Protein AF-A0A9X3PL73-F1 (afdb_monomer)

Nearest PDB structures (foldseek):
  3r4u-assembly2_B  TM=5.651E-01  e=1.375E-06  Clostridium botulinum
  5ly8-assembly1_A  TM=5.687E-01  e=1.375E-06  Lactobacillus phage J-1
  5lr0-assembly1_A  TM=5.670E-01  e=2.052E-06  Clostridium botulinum
  4fvv-assembly2_B  TM=5.642E-01  e=4.076E-06  Clostridium botulinum
  3r4s-assembly2_B  TM=5.462E-01  e=4.569E-06  Clostridium botulinum

InterPro domains:
  IPR013830 SGNH hydrolase-type esterase domain [PF13472] (205-403)
  IPR036514 SGNH hydrolase superfamily [G3DSA:3.40.50.1110] (199-410)

pLDDT: mean 93.58, std 9.37, range [32.41, 98.94]

Sequence (429 aa):
MLIDERFGAQTVPANFGFPAGASIGGGVLKVTENMRNYTTSVSRFDPSIMSEKTLDLRFDWKTSIASDGMKTGLEFRDDLGRLVFAIAATGSQLRYGLTGPDSSSATAPDSLNPTWIKTGFDRTKWYTVDLHIDFTLGRVQYSIATKEASPRVMASGTGAITGERLAKFVACNYYGTGVQSIDNFRLARPDHAAEGALAGSSVYAFGDSIVYGHSYSRGFVNLVAEREGMVLTKYAVNGATVGPVSGPSTGKILTQVRAASSQAPDFVVFDGGTNDALTLHELDGYEIGAVGDSYDPGSFDTGTFAGSFETTIHAMKQKWPTARLVYVPVHKLGSRDWETQLALRAVTLEAAEKWGVAVADVFADTTLDTRIESHRVAYTFDGLVGGFPGTGGTGTHPNIAGMTEFYVPVLTMRLADLAGVATERNSGA

Secondary structure (DSSP, 8-state):
--EEE--SS--SSGGGG--SS-EE-SS-EEESTTPPTTEEEEEE--HHHHT-SEEEEEEEEEE---STT-EEEEEEE-TT--EEEEEEE-SSEEEEES------SSB--GGG----EEEE--TTS-EEEEEEEETTTTEEEEEEEE-SSS--EEEEEEEE----S--EEEEEEEES---EEEEEEEEE--TT--TTTTTT-EEEEE-SHHHHTSSSS--HHHHHHHHTT-EEEE---TT-B-S-TTS-STTBHHHHHHHS-SSPPSEEEE---HHHHHHHHHS---B-----S---GGGS-TTBHHHHHHHHHHHHHHH-TTPEEEE-PPPB-TTS-HHHHHHHHHHHHHHHHHHT-EE--HHHHS--BTTSHHHHHHHB-SSEETTEE-SS--SSSB-HHHIIIIIHHHHHHHHHHHTT---------

Organism: NCBI:txid256034

Radius of gyration: 23.88 Å; Cα contacts (8 Å, |Δi|>4): 1114; chains: 1; bounding box: 54×50×68 Å

Mean predicted aligned error: 5.31 Å

Structure (mmCIF, N/CA/C/O backbone):
data_AF-A0A9X3PL73-F1
#
_entry.id   AF-A0A9X3PL73-F1
#
loop_
_atom_site.group_PDB
_atom_site.id
_atom_site.type_symbol
_atom_site.label_atom_id
_atom_site.label_alt_id
_atom_site.label_comp_id
_atom_site.label_asym_id
_atom_site.label_entity_id
_atom_site.label_seq_id
_atom_site.pdbx_PDB_ins_code
_atom_site.Cartn_x
_atom_site.Cartn_y
_atom_site.Cartn_z
_atom_site.occupancy
_atom_site.B_iso_or_equiv
_atom_site.auth_seq_id
_atom_site.auth_comp_id
_atom_site.auth_asym_id
_atom_site.auth_atom_id
_atom_site.pdbx_PDB_model_num
ATOM 1 N N . MET A 1 1 ? 3.249 -17.703 -5.352 1.00 86.25 1 MET A N 1
ATOM 2 C CA . MET A 1 1 ? 4.331 -17.036 -6.114 1.00 86.25 1 MET A CA 1
ATOM 3 C C . MET A 1 1 ? 4.269 -17.486 -7.570 1.00 86.25 1 MET A C 1
ATOM 5 O O . MET A 1 1 ? 4.110 -18.681 -7.782 1.00 86.25 1 MET A O 1
ATOM 9 N N . LEU A 1 2 ? 4.338 -16.565 -8.538 1.00 94.31 2 LEU A N 1
ATOM 10 C CA . LEU A 1 2 ? 4.318 -16.866 -9.982 1.00 94.31 2 LEU A CA 1
ATOM 11 C C . LEU A 1 2 ? 5.728 -16.796 -10.593 1.00 94.31 2 LEU A C 1
ATOM 13 O O . LEU A 1 2 ? 6.085 -17.649 -11.396 1.00 94.31 2 LEU A O 1
ATOM 17 N N . ILE A 1 3 ? 6.535 -15.808 -10.190 1.00 96.19 3 ILE A N 1
ATOM 18 C CA . ILE A 1 3 ? 7.945 -15.643 -10.576 1.00 96.19 3 ILE A CA 1
ATOM 19 C C . ILE A 1 3 ? 8.728 -15.169 -9.343 1.00 96.19 3 ILE A C 1
ATOM 21 O O . ILE A 1 3 ? 8.266 -14.260 -8.659 1.00 96.19 3 ILE A O 1
ATOM 25 N N . ASP A 1 4 ? 9.904 -15.741 -9.073 1.00 96.50 4 ASP A N 1
ATOM 26 C CA . ASP A 1 4 ? 10.871 -15.234 -8.081 1.00 96.50 4 ASP A CA 1
ATOM 27 C C . ASP A 1 4 ? 12.294 -15.430 -8.616 1.00 96.50 4 ASP A C 1
ATOM 29 O O . ASP A 1 4 ? 12.859 -16.519 -8.541 1.00 96.50 4 ASP A O 1
ATOM 33 N N . GLU A 1 5 ? 12.853 -14.373 -9.205 1.00 96.75 5 GLU A N 1
ATOM 34 C CA . GLU A 1 5 ? 14.149 -14.396 -9.876 1.00 96.75 5 GLU A CA 1
ATOM 35 C C . GLU A 1 5 ? 15.154 -13.449 -9.222 1.00 96.75 5 GLU A C 1
ATOM 37 O O . GLU A 1 5 ? 14.924 -12.247 -9.073 1.00 96.75 5 GLU A O 1
ATOM 42 N N . ARG A 1 6 ? 16.323 -14.004 -8.887 1.00 95.31 6 ARG A N 1
ATOM 43 C CA . ARG A 1 6 ? 17.498 -13.266 -8.380 1.00 95.31 6 ARG A CA 1
ATOM 44 C C . ARG A 1 6 ? 18.649 -13.221 -9.387 1.00 95.31 6 ARG A C 1
ATOM 46 O O . ARG A 1 6 ? 19.765 -12.859 -9.036 1.00 95.31 6 ARG A O 1
ATOM 53 N N . PHE A 1 7 ? 18.414 -13.732 -10.600 1.00 97.06 7 PHE A N 1
ATOM 54 C CA . PHE A 1 7 ? 19.362 -13.765 -11.722 1.00 97.06 7 PHE A CA 1
ATOM 55 C C . PHE A 1 7 ? 20.784 -14.247 -11.368 1.00 97.06 7 PHE A C 1
ATOM 57 O O . PHE A 1 7 ? 21.772 -13.834 -11.981 1.00 97.06 7 PHE A O 1
ATOM 64 N N . GLY A 1 8 ? 20.902 -15.151 -10.387 1.00 94.50 8 GLY A N 1
ATOM 65 C CA . GLY A 1 8 ? 22.170 -15.784 -10.004 1.00 94.50 8 GLY A CA 1
ATOM 66 C C . GLY A 1 8 ? 22.706 -16.746 -11.070 1.00 94.50 8 GLY A C 1
ATOM 67 O O . GLY A 1 8 ? 23.896 -17.051 -11.090 1.00 94.50 8 GLY A O 1
ATOM 68 N N . ALA A 1 9 ? 21.833 -17.187 -11.976 1.00 94.56 9 ALA A N 1
ATOM 69 C CA . ALA A 1 9 ? 22.139 -18.005 -13.138 1.00 94.56 9 ALA A CA 1
ATOM 70 C C . ALA A 1 9 ? 21.230 -17.608 -14.314 1.00 94.56 9 ALA A C 1
ATOM 72 O O . ALA A 1 9 ? 20.299 -16.818 -14.158 1.00 94.56 9 ALA A O 1
ATOM 73 N N . GLN A 1 10 ? 21.513 -18.157 -15.497 1.00 95.62 10 GLN A N 1
ATOM 74 C CA . GLN A 1 10 ? 20.637 -18.021 -16.662 1.00 95.62 10 GLN A CA 1
ATOM 75 C C . GLN A 1 10 ? 19.238 -18.582 -16.375 1.00 95.62 10 GLN A C 1
ATOM 77 O O . GLN A 1 10 ? 19.094 -19.576 -15.665 1.00 95.62 10 GLN A O 1
ATOM 82 N N . THR A 1 11 ? 18.225 -17.950 -16.960 1.00 95.75 11 THR A N 1
ATOM 83 C CA . THR A 1 11 ? 16.816 -18.336 -16.831 1.00 95.75 11 THR A CA 1
ATOM 84 C C . THR A 1 11 ? 16.352 -19.161 -18.031 1.00 95.75 11 THR A C 1
ATOM 86 O O . THR A 1 11 ? 17.054 -19.280 -19.039 1.00 95.75 11 THR A O 1
ATOM 89 N N . VAL A 1 12 ? 15.161 -19.754 -17.928 1.00 93.06 12 VAL A N 1
ATOM 90 C CA . VAL A 1 12 ? 14.484 -20.425 -19.044 1.00 93.06 12 VAL A CA 1
ATOM 91 C C . VAL A 1 12 ? 13.140 -19.728 -19.259 1.00 93.06 12 VAL A C 1
ATOM 93 O O . VAL A 1 12 ? 12.297 -19.794 -18.368 1.00 93.06 12 VAL A O 1
ATOM 96 N N . PRO A 1 13 ? 12.919 -19.056 -20.404 1.00 94.50 13 PRO A N 1
ATOM 97 C CA . PRO A 1 13 ? 13.839 -18.879 -21.530 1.00 94.50 13 PRO A CA 1
ATOM 98 C C . PRO A 1 13 ? 15.054 -18.002 -21.181 1.00 94.50 13 PRO A C 1
ATOM 100 O O . PRO A 1 13 ? 14.980 -17.154 -20.292 1.00 94.50 13 PRO A O 1
ATOM 103 N N . ALA A 1 14 ? 16.154 -18.188 -21.920 1.00 97.06 14 ALA A N 1
ATOM 104 C CA . ALA A 1 14 ? 17.409 -17.460 -21.709 1.00 97.06 14 ALA A CA 1
ATOM 105 C C . ALA A 1 14 ? 17.202 -15.939 -21.658 1.00 97.06 14 ALA A C 1
ATOM 107 O O . ALA A 1 14 ? 16.352 -15.393 -22.366 1.00 97.06 14 ALA A O 1
ATOM 108 N N . ASN A 1 15 ? 18.000 -15.260 -20.827 1.00 97.50 15 ASN A N 1
ATOM 109 C CA . ASN A 1 15 ? 17.914 -13.812 -20.593 1.00 97.50 15 ASN A CA 1
ATOM 110 C C . ASN A 1 15 ? 16.494 -13.331 -20.255 1.00 97.50 15 ASN A C 1
ATOM 112 O O . ASN A 1 15 ? 16.064 -12.264 -20.689 1.00 97.50 15 ASN A O 1
ATOM 116 N N . PHE A 1 16 ? 15.758 -14.147 -19.502 1.00 97.75 16 PHE A N 1
ATOM 117 C CA . PHE A 1 16 ? 14.398 -13.873 -19.049 1.00 97.75 16 PHE A CA 1
ATOM 118 C C . PHE A 1 16 ? 13.437 -13.599 -20.214 1.00 97.75 16 PHE A C 1
ATOM 120 O O . PHE A 1 16 ? 12.548 -12.756 -20.128 1.00 97.75 16 PHE A O 1
ATOM 127 N N . GLY A 1 17 ? 13.653 -14.288 -21.340 1.00 97.81 17 GLY A N 1
ATOM 128 C CA . GLY A 1 17 ? 12.817 -14.194 -22.535 1.00 97.81 17 GLY A CA 1
ATOM 129 C C . GLY A 1 17 ? 13.053 -12.962 -23.412 1.00 97.81 17 GLY A C 1
ATOM 130 O O . GLY A 1 17 ? 12.358 -12.811 -24.415 1.00 97.81 17 GLY A O 1
ATOM 131 N N . PHE A 1 18 ? 14.017 -12.092 -23.093 1.00 98.50 18 PHE A N 1
ATOM 132 C CA . PHE A 1 18 ? 14.360 -10.968 -23.965 1.00 98.50 18 PHE A CA 1
ATOM 133 C C . PHE A 1 18 ? 15.150 -11.447 -25.198 1.00 98.50 18 PHE A C 1
ATOM 135 O O . PHE A 1 18 ? 16.236 -12.013 -25.050 1.00 98.50 18 PHE A O 1
ATOM 142 N N . PRO A 1 19 ? 14.668 -11.192 -26.430 1.00 97.62 19 PRO A N 1
ATOM 143 C CA . PRO A 1 19 ? 15.285 -11.730 -27.646 1.00 97.62 19 PRO A CA 1
ATOM 144 C C . PRO A 1 19 ? 16.567 -10.999 -28.071 1.00 97.62 19 PRO A C 1
ATOM 146 O O . PRO A 1 19 ? 17.347 -11.528 -28.859 1.00 97.62 19 PRO A O 1
ATOM 149 N N . ALA A 1 20 ? 16.779 -9.770 -27.595 1.00 97.06 20 ALA A N 1
ATOM 150 C CA . ALA A 1 20 ? 17.939 -8.956 -27.941 1.00 97.06 20 ALA A CA 1
ATOM 151 C C . ALA A 1 20 ? 18.310 -7.982 -26.819 1.00 97.06 20 ALA A C 1
ATOM 153 O O . ALA A 1 20 ? 17.468 -7.605 -26.002 1.00 97.06 20 ALA A O 1
ATOM 154 N N . GLY A 1 21 ? 19.572 -7.542 -26.821 1.00 97.44 21 GLY A N 1
ATOM 155 C CA . GLY A 1 21 ? 20.073 -6.508 -25.915 1.00 97.44 21 GLY A CA 1
ATOM 156 C C . GLY A 1 21 ? 19.973 -6.871 -24.437 1.00 97.44 21 GLY A C 1
ATOM 157 O O . GLY A 1 21 ? 19.835 -5.964 -23.620 1.00 97.44 21 GLY A O 1
ATOM 158 N N . ALA A 1 22 ? 19.996 -8.166 -24.112 1.00 98.38 22 ALA A N 1
ATOM 159 C CA . ALA A 1 22 ? 19.890 -8.663 -22.753 1.00 98.38 22 ALA A CA 1
ATOM 160 C C . ALA A 1 22 ? 20.930 -9.744 -22.452 1.00 98.38 22 ALA A C 1
ATOM 162 O O . ALA A 1 22 ? 21.248 -10.573 -23.310 1.00 98.38 22 ALA A O 1
ATOM 163 N N . SER A 1 23 ? 21.415 -9.749 -21.216 1.00 98.31 23 SER A N 1
ATOM 164 C CA . SER A 1 23 ? 22.313 -10.768 -20.681 1.00 98.31 23 SER A CA 1
ATOM 165 C C . SER A 1 23 ? 22.078 -10.955 -19.184 1.00 98.31 23 SER A C 1
ATOM 167 O O . SER A 1 23 ? 21.655 -10.031 -18.493 1.00 98.31 23 SER A O 1
ATOM 169 N N . ILE A 1 24 ? 22.364 -12.149 -18.664 1.00 98.25 24 ILE A N 1
ATOM 170 C CA . ILE A 1 24 ? 22.405 -12.400 -17.219 1.00 98.25 24 ILE A CA 1
ATOM 171 C C . ILE A 1 24 ? 23.844 -12.693 -16.812 1.00 98.25 24 ILE A C 1
ATOM 173 O O . ILE A 1 24 ? 24.494 -13.574 -17.381 1.00 98.25 24 ILE A O 1
ATOM 177 N N . GLY A 1 25 ? 24.330 -11.961 -15.811 1.00 94.31 25 GLY A N 1
ATOM 178 C CA . GLY A 1 25 ? 25.654 -12.162 -15.236 1.00 94.31 25 GLY A CA 1
ATOM 179 C C . GLY A 1 25 ? 25.867 -11.336 -13.971 1.00 94.31 25 GLY A C 1
ATOM 180 O O . GLY A 1 25 ? 25.388 -10.209 -13.866 1.00 94.31 25 GLY A O 1
ATOM 181 N N . GLY A 1 26 ? 26.601 -11.897 -13.006 1.00 92.62 26 GLY A N 1
ATOM 182 C CA . GLY A 1 26 ? 26.888 -11.226 -11.734 1.00 92.62 26 GLY A CA 1
ATOM 183 C C . GLY A 1 26 ? 25.659 -11.015 -10.842 1.00 92.62 26 GLY A C 1
ATOM 184 O O . GLY A 1 26 ? 25.640 -10.046 -10.090 1.00 92.62 26 GLY A O 1
ATOM 185 N N . GLY A 1 27 ? 24.645 -11.884 -10.940 1.00 95.25 27 GLY A N 1
ATOM 186 C CA . GLY A 1 27 ? 23.418 -11.782 -10.138 1.00 95.25 27 GLY A CA 1
ATOM 187 C C . GLY A 1 27 ? 22.409 -10.756 -10.654 1.00 95.25 27 GLY A C 1
ATOM 188 O O . GLY A 1 27 ? 21.609 -10.256 -9.879 1.00 95.25 27 GLY A O 1
ATOM 189 N N . VAL A 1 28 ? 22.492 -10.355 -11.927 1.00 97.81 28 VAL A N 1
ATOM 190 C CA . VAL A 1 28 ? 21.686 -9.261 -12.486 1.00 97.81 28 VAL A CA 1
ATOM 191 C C . VAL A 1 28 ? 21.270 -9.591 -13.915 1.00 97.81 28 VAL A C 1
ATOM 193 O O . VAL A 1 28 ? 22.091 -10.059 -14.711 1.00 97.81 28 VAL A O 1
ATOM 196 N N . LEU A 1 29 ? 20.020 -9.275 -14.259 1.00 98.69 29 LEU A N 1
ATOM 197 C CA . LEU A 1 29 ? 19.558 -9.178 -15.640 1.00 98.69 29 LEU A CA 1
ATOM 198 C C . LEU A 1 29 ? 19.891 -7.786 -16.181 1.00 98.69 29 LEU A C 1
ATOM 200 O O . LEU A 1 29 ? 19.390 -6.773 -15.691 1.00 98.69 29 LEU A O 1
ATOM 204 N N . LYS A 1 30 ? 20.726 -7.731 -17.213 1.00 98.69 30 LYS A N 1
ATOM 205 C CA . LYS A 1 30 ? 20.979 -6.519 -17.984 1.00 98.69 30 LYS A CA 1
ATOM 206 C C . LYS A 1 30 ? 20.056 -6.479 -19.185 1.00 98.69 30 LYS A C 1
ATOM 208 O O . LYS A 1 30 ? 19.880 -7.493 -19.852 1.00 98.69 30 LYS A O 1
ATOM 213 N N . VAL A 1 31 ? 19.511 -5.305 -19.479 1.00 98.69 31 VAL A N 1
ATOM 214 C CA . VAL A 1 31 ? 18.753 -5.033 -20.705 1.00 98.69 31 VAL A CA 1
ATOM 215 C C . VAL A 1 31 ? 19.224 -3.726 -21.347 1.00 98.69 31 VAL A C 1
ATOM 217 O O . VAL A 1 31 ? 19.969 -2.952 -20.743 1.00 98.69 31 VAL A O 1
ATOM 220 N N . THR A 1 32 ? 18.803 -3.492 -22.590 1.00 98.19 32 THR A N 1
ATOM 221 C CA . THR A 1 32 ? 19.220 -2.367 -23.447 1.00 98.19 32 THR A CA 1
ATOM 222 C C . THR A 1 32 ? 20.699 -2.328 -23.837 1.00 98.19 32 THR A C 1
ATOM 224 O O . THR A 1 32 ? 21.204 -1.293 -24.276 1.00 98.19 32 THR A O 1
ATOM 227 N N . GLU A 1 33 ? 21.395 -3.463 -23.767 1.00 97.56 33 GLU A N 1
ATOM 228 C CA . GLU A 1 33 ? 22.782 -3.589 -24.221 1.00 97.56 33 GLU A CA 1
ATOM 229 C C . GLU A 1 33 ? 22.886 -3.432 -25.743 1.00 97.56 33 GLU A C 1
ATOM 231 O O . GLU A 1 33 ? 22.223 -4.138 -26.503 1.00 97.56 33 GLU A O 1
ATOM 236 N N . ASN A 1 34 ? 23.730 -2.499 -26.199 1.00 95.38 34 ASN A N 1
ATOM 237 C CA . ASN A 1 34 ? 23.990 -2.217 -27.620 1.00 95.38 34 ASN A CA 1
ATOM 238 C C . ASN A 1 34 ? 22.736 -1.908 -28.467 1.00 95.38 34 ASN A C 1
ATOM 240 O O . ASN A 1 34 ? 22.769 -1.997 -29.697 1.00 95.38 34 ASN A O 1
ATOM 244 N N . MET A 1 35 ? 21.626 -1.531 -27.831 1.00 96.69 35 MET A N 1
ATOM 245 C CA . MET A 1 35 ? 20.387 -1.183 -28.522 1.00 96.69 35 MET A CA 1
ATOM 246 C C . MET A 1 35 ? 20.459 0.227 -29.119 1.00 96.69 35 MET A C 1
ATOM 248 O O . MET A 1 35 ? 20.990 1.153 -28.506 1.00 96.69 35 MET A O 1
ATOM 252 N N . ARG A 1 36 ? 19.890 0.415 -30.314 1.00 96.38 36 ARG A N 1
ATOM 253 C CA . ARG A 1 36 ? 19.826 1.721 -30.998 1.00 96.38 36 ARG A CA 1
ATOM 254 C C . ARG A 1 36 ? 18.751 2.621 -30.374 1.00 96.38 36 ARG A C 1
ATOM 256 O O . ARG A 1 36 ? 17.878 2.134 -29.659 1.00 96.38 36 ARG A O 1
ATOM 263 N N . ASN A 1 37 ? 18.779 3.918 -30.682 1.00 97.12 37 ASN A N 1
ATOM 264 C CA . ASN A 1 37 ? 17.712 4.841 -30.278 1.00 97.12 37 ASN A CA 1
ATOM 265 C C . ASN A 1 37 ? 16.339 4.362 -30.774 1.00 97.12 37 ASN A C 1
ATOM 267 O O . ASN A 1 37 ? 16.231 3.803 -31.868 1.00 97.12 37 ASN A O 1
ATOM 271 N N . TYR A 1 38 ? 15.303 4.645 -29.987 1.00 97.44 38 TYR A N 1
ATOM 272 C CA . TYR A 1 38 ? 13.898 4.342 -30.263 1.00 97.44 38 TYR A CA 1
ATOM 273 C C . TYR A 1 38 ? 13.597 2.850 -30.475 1.00 97.44 38 TYR A C 1
ATOM 275 O O . TYR A 1 38 ? 12.599 2.503 -31.112 1.00 97.44 38 TYR A O 1
ATOM 283 N N . THR A 1 39 ? 14.433 1.956 -29.93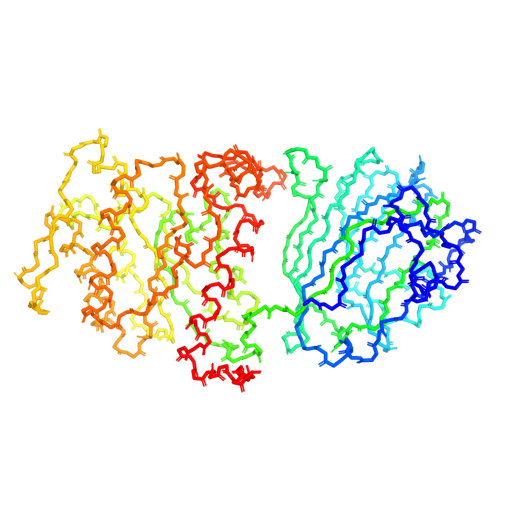9 1.00 97.81 39 THR A N 1
ATOM 284 C CA . THR A 1 39 ? 14.233 0.502 -30.035 1.00 97.81 39 THR A CA 1
ATOM 285 C C . THR A 1 39 ? 13.770 -0.099 -28.717 1.00 97.81 39 THR A C 1
ATOM 287 O O . THR A 1 39 ? 13.957 0.468 -27.638 1.00 97.81 39 THR A O 1
ATOM 290 N N . THR A 1 40 ? 13.153 -1.271 -28.820 1.00 98.56 40 THR A N 1
ATOM 291 C CA . THR A 1 40 ? 12.639 -2.036 -27.685 1.00 98.56 40 THR A CA 1
ATOM 292 C C . THR A 1 40 ? 13.097 -3.490 -27.775 1.00 98.56 40 THR A C 1
ATOM 294 O O . THR A 1 40 ? 13.459 -3.970 -28.849 1.00 98.56 40 THR A O 1
ATOM 297 N N . SER A 1 41 ? 13.106 -4.177 -26.638 1.00 98.56 41 SER A N 1
ATOM 298 C CA . SER A 1 41 ? 13.222 -5.631 -26.535 1.00 98.56 41 SER A CA 1
ATOM 299 C C . SER A 1 41 ? 12.118 -6.100 -25.598 1.00 98.56 41 SER A C 1
ATOM 301 O O . SER A 1 41 ? 11.907 -5.485 -24.554 1.00 98.56 41 SER A O 1
ATOM 303 N N . VAL A 1 42 ? 11.364 -7.127 -25.985 1.00 98.62 42 VAL A N 1
ATOM 304 C CA . VAL A 1 42 ? 10.131 -7.516 -25.287 1.00 98.62 42 VAL A CA 1
ATOM 305 C C . VAL A 1 42 ? 10.260 -8.941 -24.782 1.00 98.62 42 VAL A C 1
ATOM 307 O O . VAL A 1 42 ? 10.397 -9.862 -25.584 1.00 98.62 42 VAL A O 1
ATOM 310 N N . SER A 1 43 ? 10.150 -9.108 -23.468 1.00 98.31 43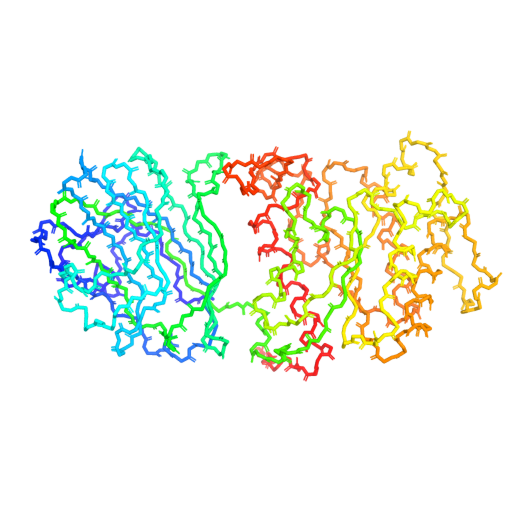 SER A N 1
ATOM 311 C CA . SER A 1 43 ? 9.840 -10.389 -22.847 1.00 98.31 43 SER A CA 1
ATOM 312 C C . SER A 1 43 ? 8.326 -10.504 -22.661 1.00 98.31 43 SER A C 1
ATOM 314 O O . SER A 1 43 ? 7.648 -9.528 -22.322 1.00 98.31 43 SER A O 1
ATOM 316 N N . ARG A 1 44 ? 7.771 -11.683 -22.940 1.00 97.69 44 ARG A N 1
ATOM 317 C CA . ARG A 1 44 ? 6.337 -11.963 -22.799 1.00 97.69 44 ARG A CA 1
ATOM 318 C C . ARG A 1 44 ? 6.112 -12.830 -21.573 1.00 97.69 44 ARG A C 1
ATOM 320 O O . ARG A 1 44 ? 6.817 -13.818 -21.389 1.00 97.69 44 ARG A O 1
ATOM 327 N N . PHE A 1 45 ? 5.117 -12.464 -20.777 1.00 96.44 45 PHE A N 1
ATOM 328 C CA . PHE A 1 45 ? 4.675 -13.298 -19.668 1.00 96.44 45 PHE A CA 1
ATOM 329 C C . PHE A 1 45 ? 3.917 -14.524 -20.181 1.00 96.44 45 PHE A C 1
ATOM 331 O O . PHE A 1 45 ? 3.336 -14.498 -21.271 1.00 96.44 45 PHE A O 1
ATOM 338 N N . ASP A 1 46 ? 3.942 -15.594 -19.389 1.00 92.94 46 ASP A N 1
ATOM 339 C CA . ASP A 1 46 ? 3.180 -16.808 -19.668 1.00 92.94 46 ASP A CA 1
ATOM 340 C C . ASP A 1 46 ? 1.668 -16.502 -19.722 1.00 92.94 46 ASP A C 1
ATOM 342 O O . ASP A 1 46 ? 1.192 -15.667 -18.941 1.00 92.94 46 ASP A O 1
ATOM 346 N N . PRO A 1 47 ? 0.887 -17.162 -20.599 1.00 92.06 47 PRO A N 1
ATOM 347 C CA . PRO A 1 47 ? -0.563 -16.996 -20.643 1.00 92.06 47 PRO A CA 1
ATOM 348 C C . PRO A 1 47 ? -1.272 -17.158 -19.290 1.00 92.06 47 PRO A C 1
ATOM 350 O O . PRO A 1 47 ? -2.294 -16.508 -19.082 1.00 92.06 47 PRO A O 1
ATOM 353 N N . SER A 1 48 ? -0.740 -17.950 -18.351 1.00 91.94 48 SER A N 1
ATOM 354 C CA . SER A 1 48 ? -1.326 -18.087 -17.011 1.00 91.94 48 SER A CA 1
ATOM 355 C C . SER A 1 48 ? -1.286 -16.788 -16.198 1.00 91.94 48 SER A C 1
ATOM 357 O O . SER A 1 48 ? -2.141 -16.573 -15.349 1.00 91.94 48 SER A O 1
ATOM 359 N N . ILE A 1 49 ? -0.309 -15.908 -16.444 1.00 94.62 49 ILE A N 1
ATOM 360 C CA . ILE A 1 49 ? -0.226 -14.586 -15.799 1.00 94.62 49 ILE A CA 1
ATOM 361 C C . ILE A 1 49 ? -1.283 -13.646 -16.388 1.00 94.62 49 ILE A C 1
ATOM 363 O O . ILE A 1 49 ? -1.849 -12.819 -15.680 1.00 94.62 49 ILE A O 1
ATOM 367 N N . MET A 1 50 ? -1.592 -13.792 -17.679 1.00 92.56 50 MET A N 1
ATOM 368 C CA . MET A 1 50 ? -2.575 -12.950 -18.365 1.00 92.56 50 MET A CA 1
ATOM 369 C C . MET A 1 50 ? -4.016 -13.182 -17.885 1.00 92.56 50 MET A C 1
ATOM 371 O O . MET A 1 50 ? -4.868 -12.332 -18.137 1.00 92.56 50 MET A O 1
ATOM 375 N N . SER A 1 51 ? -4.297 -14.313 -17.229 1.00 89.44 51 SER A N 1
ATOM 376 C CA . SER A 1 51 ? -5.601 -14.600 -16.616 1.00 89.44 51 SER A CA 1
ATOM 377 C C . SER A 1 51 ? -5.761 -14.056 -15.195 1.00 89.44 51 SER A C 1
ATOM 379 O O . SER A 1 51 ? -6.864 -14.107 -14.653 1.00 89.44 51 SER A O 1
ATOM 381 N N . GLU A 1 52 ? -4.690 -13.556 -14.580 1.00 92.69 52 GLU A N 1
ATOM 382 C CA . GLU A 1 52 ? -4.737 -13.035 -13.216 1.00 92.69 52 GLU A CA 1
ATOM 383 C C . GLU A 1 52 ? -5.425 -11.669 -13.188 1.00 92.69 52 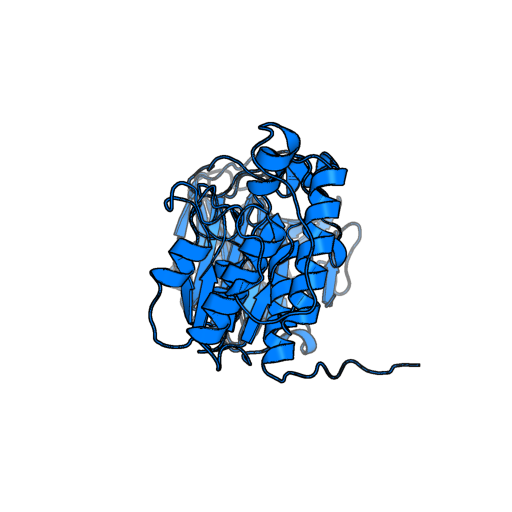GLU A C 1
ATOM 385 O O . GLU A 1 52 ? -5.112 -10.779 -13.980 1.00 92.69 52 GLU A O 1
ATOM 390 N N . LYS A 1 53 ? -6.358 -11.496 -12.249 1.00 89.81 53 LYS A N 1
ATOM 391 C CA . LYS A 1 53 ? -7.077 -10.230 -12.049 1.00 89.81 53 LYS A CA 1
ATOM 392 C C . LYS A 1 53 ? -6.311 -9.252 -11.172 1.00 89.81 53 LYS A C 1
ATOM 394 O O . LYS A 1 53 ? -6.429 -8.046 -11.366 1.00 89.81 53 LYS A O 1
ATOM 399 N N . THR A 1 54 ? -5.525 -9.779 -10.238 1.00 91.19 54 THR A N 1
ATOM 400 C CA . THR A 1 54 ? -4.765 -8.986 -9.278 1.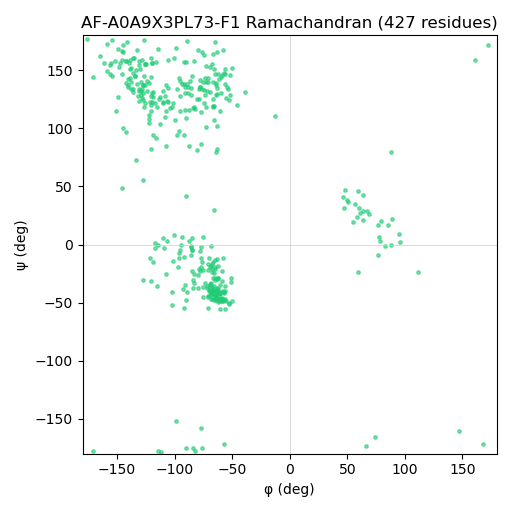00 91.19 54 THR A CA 1
ATOM 401 C C . THR A 1 54 ? -3.365 -9.578 -9.123 1.00 91.19 54 THR A C 1
ATOM 403 O O . THR A 1 54 ? -3.210 -10.793 -8.998 1.00 91.19 54 THR A O 1
ATOM 406 N N . LEU A 1 55 ? -2.335 -8.731 -9.158 1.00 94.94 55 LEU A N 1
ATOM 407 C CA . LEU A 1 55 ? -0.925 -9.127 -9.144 1.00 94.94 55 LEU A CA 1
ATOM 408 C C . LEU A 1 55 ? -0.093 -8.191 -8.268 1.00 94.94 55 LEU A C 1
ATOM 410 O O . LEU A 1 55 ? -0.194 -6.974 -8.397 1.00 94.94 55 LEU A O 1
ATOM 414 N N . ASP A 1 56 ? 0.807 -8.764 -7.473 1.00 94.50 56 ASP A N 1
ATOM 415 C CA . ASP A 1 56 ? 1.879 -8.029 -6.800 1.00 94.50 56 ASP A CA 1
ATOM 416 C C . ASP A 1 56 ? 3.192 -8.226 -7.569 1.00 94.50 56 ASP A C 1
ATOM 418 O O . ASP A 1 56 ? 3.646 -9.358 -7.758 1.00 94.50 56 ASP A O 1
ATOM 422 N N . LEU A 1 57 ? 3.804 -7.131 -8.027 1.00 97.31 57 LEU A N 1
ATOM 423 C CA . LEU A 1 57 ? 5.068 -7.114 -8.766 1.00 97.31 57 LEU A CA 1
ATOM 424 C C . LEU A 1 57 ? 6.110 -6.274 -8.025 1.00 97.31 57 LEU A C 1
ATOM 426 O O . LEU A 1 57 ? 5.921 -5.078 -7.825 1.00 97.31 57 LEU A O 1
ATOM 430 N N . ARG A 1 58 ? 7.252 -6.881 -7.700 1.00 96.88 58 ARG A N 1
ATOM 431 C CA . ARG A 1 58 ? 8.420 -6.205 -7.131 1.00 96.88 58 ARG A CA 1
ATOM 432 C C . ARG A 1 58 ? 9.662 -6.435 -7.979 1.00 96.88 58 ARG A C 1
ATOM 434 O O . ARG A 1 58 ? 9.888 -7.547 -8.439 1.00 96.88 58 ARG A O 1
ATOM 441 N N . PHE A 1 59 ? 10.495 -5.416 -8.153 1.00 98.50 59 PHE A N 1
ATOM 442 C CA . PHE A 1 59 ? 11.831 -5.574 -8.732 1.00 98.50 59 PHE A CA 1
ATOM 443 C C . PHE A 1 59 ? 12.767 -4.444 -8.308 1.00 98.50 59 PHE A C 1
ATOM 445 O O . PHE A 1 59 ? 12.338 -3.327 -8.026 1.00 98.50 59 PHE A O 1
ATOM 452 N N . ASP A 1 60 ? 14.064 -4.726 -8.312 1.00 98.50 60 ASP A N 1
ATOM 453 C CA . ASP A 1 60 ? 15.102 -3.716 -8.177 1.00 98.50 60 ASP A CA 1
ATOM 454 C C . ASP A 1 60 ? 15.603 -3.288 -9.547 1.00 98.50 60 ASP A C 1
ATOM 456 O O . ASP A 1 60 ? 15.788 -4.108 -10.443 1.00 98.50 60 ASP A O 1
ATOM 460 N N . TRP A 1 61 ? 15.857 -1.997 -9.703 1.00 98.62 61 TRP A N 1
ATOM 461 C CA . TRP A 1 61 ? 16.205 -1.386 -10.972 1.00 98.62 61 TRP A CA 1
ATOM 462 C C . TRP A 1 61 ? 17.296 -0.328 -10.828 1.00 98.62 61 TRP A C 1
ATOM 464 O O . TRP A 1 61 ? 17.332 0.454 -9.875 1.00 98.62 61 TRP A O 1
ATOM 474 N N . LYS A 1 62 ? 18.187 -0.282 -11.815 1.00 97.44 62 LYS A N 1
ATOM 475 C CA . LYS A 1 62 ? 19.204 0.756 -11.989 1.00 97.44 62 LYS A CA 1
ATOM 476 C C . LYS A 1 62 ? 19.464 0.967 -13.476 1.00 97.44 62 LYS A C 1
ATOM 478 O O . LYS A 1 62 ? 19.264 0.064 -14.280 1.00 97.44 62 LYS A O 1
ATOM 483 N N . THR A 1 63 ? 19.961 2.139 -13.858 1.00 96.81 63 THR A N 1
ATOM 484 C CA . THR A 1 63 ? 20.365 2.405 -15.243 1.00 96.81 63 THR A CA 1
ATOM 485 C C . THR A 1 63 ? 21.680 3.178 -15.332 1.00 96.81 63 THR A C 1
ATOM 487 O O . THR A 1 63 ? 21.942 4.083 -14.540 1.00 96.81 63 THR A O 1
ATOM 490 N N . SER A 1 64 ? 22.527 2.810 -16.296 1.00 95.06 64 SER A N 1
ATOM 491 C CA . SER A 1 64 ? 23.858 3.381 -16.552 1.00 95.06 64 SER A CA 1
ATOM 492 C C . SER A 1 64 ? 23.835 4.560 -17.534 1.00 95.06 64 SER A C 1
ATOM 494 O O . SER A 1 64 ? 24.686 4.666 -18.415 1.00 95.06 64 SER A O 1
ATOM 496 N N . ILE A 1 65 ? 22.854 5.451 -17.413 1.00 93.88 65 ILE A N 1
ATOM 497 C CA . ILE A 1 65 ? 22.776 6.680 -18.216 1.00 93.88 65 ILE A CA 1
ATOM 498 C C . ILE A 1 65 ? 23.757 7.754 -17.724 1.00 93.88 65 ILE A C 1
ATOM 500 O O . ILE A 1 65 ? 23.851 8.053 -16.533 1.00 93.88 65 ILE A O 1
ATOM 504 N N . ALA A 1 66 ? 24.476 8.380 -18.657 1.00 91.56 66 ALA A N 1
ATOM 505 C CA . ALA A 1 66 ? 25.549 9.326 -18.344 1.00 91.56 66 ALA A CA 1
ATOM 506 C C . ALA A 1 66 ? 25.122 10.806 -18.376 1.00 91.56 66 ALA A C 1
ATOM 508 O O . ALA A 1 66 ? 25.804 11.647 -17.788 1.00 91.56 66 ALA A O 1
ATOM 509 N N . SER A 1 67 ? 24.007 11.149 -19.026 1.00 94.50 67 SER A N 1
ATOM 510 C CA . SER A 1 67 ? 23.544 12.537 -19.160 1.00 94.50 67 SER A CA 1
ATOM 511 C C . SER A 1 67 ? 22.046 12.626 -19.465 1.00 94.50 67 SER A C 1
ATOM 513 O O . SER A 1 67 ? 21.392 11.620 -19.732 1.00 94.50 67 SER A O 1
ATOM 515 N N . ASP A 1 68 ? 21.490 13.841 -19.451 1.00 94.94 68 ASP A N 1
ATOM 516 C CA . ASP A 1 68 ? 20.097 14.093 -19.851 1.00 94.94 68 ASP A CA 1
ATOM 517 C C . ASP A 1 68 ? 19.835 13.924 -21.356 1.00 94.94 68 ASP A C 1
ATOM 519 O O . ASP A 1 68 ? 18.683 13.813 -21.776 1.00 94.94 68 ASP A O 1
ATOM 523 N N . GLY A 1 69 ? 20.897 13.803 -22.159 1.00 95.75 69 GLY A N 1
ATOM 524 C CA . GLY A 1 69 ? 20.824 13.368 -23.556 1.00 95.75 69 GLY A CA 1
ATOM 525 C C . GLY A 1 69 ? 20.584 11.862 -23.721 1.00 95.75 69 GLY A C 1
ATOM 526 O O . GLY A 1 69 ? 20.646 11.360 -24.839 1.00 95.75 69 GLY A O 1
ATOM 527 N N . MET A 1 70 ? 20.341 11.135 -22.627 1.00 97.00 70 MET A N 1
ATOM 528 C CA . MET A 1 70 ? 20.033 9.707 -22.613 1.00 97.00 70 MET A CA 1
ATOM 529 C C . MET A 1 70 ? 18.736 9.452 -21.843 1.00 97.00 70 MET A C 1
ATOM 531 O O . MET A 1 70 ? 18.455 10.125 -20.850 1.00 97.00 70 MET A O 1
ATOM 535 N N . LYS A 1 71 ? 17.958 8.464 -22.287 1.00 97.62 71 LYS A N 1
ATOM 536 C CA . LYS A 1 71 ? 16.758 7.976 -21.614 1.00 97.62 71 LYS A CA 1
ATOM 537 C C . LYS A 1 71 ? 16.536 6.502 -21.924 1.00 97.62 71 LYS A C 1
ATOM 539 O O . LYS A 1 71 ? 16.219 6.140 -23.057 1.00 97.62 71 LYS A O 1
ATOM 544 N N . THR A 1 72 ? 16.627 5.670 -20.896 1.00 97.69 72 THR A N 1
ATOM 545 C CA . THR A 1 72 ? 16.256 4.249 -20.947 1.00 97.69 72 THR A CA 1
ATOM 546 C C . THR A 1 72 ? 15.251 3.948 -19.847 1.00 97.69 72 THR A C 1
ATOM 548 O O . THR A 1 72 ? 15.152 4.686 -18.860 1.00 97.69 72 THR A O 1
ATOM 551 N N . GLY A 1 73 ? 14.452 2.908 -20.046 1.00 98.12 73 GLY A N 1
ATOM 552 C CA . GLY A 1 73 ? 13.427 2.531 -19.087 1.00 98.12 73 GLY A CA 1
ATOM 553 C C . GLY A 1 73 ? 12.778 1.193 -19.386 1.00 98.12 73 GLY A C 1
ATOM 554 O O . GLY A 1 73 ? 13.125 0.508 -20.352 1.00 98.12 73 GLY A O 1
ATOM 555 N N . LEU A 1 74 ? 11.815 0.865 -18.543 1.00 98.75 74 LEU A N 1
ATOM 556 C CA . LEU A 1 74 ? 10.993 -0.323 -18.593 1.00 98.75 74 LEU A CA 1
ATOM 557 C C . LEU A 1 74 ? 9.527 0.076 -18.721 1.00 98.75 74 LEU A C 1
ATOM 559 O O . LEU A 1 74 ? 9.088 1.060 -18.119 1.00 98.75 74 LEU A O 1
ATOM 563 N N . GLU A 1 75 ? 8.767 -0.715 -19.464 1.00 98.75 75 GLU A N 1
ATOM 564 C CA . GLU A 1 75 ? 7.313 -0.619 -19.518 1.00 98.75 75 GLU A CA 1
ATOM 565 C C . GLU A 1 75 ? 6.691 -1.994 -19.277 1.00 98.75 75 GLU A C 1
ATOM 567 O O . GLU A 1 75 ? 7.151 -3.010 -19.800 1.00 98.75 75 GLU A O 1
ATOM 572 N N . PHE A 1 76 ? 5.610 -2.010 -18.512 1.00 98.75 76 PHE A N 1
ATOM 573 C CA . PHE A 1 76 ? 4.719 -3.144 -18.344 1.00 98.75 76 PHE A CA 1
ATOM 574 C C . PHE A 1 76 ? 3.434 -2.834 -19.095 1.00 98.75 76 PHE A C 1
ATOM 576 O O . PHE A 1 76 ? 2.816 -1.785 -18.878 1.00 98.75 76 PHE A O 1
ATOM 583 N N . ARG A 1 77 ? 3.062 -3.717 -20.019 1.00 98.50 77 ARG A N 1
ATOM 584 C CA . ARG A 1 77 ? 1.915 -3.520 -20.910 1.00 98.50 77 ARG A CA 1
ATOM 585 C C . ARG A 1 77 ? 1.084 -4.780 -21.035 1.00 98.50 77 ARG A C 1
ATOM 587 O O . ARG A 1 77 ? 1.567 -5.890 -20.797 1.00 98.50 77 ARG A O 1
ATOM 594 N N . ASP A 1 78 ? -0.150 -4.597 -21.471 1.00 98.06 78 ASP A N 1
ATOM 595 C CA . ASP A 1 78 ? -0.992 -5.706 -21.889 1.00 98.06 78 ASP A CA 1
ATOM 596 C C . ASP A 1 78 ? -0.706 -6.144 -23.342 1.00 98.06 78 ASP A C 1
ATOM 598 O O . ASP A 1 78 ? 0.210 -5.663 -24.029 1.00 98.06 78 ASP A O 1
ATOM 602 N N . ASP A 1 79 ? -1.468 -7.128 -23.810 1.00 96.31 79 ASP A N 1
ATOM 603 C CA . ASP A 1 79 ? -1.363 -7.708 -25.145 1.00 96.31 79 ASP A CA 1
ATOM 604 C C . ASP A 1 79 ? -1.728 -6.709 -26.251 1.00 96.31 79 ASP A C 1
ATOM 606 O O . ASP A 1 79 ? -1.035 -6.675 -27.278 1.00 96.31 79 ASP A O 1
ATOM 610 N N . LEU A 1 80 ? -2.703 -5.832 -26.001 1.00 97.00 80 LEU A N 1
ATOM 611 C CA . LEU A 1 80 ? -3.116 -4.750 -26.903 1.00 97.00 80 LEU A CA 1
ATOM 612 C C . LEU A 1 80 ? -2.165 -3.544 -26.898 1.00 97.00 80 LEU A C 1
ATOM 614 O O . LEU A 1 80 ? -2.217 -2.717 -27.804 1.00 97.00 80 LEU A O 1
ATOM 618 N N . GLY A 1 81 ? -1.235 -3.479 -25.943 1.00 97.69 81 GLY A N 1
ATOM 619 C CA . GLY A 1 81 ? -0.249 -2.408 -25.857 1.00 97.69 81 GLY A CA 1
ATOM 620 C C . GLY A 1 81 ? -0.628 -1.262 -24.928 1.00 97.69 81 GLY A C 1
ATOM 621 O O . GLY A 1 81 ? 0.084 -0.255 -24.912 1.00 97.69 81 GLY A O 1
ATOM 622 N N . ARG A 1 82 ? -1.695 -1.404 -24.144 1.00 98.38 82 ARG A N 1
ATOM 623 C CA . ARG A 1 82 ? -2.102 -0.436 -23.123 1.00 98.38 82 ARG A CA 1
ATOM 624 C C . ARG A 1 82 ? -1.127 -0.479 -21.952 1.00 98.38 82 ARG A C 1
ATOM 626 O O . ARG A 1 82 ? -0.584 -1.535 -21.611 1.00 98.38 82 ARG A O 1
ATOM 633 N N . LEU A 1 83 ? -0.859 0.685 -21.365 1.00 98.31 83 LEU A N 1
ATOM 634 C CA . LEU A 1 83 ? 0.123 0.819 -20.293 1.00 98.31 83 LEU A CA 1
ATOM 635 C C . LEU A 1 83 ? -0.445 0.340 -18.949 1.00 98.31 83 LEU A C 1
ATOM 637 O O . LEU A 1 83 ? -1.564 0.691 -18.583 1.00 98.31 83 LEU A O 1
ATOM 641 N N . VAL A 1 84 ? 0.361 -0.432 -18.216 1.00 98.31 84 VAL A N 1
ATOM 642 C CA . VAL A 1 84 ? 0.121 -0.795 -16.810 1.00 98.31 84 VAL A CA 1
ATOM 643 C C . VAL A 1 84 ? 1.012 0.054 -15.905 1.00 98.31 84 VAL A C 1
ATOM 645 O O . VAL A 1 84 ? 0.537 0.716 -14.992 1.00 98.31 84 VAL A O 1
ATOM 648 N N . PHE A 1 85 ? 2.315 0.084 -16.183 1.00 98.69 85 PHE A N 1
ATOM 649 C CA . PHE A 1 85 ? 3.273 0.915 -15.457 1.00 98.69 85 PHE A CA 1
ATOM 650 C C . PHE A 1 85 ? 4.524 1.136 -16.305 1.00 98.69 85 PHE A C 1
ATOM 652 O O . PHE A 1 85 ? 4.921 0.267 -17.078 1.00 98.69 85 PHE A O 1
ATOM 659 N N . ALA A 1 86 ? 5.185 2.274 -16.139 1.00 98.62 86 ALA A N 1
ATOM 660 C CA . ALA A 1 86 ? 6.499 2.526 -16.709 1.00 98.62 86 ALA A CA 1
ATOM 661 C C . ALA A 1 86 ? 7.421 3.199 -15.699 1.00 98.62 86 ALA A C 1
ATOM 663 O O . ALA A 1 86 ? 6.988 4.044 -14.916 1.00 98.62 86 ALA A O 1
ATOM 664 N N . ILE A 1 87 ? 8.711 2.887 -15.798 1.00 98.75 87 ILE A N 1
ATOM 665 C CA . ILE A 1 87 ? 9.801 3.584 -15.116 1.00 98.75 87 ILE A CA 1
ATOM 666 C C . ILE A 1 87 ? 10.910 3.872 -16.123 1.00 98.75 87 ILE A C 1
ATOM 668 O O . ILE A 1 87 ? 11.229 3.049 -16.971 1.00 98.75 87 ILE A O 1
ATOM 672 N N . ALA A 1 88 ? 11.499 5.054 -16.068 1.00 98.44 88 ALA A N 1
ATOM 673 C CA . ALA A 1 88 ? 12.626 5.443 -16.898 1.00 98.44 88 ALA A CA 1
ATOM 674 C C . ALA A 1 88 ? 13.496 6.436 -16.136 1.00 98.44 88 ALA A C 1
ATOM 676 O O . ALA A 1 88 ? 13.079 6.998 -15.125 1.00 98.44 88 ALA A O 1
ATOM 677 N N . ALA A 1 89 ? 14.690 6.717 -16.639 1.00 97.88 89 ALA A N 1
ATOM 678 C CA . ALA A 1 89 ? 15.447 7.855 -16.141 1.00 97.88 89 ALA A CA 1
ATOM 679 C C . ALA A 1 89 ? 16.210 8.577 -17.246 1.00 97.88 89 ALA A C 1
ATOM 681 O O . ALA A 1 89 ? 16.498 8.008 -18.299 1.00 97.88 89 ALA A O 1
ATOM 682 N N . THR A 1 90 ? 16.528 9.840 -16.973 1.00 96.06 90 THR A N 1
ATOM 683 C CA . THR A 1 90 ? 17.560 10.632 -17.654 1.00 96.06 90 THR A CA 1
ATOM 684 C C . THR A 1 90 ? 18.712 10.908 -16.684 1.00 96.06 90 THR A C 1
ATOM 686 O O . THR A 1 90 ? 18.681 10.466 -15.537 1.00 96.06 90 THR A O 1
ATOM 689 N N . GLY A 1 91 ? 19.741 11.644 -17.105 1.00 93.88 91 GLY A N 1
ATOM 690 C CA . GLY A 1 91 ? 20.870 12.003 -16.242 1.00 93.88 91 GLY A CA 1
ATOM 691 C C . GLY A 1 91 ? 20.493 12.625 -14.886 1.00 93.88 91 GLY A C 1
ATOM 692 O O . GLY A 1 91 ? 21.208 12.396 -13.913 1.00 93.88 91 GLY A O 1
ATOM 693 N N . SER A 1 92 ? 19.389 13.374 -14.815 1.00 94.44 92 SER A N 1
ATOM 694 C CA . SER A 1 92 ? 18.935 14.079 -13.607 1.00 94.44 92 SER A CA 1
ATOM 695 C C . SER A 1 92 ? 17.535 13.696 -13.115 1.00 94.44 92 SER A C 1
ATOM 697 O O . SER A 1 92 ? 17.163 14.066 -11.998 1.00 94.44 92 SER A O 1
ATOM 699 N N . GLN A 1 93 ? 16.746 12.963 -13.909 1.00 96.56 93 GLN A N 1
ATOM 700 C CA . GLN A 1 93 ? 15.330 12.726 -13.619 1.00 96.56 93 GLN A CA 1
ATOM 701 C C . GLN A 1 93 ? 14.987 11.249 -13.563 1.00 96.56 93 GLN A C 1
ATOM 703 O O . GLN A 1 93 ? 15.267 10.510 -14.502 1.00 96.56 93 GLN A O 1
ATOM 708 N N . LEU A 1 94 ? 14.266 10.863 -12.516 1.00 97.62 94 LEU A N 1
ATOM 709 C CA . LEU A 1 94 ? 13.562 9.599 -12.436 1.00 97.62 94 LEU A CA 1
ATOM 710 C C . LEU A 1 94 ? 12.168 9.879 -12.972 1.00 97.62 94 LEU A C 1
ATOM 712 O O . LEU A 1 94 ? 11.529 10.863 -12.587 1.00 97.62 94 LEU A O 1
ATOM 716 N N . ARG A 1 95 ? 11.711 9.042 -13.891 1.00 98.25 95 ARG A N 1
ATOM 717 C CA . ARG A 1 95 ? 10.421 9.176 -14.546 1.00 98.25 95 ARG A CA 1
ATOM 718 C C . ARG A 1 95 ? 9.607 7.925 -14.312 1.00 98.25 95 ARG A C 1
ATOM 720 O O . ARG A 1 95 ? 10.136 6.824 -14.392 1.00 98.25 95 ARG A O 1
ATOM 727 N N . TYR A 1 96 ? 8.325 8.097 -14.059 1.00 98.38 96 TYR A N 1
ATOM 728 C CA . TYR A 1 96 ? 7.383 6.991 -13.989 1.00 98.38 96 TYR A CA 1
ATOM 729 C C . TYR A 1 96 ? 6.053 7.404 -14.610 1.00 98.38 96 TYR A C 1
ATOM 731 O O . TYR A 1 96 ? 5.783 8.597 -14.762 1.00 98.38 96 TYR A O 1
ATOM 739 N N . GLY A 1 97 ? 5.251 6.434 -15.031 1.00 97.44 97 GLY A N 1
ATOM 740 C CA . GLY A 1 97 ? 3.998 6.697 -15.727 1.00 97.44 97 GLY A CA 1
ATOM 741 C C . GLY A 1 97 ? 3.018 5.543 -15.597 1.00 97.44 97 GLY A C 1
ATOM 742 O O . GLY A 1 97 ? 3.417 4.385 -15.535 1.00 97.44 97 GLY A O 1
ATOM 743 N N . LEU A 1 98 ? 1.735 5.889 -15.559 1.00 96.69 98 LEU A N 1
ATOM 744 C CA . LEU A 1 98 ? 0.602 4.953 -15.495 1.00 96.69 98 LEU A CA 1
ATOM 745 C C . LEU A 1 98 ? -0.313 5.093 -16.715 1.00 96.69 98 LEU A C 1
ATOM 747 O O . LEU A 1 98 ? -1.118 4.218 -17.005 1.00 96.69 98 LEU A O 1
ATOM 751 N N . THR A 1 99 ? -0.164 6.190 -17.459 1.00 96.44 99 THR A N 1
ATOM 752 C CA . THR A 1 99 ? -0.913 6.480 -18.677 1.00 96.44 99 THR A CA 1
ATOM 753 C C . THR A 1 99 ? 0.038 6.742 -19.835 1.00 96.44 99 THR A C 1
ATOM 755 O O . THR A 1 99 ? 1.201 7.118 -19.659 1.00 96.44 99 THR A O 1
ATOM 758 N N . GLY A 1 100 ? -0.450 6.519 -21.045 1.00 96.00 100 GLY A N 1
ATOM 759 C CA . GLY A 1 100 ? 0.306 6.716 -22.267 1.00 96.00 100 GLY A CA 1
ATOM 760 C C . GLY A 1 100 ? -0.471 6.192 -23.468 1.00 96.00 100 GLY A C 1
ATOM 761 O O . GLY A 1 100 ? -1.513 5.563 -23.290 1.00 96.00 100 GLY A O 1
ATOM 762 N N . PRO A 1 101 ? 0.021 6.455 -24.683 1.00 97.62 101 PRO A N 1
ATOM 763 C CA . PRO A 1 101 ? -0.548 5.885 -25.892 1.00 97.62 101 PRO A CA 1
ATOM 764 C C . PRO A 1 101 ? -0.359 4.364 -25.923 1.00 97.62 101 PRO A C 1
ATOM 766 O O . PRO A 1 101 ? 0.631 3.819 -25.408 1.00 97.62 101 PRO A O 1
ATOM 769 N N . ASP A 1 102 ? -1.290 3.696 -26.595 1.00 98.12 102 ASP A N 1
ATOM 770 C CA . ASP A 1 102 ? -1.177 2.279 -26.909 1.00 98.12 102 ASP A CA 1
ATOM 771 C C . ASP A 1 102 ? 0.026 2.056 -27.825 1.00 98.12 102 ASP A C 1
ATOM 773 O O . ASP A 1 102 ? 0.260 2.794 -28.786 1.00 98.12 102 ASP A O 1
ATOM 777 N N . SER A 1 103 ? 0.821 1.039 -27.510 1.00 97.44 103 SER A N 1
ATOM 778 C CA . SER A 1 103 ? 2.036 0.722 -28.251 1.00 97.44 103 SER A CA 1
ATOM 779 C C . SER A 1 103 ? 2.141 -0.773 -28.481 1.00 97.44 103 SER A C 1
ATOM 781 O O . SER A 1 103 ? 2.077 -1.572 -27.548 1.00 97.44 103 SER A O 1
ATOM 783 N N . SER A 1 104 ? 2.419 -1.163 -29.725 1.00 97.06 104 SER A N 1
ATOM 784 C CA . SER A 1 104 ? 2.764 -2.550 -30.047 1.00 97.06 104 SER A CA 1
ATOM 785 C C . SER A 1 104 ? 4.061 -3.011 -29.374 1.00 97.06 104 SER A C 1
ATOM 787 O O . SER A 1 104 ? 4.340 -4.210 -29.369 1.00 97.06 104 SER A O 1
ATOM 789 N N . SER A 1 105 ? 4.838 -2.076 -28.811 1.00 97.94 105 SER A N 1
ATOM 790 C CA . SER A 1 105 ? 6.178 -2.305 -28.273 1.00 97.94 105 SER A CA 1
ATOM 791 C C . SER A 1 105 ? 7.152 -2.816 -29.336 1.00 97.94 105 SER A C 1
ATOM 793 O O . SER A 1 105 ? 8.041 -3.595 -29.027 1.00 97.94 105 SER A O 1
ATOM 795 N N . ALA A 1 106 ? 6.972 -2.412 -30.599 1.00 97.31 106 ALA A N 1
ATOM 796 C CA . ALA A 1 106 ? 7.955 -2.653 -31.658 1.00 97.31 106 ALA A CA 1
ATOM 797 C C . ALA A 1 106 ? 9.072 -1.592 -31.650 1.00 97.31 106 ALA A C 1
ATOM 799 O O . ALA A 1 106 ? 10.231 -1.875 -31.953 1.00 97.31 106 ALA A O 1
ATOM 800 N N . THR A 1 107 ? 8.728 -0.358 -31.284 1.00 97.31 107 THR A N 1
ATOM 801 C CA . THR A 1 107 ? 9.629 0.796 -31.188 1.00 97.31 107 THR A CA 1
ATOM 802 C C . THR A 1 107 ? 9.207 1.684 -30.015 1.00 97.31 107 THR A C 1
ATOM 804 O O . THR A 1 107 ? 8.106 1.541 -29.483 1.00 97.31 107 THR A O 1
ATOM 807 N N . ALA A 1 108 ? 10.086 2.601 -29.606 1.00 96.44 108 ALA A N 1
ATOM 808 C CA . ALA A 1 108 ? 9.829 3.561 -28.529 1.00 96.44 108 ALA A CA 1
ATOM 809 C C . ALA A 1 108 ? 10.102 5.020 -28.966 1.00 96.44 108 ALA A C 1
ATOM 811 O O . ALA A 1 108 ? 10.932 5.694 -28.350 1.00 96.44 108 ALA A O 1
ATOM 812 N N . PRO A 1 109 ? 9.471 5.515 -30.054 1.00 96.81 109 PRO A N 1
ATOM 813 C CA . PRO A 1 109 ? 9.574 6.911 -30.468 1.00 96.81 109 PRO A CA 1
ATOM 814 C C . PRO A 1 109 ? 8.912 7.836 -29.445 1.00 96.81 109 PRO A C 1
ATOM 816 O O . PRO A 1 109 ? 8.083 7.409 -28.638 1.00 96.81 109 PRO A O 1
ATOM 819 N N . ASP A 1 110 ? 9.211 9.134 -29.523 1.00 95.69 110 ASP A N 1
ATOM 820 C CA . ASP A 1 110 ? 8.696 10.075 -28.530 1.00 95.69 110 ASP A CA 1
ATOM 821 C C . ASP A 1 110 ? 7.166 10.182 -28.496 1.00 95.69 110 ASP A C 1
ATOM 823 O O . ASP A 1 110 ? 6.603 10.403 -27.424 1.00 95.69 110 ASP A O 1
ATOM 827 N N . SER A 1 111 ? 6.500 9.952 -29.632 1.00 96.69 111 SER A N 1
ATOM 828 C CA . SER A 1 111 ? 5.038 9.910 -29.748 1.00 96.69 111 SER A CA 1
ATOM 829 C C . SER A 1 111 ? 4.386 8.725 -29.035 1.00 96.69 111 SER A C 1
ATOM 831 O O . SER A 1 111 ? 3.182 8.770 -28.811 1.00 96.69 111 SER A O 1
ATOM 833 N N . LEU A 1 112 ? 5.153 7.682 -28.690 1.00 97.56 112 LEU A N 1
ATOM 834 C CA . LEU A 1 112 ? 4.676 6.494 -27.972 1.00 97.56 112 LEU A CA 1
ATOM 835 C C . LEU A 1 112 ? 5.127 6.448 -26.504 1.00 97.56 112 LEU A C 1
ATOM 837 O O . LEU A 1 112 ? 4.839 5.483 -25.797 1.00 97.56 112 LEU A O 1
ATOM 841 N N . ASN A 1 113 ? 5.827 7.485 -26.034 1.00 97.31 113 ASN A N 1
ATOM 842 C CA . ASN A 1 113 ? 6.250 7.575 -24.643 1.00 97.31 113 ASN A CA 1
ATOM 843 C C . ASN A 1 113 ? 5.041 7.602 -23.686 1.00 97.31 113 ASN A C 1
ATOM 845 O O . ASN A 1 113 ? 4.081 8.336 -23.940 1.00 97.31 113 ASN A O 1
ATOM 849 N N . PRO A 1 114 ? 5.145 6.943 -22.521 1.00 97.62 114 PRO A N 1
ATOM 850 C CA . PRO A 1 114 ? 4.289 7.203 -21.373 1.00 97.62 114 PRO A CA 1
ATOM 851 C C . PRO A 1 114 ? 4.204 8.692 -21.018 1.00 97.62 114 PRO A C 1
ATOM 853 O O . PRO A 1 114 ? 5.147 9.469 -21.214 1.00 97.62 114 PRO A O 1
ATOM 856 N N . THR A 1 115 ? 3.082 9.088 -20.424 1.00 97.50 115 THR A N 1
ATOM 857 C CA . THR A 1 115 ? 2.934 10.399 -19.795 1.00 97.50 115 THR A CA 1
ATOM 858 C C . THR A 1 115 ? 3.740 10.414 -18.496 1.00 97.50 115 THR A C 1
ATOM 860 O O . THR A 1 115 ? 3.337 9.864 -17.474 1.00 97.50 115 THR A O 1
ATOM 863 N N . TRP A 1 116 ? 4.923 11.026 -18.554 1.00 97.81 116 TRP A N 1
ATOM 864 C CA . TRP A 1 116 ? 5.901 10.978 -17.469 1.00 97.81 116 TRP A CA 1
ATOM 865 C C . TRP A 1 116 ? 5.593 11.936 -16.319 1.00 97.81 116 TRP A C 1
ATOM 867 O O . TRP A 1 116 ? 5.601 13.157 -16.498 1.00 97.81 116 TRP A O 1
ATOM 877 N N . ILE A 1 117 ? 5.511 11.382 -15.115 1.00 97.38 117 ILE A N 1
ATOM 878 C CA . ILE A 1 117 ? 5.725 12.095 -13.856 1.00 97.38 117 ILE A CA 1
ATOM 879 C C . ILE A 1 117 ? 7.225 12.060 -13.550 1.00 97.38 117 ILE A C 1
ATOM 881 O O . ILE A 1 117 ? 7.894 11.064 -13.825 1.00 97.38 117 ILE A O 1
ATOM 885 N N . LYS A 1 118 ? 7.781 13.162 -13.035 1.00 96.44 118 LYS A N 1
ATOM 886 C CA . LYS A 1 118 ? 9.232 13.365 -12.908 1.00 96.44 118 LYS A CA 1
ATOM 887 C C . LYS A 1 118 ? 9.605 13.706 -11.469 1.00 96.44 118 LYS A C 1
ATOM 889 O O . LYS A 1 118 ? 8.951 14.538 -10.849 1.00 96.44 118 LYS A O 1
ATOM 894 N N . THR A 1 119 ? 10.683 13.112 -10.972 1.00 95.12 119 THR A N 1
ATOM 895 C CA . THR A 1 119 ? 11.302 13.442 -9.680 1.00 95.12 119 THR A CA 1
ATOM 896 C C . THR A 1 119 ? 12.829 13.380 -9.789 1.00 95.12 119 THR A C 1
ATOM 898 O O . THR A 1 119 ? 13.367 13.025 -10.841 1.00 95.12 119 THR A O 1
ATOM 901 N N . GLY A 1 120 ? 13.541 13.767 -8.731 1.00 93.56 120 GLY A N 1
ATOM 902 C CA . GLY A 1 120 ? 15.004 13.728 -8.699 1.00 93.56 120 GLY A CA 1
ATOM 903 C C . GLY A 1 120 ? 15.555 12.302 -8.786 1.00 93.56 120 GLY A C 1
ATOM 904 O O . GLY A 1 120 ? 14.949 11.365 -8.265 1.00 93.56 120 GLY A O 1
ATOM 905 N N . PHE A 1 121 ? 16.715 12.145 -9.424 1.00 94.69 121 PHE A N 1
ATOM 906 C CA . PHE A 1 121 ? 17.380 10.855 -9.615 1.00 94.69 121 PHE A CA 1
ATOM 907 C C . PHE A 1 121 ? 18.828 10.877 -9.150 1.00 94.69 121 PHE A C 1
ATOM 909 O O . PHE A 1 121 ? 19.579 11.803 -9.449 1.00 94.69 121 PHE A O 1
ATOM 916 N N . ASP A 1 122 ? 19.222 9.813 -8.463 1.00 94.06 122 ASP A N 1
ATOM 917 C CA . ASP A 1 122 ? 20.594 9.530 -8.080 1.00 94.06 122 ASP A CA 1
ATOM 918 C C . ASP A 1 122 ? 21.072 8.287 -8.834 1.00 94.06 122 ASP A C 1
ATOM 920 O O . ASP A 1 122 ? 20.753 7.146 -8.502 1.00 94.06 122 ASP A O 1
ATOM 924 N N . ARG A 1 123 ? 21.885 8.530 -9.861 1.00 93.19 123 ARG A N 1
ATOM 925 C CA . ARG A 1 123 ? 22.424 7.505 -10.765 1.00 93.19 123 ARG A CA 1
ATOM 926 C C . ARG A 1 123 ? 23.311 6.475 -10.069 1.00 93.19 123 ARG A C 1
ATOM 928 O O . ARG A 1 123 ? 23.598 5.418 -10.635 1.00 93.19 123 ARG A O 1
ATOM 935 N N . THR A 1 124 ? 23.803 6.783 -8.872 1.00 93.06 124 THR A N 1
ATOM 936 C CA . THR A 1 124 ? 24.651 5.859 -8.118 1.00 93.06 124 THR A CA 1
ATOM 937 C C . THR A 1 124 ? 23.828 4.762 -7.447 1.00 93.06 124 THR A C 1
ATOM 939 O O . THR A 1 124 ? 24.345 3.661 -7.229 1.00 93.06 124 THR A O 1
ATOM 942 N N . LYS A 1 125 ? 22.535 5.010 -7.212 1.00 95.31 125 LYS A N 1
ATOM 943 C CA . LYS A 1 125 ? 21.660 4.144 -6.427 1.00 95.31 125 LYS A CA 1
ATOM 944 C C . LYS A 1 125 ? 20.915 3.116 -7.273 1.00 95.31 125 LYS A C 1
ATOM 946 O O . LYS A 1 125 ? 20.733 3.263 -8.480 1.00 95.31 125 LYS A O 1
ATOM 951 N N . TRP A 1 126 ? 20.514 2.050 -6.594 1.00 97.75 126 TRP A N 1
ATOM 952 C CA . TRP A 1 126 ? 19.465 1.139 -7.037 1.00 97.75 126 TRP A CA 1
ATOM 953 C C . TRP A 1 126 ? 18.117 1.624 -6.510 1.00 97.75 126 TRP A C 1
ATOM 955 O O . TRP A 1 126 ? 18.066 2.332 -5.502 1.00 97.75 126 TRP A O 1
ATOM 965 N N . TYR A 1 127 ? 17.041 1.218 -7.171 1.00 98.00 127 TYR A N 1
ATOM 966 C CA . TYR A 1 127 ? 15.676 1.555 -6.793 1.00 98.00 127 TYR A CA 1
ATOM 967 C C . TYR A 1 127 ? 14.826 0.296 -6.719 1.00 98.00 127 TYR A C 1
ATOM 969 O O . TYR A 1 127 ? 14.803 -0.463 -7.678 1.00 98.00 127 TYR A O 1
ATOM 977 N N . THR A 1 128 ? 14.118 0.092 -5.617 1.00 97.31 128 THR A N 1
ATOM 978 C CA . THR A 1 128 ? 13.088 -0.941 -5.499 1.00 97.31 128 THR A CA 1
ATOM 979 C C . THR A 1 128 ? 11.760 -0.359 -5.969 1.00 97.31 128 THR A C 1
ATOM 981 O O . THR A 1 128 ? 11.377 0.737 -5.553 1.00 97.31 128 THR A O 1
ATOM 984 N N . VAL A 1 129 ? 11.080 -1.079 -6.855 1.00 97.88 129 VAL A N 1
ATOM 985 C CA . VAL A 1 129 ? 9.733 -0.779 -7.339 1.00 97.88 129 VAL A CA 1
ATOM 986 C C . VAL A 1 129 ? 8.807 -1.876 -6.838 1.00 97.88 129 VAL A C 1
ATOM 988 O O . VAL A 1 129 ? 9.068 -3.045 -7.105 1.00 97.88 129 VAL A O 1
ATOM 991 N N . ASP A 1 130 ? 7.734 -1.495 -6.154 1.00 95.12 130 ASP A N 1
ATOM 992 C CA . ASP A 1 130 ? 6.647 -2.383 -5.740 1.00 95.12 130 ASP A CA 1
ATOM 993 C C . ASP A 1 130 ? 5.350 -1.887 -6.387 1.00 95.12 130 ASP A C 1
ATOM 995 O O . ASP A 1 130 ? 5.045 -0.692 -6.338 1.00 95.12 130 ASP A O 1
ATOM 999 N N . LEU A 1 131 ? 4.600 -2.795 -7.003 1.00 95.69 131 LEU A N 1
ATOM 1000 C CA . LEU A 1 131 ? 3.325 -2.547 -7.663 1.00 95.69 131 LEU A CA 1
ATOM 1001 C C . LEU A 1 131 ? 2.294 -3.548 -7.143 1.00 95.69 131 LEU A C 1
ATOM 1003 O O . LEU A 1 131 ? 2.548 -4.748 -7.161 1.00 95.69 131 LEU A O 1
ATOM 1007 N N . HIS A 1 132 ? 1.123 -3.052 -6.768 1.00 92.75 132 HIS A N 1
ATOM 1008 C CA . HIS A 1 132 ? -0.094 -3.838 -6.634 1.00 92.75 132 HIS A CA 1
ATOM 1009 C C . HIS A 1 132 ? -1.017 -3.460 -7.791 1.00 92.75 132 HIS A C 1
ATOM 1011 O O . HIS A 1 132 ? -1.437 -2.306 -7.910 1.00 92.75 132 HIS A O 1
ATOM 1017 N N . ILE A 1 133 ? -1.277 -4.411 -8.677 1.00 94.38 133 ILE A N 1
ATOM 1018 C CA . ILE A 1 133 ? -2.000 -4.218 -9.931 1.00 94.38 133 ILE A CA 1
ATOM 1019 C C . ILE A 1 133 ? -3.348 -4.913 -9.797 1.00 94.38 133 ILE A C 1
ATOM 1021 O O . ILE A 1 133 ? -3.375 -6.119 -9.585 1.00 94.38 133 ILE A O 1
ATOM 1025 N N . ASP A 1 134 ? -4.445 -4.179 -9.971 1.00 91.62 134 ASP A N 1
ATOM 1026 C CA . ASP A 1 134 ? -5.799 -4.729 -10.004 1.00 91.62 134 ASP A CA 1
ATOM 1027 C C . ASP A 1 134 ? -6.484 -4.366 -11.328 1.00 91.62 134 ASP A C 1
ATOM 1029 O O . ASP A 1 134 ? -6.856 -3.216 -11.585 1.00 91.62 134 ASP A O 1
ATOM 1033 N N . PHE A 1 135 ? -6.641 -5.366 -12.192 1.00 92.44 135 PHE A N 1
ATOM 1034 C CA . PHE A 1 135 ? -7.275 -5.222 -13.499 1.00 92.44 135 PHE A CA 1
ATOM 1035 C C . PHE A 1 135 ? -8.802 -5.198 -13.423 1.00 92.44 135 PHE A C 1
ATOM 1037 O O . PHE A 1 135 ? -9.437 -4.665 -14.331 1.00 92.44 135 PHE A O 1
ATOM 1044 N N . THR A 1 136 ? -9.401 -5.718 -12.347 1.00 88.31 136 THR A N 1
ATOM 1045 C CA . THR A 1 136 ? -10.856 -5.651 -12.129 1.00 88.31 136 THR A CA 1
ATOM 1046 C C . THR A 1 136 ? -11.281 -4.214 -11.845 1.00 88.31 136 THR A C 1
ATOM 1048 O O . THR A 1 136 ? -12.299 -3.744 -12.349 1.00 88.31 136 THR A O 1
ATOM 1051 N N . LEU A 1 137 ? -10.473 -3.499 -11.065 1.00 87.50 137 LEU A N 1
ATOM 1052 C CA . LEU A 1 137 ? -10.696 -2.106 -10.694 1.00 87.50 137 LEU A CA 1
ATOM 1053 C C . LEU A 1 137 ? -10.031 -1.111 -11.653 1.00 87.50 137 LEU A C 1
ATOM 1055 O O . LEU A 1 137 ? -10.296 0.090 -11.559 1.00 87.50 137 LEU A O 1
ATOM 1059 N N . GLY A 1 138 ? -9.161 -1.585 -12.551 1.00 91.69 138 GLY A N 1
ATOM 1060 C CA . GLY A 1 138 ? -8.392 -0.748 -13.471 1.00 91.69 138 GLY A CA 1
ATOM 1061 C C . GLY A 1 138 ? -7.434 0.188 -12.735 1.00 91.69 138 GLY A C 1
ATOM 1062 O O . GLY A 1 138 ? -7.360 1.379 -13.051 1.00 91.69 138 GLY A O 1
ATOM 1063 N N . ARG A 1 139 ? -6.736 -0.314 -11.708 1.00 92.25 139 ARG A N 1
ATOM 1064 C CA . ARG A 1 139 ? -5.869 0.482 -10.827 1.00 92.25 139 ARG A CA 1
ATOM 1065 C C . ARG A 1 139 ? -4.512 -0.166 -10.594 1.00 92.25 139 ARG A C 1
ATOM 1067 O O . ARG A 1 139 ? -4.375 -1.382 -10.560 1.00 92.25 139 ARG A O 1
ATOM 1074 N N . VAL A 1 140 ? -3.513 0.681 -10.368 1.00 93.75 140 VAL A N 1
ATOM 1075 C CA . VAL A 1 140 ? -2.206 0.285 -9.838 1.00 93.75 140 VAL A CA 1
ATOM 1076 C C . VAL A 1 140 ? -1.883 1.154 -8.640 1.00 93.75 140 VAL A C 1
ATOM 1078 O O . VAL A 1 140 ? -1.840 2.382 -8.755 1.00 93.75 140 VAL A O 1
ATOM 1081 N N . GLN A 1 141 ? -1.608 0.516 -7.510 1.00 92.75 141 GLN A N 1
ATOM 1082 C CA . GLN A 1 141 ? -0.893 1.130 -6.403 1.00 92.75 141 GLN A CA 1
ATOM 1083 C C . GLN A 1 141 ? 0.603 0.861 -6.588 1.00 92.75 141 GLN A C 1
ATOM 1085 O O . GLN A 1 141 ? 1.001 -0.245 -6.937 1.00 92.75 141 GLN A O 1
ATOM 1090 N N . TYR A 1 142 ? 1.441 1.872 -6.392 1.00 94.12 142 TYR A N 1
ATOM 1091 C CA . TYR A 1 142 ? 2.876 1.782 -6.644 1.00 94.12 142 TYR A CA 1
ATOM 1092 C C . TYR A 1 142 ? 3.690 2.450 -5.540 1.00 94.12 142 TYR A C 1
ATOM 1094 O O . TYR A 1 142 ? 3.263 3.439 -4.938 1.00 94.12 142 TYR A O 1
ATOM 1102 N N . SER A 1 143 ? 4.912 1.964 -5.344 1.00 93.44 143 SER A N 1
ATOM 1103 C CA . SER A 1 143 ? 5.987 2.678 -4.663 1.00 93.44 143 SER A CA 1
ATOM 1104 C C . SER A 1 143 ? 7.316 2.479 -5.376 1.00 93.44 143 SER A C 1
ATOM 1106 O O . SER A 1 143 ? 7.613 1.404 -5.882 1.00 93.44 143 SER A O 1
ATOM 1108 N N . ILE A 1 144 ? 8.128 3.532 -5.398 1.00 95.62 144 ILE A N 1
ATOM 1109 C CA . ILE A 1 144 ? 9.506 3.514 -5.878 1.00 95.62 144 ILE A CA 1
ATOM 1110 C C . ILE A 1 144 ? 10.370 4.069 -4.754 1.00 95.62 144 ILE A C 1
ATOM 1112 O O . ILE A 1 144 ? 10.164 5.213 -4.345 1.00 95.62 144 ILE A O 1
ATOM 1116 N N . ALA A 1 145 ? 11.338 3.302 -4.268 1.00 93.56 145 ALA A N 1
ATOM 1117 C CA . ALA A 1 145 ? 12.240 3.707 -3.196 1.00 93.56 145 ALA A CA 1
ATOM 1118 C C . ALA A 1 145 ? 13.701 3.447 -3.564 1.00 93.56 145 ALA A C 1
ATOM 1120 O O . ALA A 1 145 ? 13.985 2.579 -4.380 1.00 93.56 145 ALA A O 1
ATOM 1121 N N . THR A 1 146 ? 14.647 4.183 -2.983 1.00 93.38 146 THR A N 1
ATOM 1122 C CA . THR A 1 146 ? 16.067 3.821 -3.092 1.00 93.38 146 THR A CA 1
ATOM 1123 C C . THR A 1 146 ? 16.338 2.507 -2.355 1.00 93.38 146 THR A C 1
ATOM 1125 O O . THR A 1 146 ? 15.818 2.277 -1.267 1.00 93.38 146 THR A O 1
ATOM 1128 N N . LYS A 1 147 ? 17.178 1.643 -2.928 1.00 92.31 147 LYS A N 1
ATOM 1129 C CA . LYS A 1 147 ? 17.631 0.398 -2.297 1.00 92.31 147 LYS A CA 1
ATOM 1130 C C . LYS A 1 147 ? 18.930 0.656 -1.536 1.00 92.31 147 LYS A C 1
ATOM 1132 O O . LYS A 1 147 ? 20.019 0.619 -2.108 1.00 92.31 147 LYS A O 1
ATOM 1137 N N . GLU A 1 148 ? 18.802 0.940 -0.248 1.00 86.44 148 GLU A N 1
ATOM 1138 C CA . GLU A 1 148 ? 19.899 1.160 0.699 1.00 86.44 148 GLU A CA 1
ATOM 1139 C C . GLU A 1 148 ? 19.427 0.838 2.127 1.00 86.44 148 GLU A C 1
ATOM 1141 O O . GLU A 1 148 ? 18.260 0.515 2.319 1.00 86.44 148 GLU A O 1
ATOM 1146 N N . ALA A 1 149 ? 20.311 0.898 3.128 1.00 76.06 149 ALA A N 1
ATOM 1147 C CA . ALA A 1 149 ? 19.961 0.542 4.512 1.00 76.06 149 ALA A CA 1
ATOM 1148 C C . ALA A 1 149 ? 18.814 1.392 5.094 1.00 76.06 149 ALA A C 1
ATOM 1150 O O . ALA A 1 149 ? 18.019 0.890 5.884 1.00 76.06 149 ALA A O 1
ATOM 1151 N N . SER A 1 150 ? 18.708 2.649 4.652 1.00 72.06 150 SER A N 1
ATOM 1152 C CA . SER A 1 150 ? 17.591 3.546 4.960 1.00 72.06 150 SER A CA 1
ATOM 1153 C C . SER A 1 150 ? 16.903 3.978 3.661 1.00 72.06 150 SER A C 1
ATOM 1155 O O . SER A 1 150 ? 17.245 5.036 3.121 1.00 72.06 150 SER A O 1
ATOM 1157 N N . PRO A 1 151 ? 15.993 3.153 3.108 1.00 80.19 151 PRO A N 1
ATOM 1158 C CA . PRO A 1 151 ? 15.295 3.455 1.867 1.00 80.19 151 PRO A CA 1
ATOM 1159 C C . PRO A 1 151 ? 14.586 4.809 1.904 1.00 80.19 151 PRO A C 1
ATOM 1161 O O . PRO A 1 151 ? 13.868 5.148 2.843 1.00 80.19 151 PRO A O 1
ATOM 1164 N N . ARG A 1 152 ? 14.724 5.583 0.832 1.00 83.69 152 ARG A N 1
ATOM 1165 C CA . ARG A 1 152 ? 13.935 6.793 0.608 1.00 83.69 152 ARG A CA 1
ATOM 1166 C C . ARG A 1 152 ? 12.873 6.507 -0.437 1.00 83.69 152 ARG A C 1
ATOM 1168 O O . ARG A 1 152 ? 13.212 6.271 -1.594 1.00 83.69 152 ARG A O 1
ATOM 1175 N N . VAL A 1 153 ? 11.600 6.619 -0.063 1.00 88.56 153 VAL A N 1
ATOM 1176 C CA . VAL A 1 153 ? 10.493 6.597 -1.027 1.00 88.56 153 VAL A CA 1
ATOM 1177 C C . VAL A 1 153 ? 10.575 7.847 -1.912 1.00 88.56 153 VAL A C 1
ATOM 1179 O O . VAL A 1 153 ? 10.535 8.983 -1.444 1.00 88.56 153 VAL A O 1
ATOM 1182 N N . MET A 1 154 ? 10.732 7.625 -3.212 1.00 90.88 154 MET A N 1
ATOM 1183 C CA . MET A 1 154 ? 10.845 8.650 -4.252 1.00 90.88 154 MET A CA 1
ATOM 1184 C C . MET A 1 154 ? 9.486 9.014 -4.841 1.00 90.88 154 MET A C 1
ATOM 1186 O O . MET A 1 154 ? 9.261 10.160 -5.234 1.00 90.88 154 MET A O 1
ATOM 1190 N N . ALA A 1 155 ? 8.606 8.021 -4.933 1.00 92.38 155 ALA A N 1
ATOM 1191 C CA . ALA A 1 155 ? 7.233 8.170 -5.369 1.00 92.38 155 ALA A CA 1
ATOM 1192 C C . ALA A 1 155 ? 6.392 7.042 -4.778 1.00 92.38 155 ALA A C 1
ATOM 1194 O O . ALA A 1 155 ? 6.861 5.912 -4.665 1.00 92.38 155 ALA A O 1
ATOM 1195 N N . SER A 1 156 ? 5.143 7.333 -4.442 1.00 91.38 156 SER A N 1
ATOM 1196 C CA . SER A 1 156 ? 4.133 6.312 -4.188 1.00 91.38 156 SER A CA 1
ATOM 1197 C C . SER A 1 156 ? 2.745 6.881 -4.429 1.00 91.38 156 SER A C 1
ATOM 1199 O O . SER A 1 156 ? 2.549 8.098 -4.356 1.00 91.38 156 SER A O 1
ATOM 1201 N N . GLY A 1 157 ? 1.784 6.019 -4.715 1.00 88.69 157 GLY A N 1
ATOM 1202 C CA . GLY A 1 157 ? 0.420 6.446 -4.973 1.00 88.69 157 GLY A CA 1
ATOM 1203 C C . GLY A 1 157 ? -0.425 5.337 -5.562 1.00 88.69 157 GLY A C 1
ATOM 1204 O O . GLY A 1 157 ? 0.016 4.196 -5.652 1.00 88.69 157 GLY A O 1
ATOM 1205 N N . THR A 1 158 ? -1.624 5.717 -5.980 1.00 89.75 158 THR A N 1
ATOM 1206 C CA . THR A 1 158 ? -2.565 4.857 -6.693 1.00 89.75 158 THR A CA 1
ATOM 1207 C C . THR A 1 158 ? -3.045 5.619 -7.917 1.00 89.75 158 THR A C 1
ATOM 1209 O O . THR A 1 158 ? -3.380 6.801 -7.813 1.00 89.75 158 THR A O 1
ATOM 1212 N N . GLY A 1 159 ? -3.063 4.978 -9.081 1.00 91.00 159 GLY A N 1
AT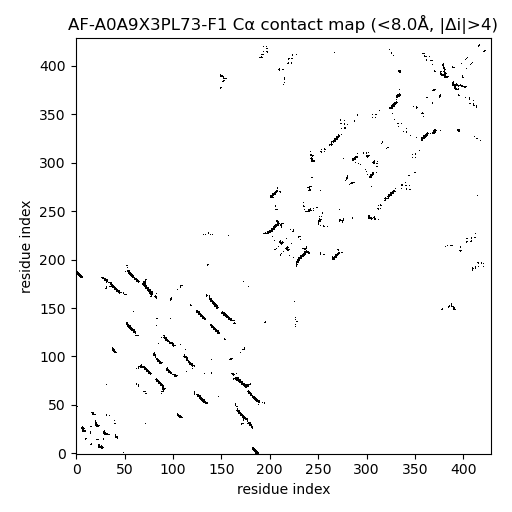OM 1213 C CA . GLY A 1 159 ? -3.562 5.588 -10.309 1.00 91.00 159 GLY A CA 1
ATOM 1214 C C . GLY A 1 159 ? -4.380 4.622 -11.147 1.00 91.00 159 GLY A C 1
ATOM 1215 O O . GLY A 1 159 ? -4.245 3.406 -11.029 1.00 91.00 159 GLY A O 1
ATOM 1216 N N . ALA A 1 160 ? -5.252 5.192 -11.975 1.00 93.25 160 ALA A N 1
ATOM 1217 C CA . ALA A 1 160 ? -6.028 4.435 -12.943 1.00 93.25 160 ALA A CA 1
ATOM 1218 C C . ALA A 1 160 ? -5.138 3.990 -14.108 1.00 93.25 160 ALA A C 1
ATOM 1220 O O . ALA A 1 160 ? -4.266 4.743 -14.552 1.00 93.25 160 ALA A O 1
ATOM 1221 N N . ILE A 1 161 ? -5.400 2.791 -14.612 1.00 95.38 161 ILE A N 1
ATOM 1222 C CA . ILE A 1 161 ? -4.740 2.213 -15.779 1.00 95.38 161 ILE A CA 1
ATOM 1223 C C . ILE A 1 161 ? -5.785 1.776 -16.802 1.00 95.38 161 ILE A C 1
ATOM 1225 O O . ILE A 1 161 ? -6.934 1.504 -16.462 1.00 95.38 161 ILE A O 1
ATOM 1229 N N . THR A 1 162 ? -5.380 1.716 -18.069 1.00 94.12 162 THR A N 1
ATOM 1230 C CA . THR A 1 162 ? -6.221 1.189 -19.155 1.00 94.12 162 THR A CA 1
ATOM 1231 C C . THR A 1 162 ? -5.842 -0.233 -19.556 1.00 94.12 162 THR A C 1
ATOM 1233 O O . THR A 1 162 ? -6.610 -0.879 -20.265 1.00 94.12 162 THR A O 1
ATOM 1236 N N . GLY A 1 163 ? -4.672 -0.726 -19.131 1.00 95.44 163 GLY A N 1
ATOM 1237 C CA . GLY A 1 163 ? -4.294 -2.125 -19.308 1.00 95.44 163 GLY A CA 1
ATOM 1238 C C . GLY A 1 163 ? -5.230 -3.051 -18.535 1.00 95.44 163 GLY A C 1
ATOM 1239 O O . GLY A 1 163 ? -5.575 -2.767 -17.394 1.00 95.44 163 GLY A O 1
ATOM 1240 N N . GLU A 1 164 ? -5.626 -4.161 -19.156 1.00 95.88 164 GLU A N 1
ATOM 1241 C CA . GLU A 1 164 ? -6.594 -5.113 -18.574 1.00 95.88 164 GLU A CA 1
ATOM 1242 C C . GLU A 1 164 ? -5.964 -6.447 -18.154 1.00 95.88 164 GLU A C 1
ATOM 1244 O O . GLU A 1 164 ? -6.660 -7.335 -17.670 1.00 95.88 164 GLU A O 1
ATOM 1249 N N . ARG A 1 165 ? -4.666 -6.628 -18.407 1.00 96.81 165 ARG A N 1
ATOM 1250 C CA . ARG A 1 165 ? -3.874 -7.800 -18.010 1.00 96.81 165 ARG A CA 1
ATOM 1251 C C . ARG A 1 165 ? -2.386 -7.498 -18.122 1.00 96.81 165 ARG A C 1
ATOM 1253 O O . ARG A 1 165 ? -1.985 -6.580 -18.837 1.00 96.81 165 ARG A O 1
ATOM 1260 N N . LEU A 1 166 ? -1.541 -8.294 -17.473 1.00 98.19 166 LEU A N 1
ATOM 1261 C CA . LEU A 1 166 ? -0.090 -8.177 -17.610 1.00 98.19 166 LEU A CA 1
ATOM 1262 C C . LEU A 1 166 ? 0.413 -9.158 -18.677 1.00 98.19 166 LEU A C 1
ATOM 1264 O O . LEU A 1 166 ? 0.320 -10.366 -18.487 1.00 98.19 166 LEU A O 1
ATOM 1268 N N . ALA A 1 167 ? 0.951 -8.658 -19.795 1.00 98.19 167 ALA A N 1
ATOM 1269 C CA . ALA A 1 167 ? 1.376 -9.517 -20.911 1.00 98.19 167 ALA A CA 1
ATOM 1270 C C . ALA A 1 167 ? 2.819 -9.282 -21.381 1.00 98.19 167 ALA A C 1
ATOM 1272 O O . ALA A 1 167 ? 3.472 -10.209 -21.864 1.00 98.19 167 ALA A O 1
ATOM 1273 N N . LYS A 1 168 ? 3.330 -8.053 -21.267 1.00 98.44 168 LYS A N 1
ATOM 1274 C CA . LYS A 1 168 ? 4.640 -7.661 -21.798 1.00 98.44 168 LYS A CA 1
ATOM 1275 C C . LYS A 1 168 ? 5.480 -6.985 -20.727 1.00 98.44 168 LYS A C 1
ATOM 1277 O O . LYS A 1 168 ? 5.014 -6.056 -20.068 1.00 98.44 168 LYS A O 1
ATOM 1282 N N . PHE A 1 169 ? 6.738 -7.403 -20.651 1.00 98.62 169 PHE A N 1
ATOM 1283 C CA . PHE A 1 169 ? 7.816 -6.686 -19.992 1.00 98.62 169 PHE A CA 1
ATOM 1284 C C . PHE A 1 169 ? 8.760 -6.129 -21.062 1.00 98.62 169 PHE A C 1
ATOM 1286 O O . PHE A 1 169 ? 9.431 -6.872 -21.778 1.00 98.62 169 PHE A O 1
ATOM 1293 N N . VAL A 1 170 ? 8.759 -4.810 -21.224 1.00 98.81 170 VAL A N 1
ATOM 1294 C CA . VAL A 1 170 ? 9.397 -4.118 -22.346 1.00 98.81 170 VAL A CA 1
ATOM 1295 C C . VAL A 1 170 ? 10.614 -3.353 -21.849 1.00 98.81 170 VAL A C 1
ATOM 1297 O O . VAL A 1 170 ? 10.495 -2.457 -21.018 1.00 98.81 170 VAL A O 1
ATOM 1300 N N . ALA A 1 171 ? 11.782 -3.665 -22.400 1.00 98.75 171 ALA A N 1
ATOM 1301 C CA . ALA A 1 171 ? 12.994 -2.882 -22.224 1.00 98.75 171 ALA A CA 1
ATOM 1302 C C . ALA A 1 171 ? 13.092 -1.831 -23.337 1.00 98.75 171 ALA A C 1
ATOM 1304 O O . ALA A 1 171 ? 13.227 -2.175 -24.513 1.00 98.75 171 ALA A O 1
ATOM 1305 N N . CYS A 1 172 ? 13.036 -0.551 -22.974 1.00 98.50 172 CYS A N 1
ATOM 1306 C CA . CYS A 1 172 ? 13.042 0.573 -23.907 1.00 98.50 172 CYS A CA 1
ATOM 1307 C C . CYS A 1 172 ? 14.393 1.292 -23.901 1.00 98.50 172 CYS A C 1
ATOM 1309 O O . CYS A 1 172 ? 14.808 1.844 -22.875 1.00 98.50 172 CYS A O 1
ATOM 1311 N N . ASN A 1 173 ? 15.037 1.378 -25.070 1.00 97.88 173 ASN A N 1
ATOM 1312 C CA . ASN A 1 173 ? 16.035 2.410 -25.318 1.00 97.88 173 ASN A CA 1
ATOM 1313 C C . ASN A 1 173 ? 15.385 3.564 -26.089 1.00 97.88 173 ASN A C 1
ATOM 1315 O O . ASN A 1 173 ? 15.285 3.518 -27.316 1.00 97.88 173 ASN A O 1
ATOM 1319 N N . TYR A 1 174 ? 14.921 4.592 -25.376 1.00 97.88 174 TYR A N 1
ATOM 1320 C CA . TYR A 1 174 ? 14.229 5.712 -26.009 1.00 97.88 174 TYR A CA 1
ATOM 1321 C C . TYR A 1 174 ? 15.210 6.565 -26.814 1.00 97.88 174 TYR A C 1
ATOM 1323 O O . TYR A 1 174 ? 15.018 6.755 -28.007 1.00 97.88 174 TYR A O 1
ATOM 1331 N N . TYR A 1 175 ? 16.289 7.045 -26.198 1.00 96.62 175 TYR A N 1
ATOM 1332 C CA . TYR A 1 175 ? 17.353 7.773 -26.894 1.00 96.62 175 TYR A CA 1
ATOM 1333 C C . TYR A 1 175 ? 18.638 7.794 -26.066 1.00 96.62 175 TYR A C 1
ATOM 1335 O O . TYR A 1 175 ? 18.603 7.685 -24.841 1.00 96.62 175 TYR A O 1
ATOM 1343 N N . GLY A 1 176 ? 19.783 7.970 -26.723 1.00 92.31 176 GLY A N 1
ATOM 1344 C CA . GLY A 1 176 ? 21.076 7.771 -26.072 1.00 92.31 176 GLY A CA 1
ATOM 1345 C C . GLY A 1 176 ? 21.277 6.296 -25.708 1.00 92.31 176 GLY A C 1
ATOM 1346 O O . GLY A 1 176 ? 20.491 5.445 -26.105 1.00 92.31 176 GLY A O 1
ATOM 1347 N N . THR A 1 177 ? 22.345 5.949 -24.994 1.00 85.56 177 THR A N 1
ATOM 1348 C CA . THR A 1 177 ? 22.614 4.547 -24.629 1.00 85.56 177 THR A CA 1
ATOM 1349 C C . THR A 1 177 ? 22.928 4.436 -23.148 1.00 85.56 177 THR A C 1
ATOM 1351 O O . THR A 1 177 ? 23.878 5.053 -22.672 1.00 85.56 177 THR A O 1
ATOM 1354 N N . GLY A 1 178 ? 22.162 3.616 -22.433 1.00 91.69 178 GLY A N 1
ATOM 1355 C CA . GLY A 1 178 ? 22.423 3.244 -21.046 1.00 91.69 178 GLY A CA 1
ATOM 1356 C C . GLY A 1 178 ? 21.900 1.837 -20.781 1.00 91.69 178 GLY A C 1
ATOM 1357 O O . GLY A 1 178 ? 20.739 1.543 -21.067 1.00 91.69 178 GLY A O 1
ATOM 1358 N N . VAL A 1 179 ? 22.758 0.962 -20.260 1.00 97.38 179 VAL A N 1
ATOM 1359 C CA . VAL A 1 179 ? 22.361 -0.396 -19.864 1.00 97.38 179 VAL A CA 1
ATOM 1360 C C . VAL A 1 179 ? 21.518 -0.307 -18.600 1.00 97.38 179 VAL A C 1
ATOM 1362 O O . VAL A 1 179 ? 21.885 0.395 -17.656 1.00 97.38 179 VAL A O 1
ATOM 1365 N N . GLN A 1 180 ? 20.386 -0.997 -18.594 1.00 98.31 180 GLN A N 1
ATOM 1366 C CA . GLN A 1 180 ? 19.547 -1.134 -17.412 1.00 98.31 180 GLN A CA 1
ATOM 1367 C C . GLN A 1 180 ? 19.875 -2.446 -16.713 1.00 98.31 180 GLN A C 1
ATOM 1369 O O . GLN A 1 180 ? 20.127 -3.451 -17.369 1.00 98.31 180 GLN A O 1
ATOM 1374 N N . SER A 1 181 ? 19.844 -2.424 -15.391 1.00 98.56 181 SER A N 1
ATOM 1375 C CA . SER A 1 181 ? 20.127 -3.553 -14.517 1.00 98.56 181 SER A CA 1
ATOM 1376 C C . SER A 1 181 ? 18.895 -3.836 -13.671 1.00 98.56 181 SER A C 1
ATOM 1378 O O . SER A 1 181 ? 18.350 -2.910 -13.068 1.00 98.56 181 SER A O 1
ATOM 1380 N N . ILE A 1 182 ? 18.468 -5.095 -13.634 1.00 98.69 182 ILE A N 1
ATOM 1381 C CA . ILE A 1 182 ? 17.288 -5.570 -12.913 1.00 98.69 182 ILE A CA 1
ATOM 1382 C C . ILE A 1 182 ? 17.689 -6.738 -12.007 1.00 98.69 182 ILE A C 1
ATOM 1384 O O . ILE A 1 182 ? 18.441 -7.618 -12.428 1.00 98.69 182 ILE A O 1
ATOM 1388 N N . ASP A 1 183 ? 17.187 -6.746 -10.775 1.00 98.19 183 ASP A N 1
ATOM 1389 C CA . ASP A 1 183 ? 17.393 -7.822 -9.799 1.00 98.19 183 ASP A CA 1
ATOM 1390 C C . ASP A 1 183 ? 16.147 -8.013 -8.909 1.00 98.19 183 ASP A C 1
ATOM 1392 O O . ASP A 1 183 ? 15.254 -7.169 -8.913 1.00 98.19 183 ASP A O 1
ATOM 1396 N N . ASN A 1 184 ? 16.069 -9.121 -8.167 1.00 96.94 184 ASN A N 1
ATOM 1397 C CA . ASN A 1 184 ? 14.986 -9.479 -7.241 1.00 96.94 184 ASN A CA 1
ATOM 1398 C C . ASN A 1 184 ? 13.585 -9.302 -7.856 1.00 96.94 184 ASN A C 1
ATOM 1400 O O . ASN A 1 184 ? 12.700 -8.706 -7.238 1.00 96.94 184 ASN A O 1
ATOM 1404 N N . PHE A 1 185 ? 13.400 -9.795 -9.084 1.00 98.19 185 PHE A N 1
ATOM 1405 C CA . PHE A 1 185 ? 12.137 -9.707 -9.809 1.00 98.19 185 PHE A CA 1
ATOM 1406 C C . PHE A 1 185 ? 11.158 -10.751 -9.269 1.00 98.19 185 PHE A C 1
ATOM 1408 O O . PHE A 1 185 ? 11.372 -11.954 -9.418 1.00 98.19 185 PHE A O 1
ATOM 1415 N N . ARG A 1 186 ? 10.068 -10.296 -8.655 1.00 97.44 186 ARG A N 1
ATOM 1416 C CA . ARG A 1 186 ? 9.039 -11.135 -8.046 1.00 97.44 186 ARG A CA 1
ATOM 1417 C C . ARG A 1 186 ? 7.669 -10.760 -8.563 1.00 97.44 186 ARG A C 1
ATOM 1419 O O . ARG A 1 186 ? 7.302 -9.592 -8.522 1.00 97.44 186 ARG A O 1
ATOM 1426 N N . LEU A 1 187 ? 6.909 -11.755 -8.993 1.00 97.38 187 LEU A N 1
ATOM 1427 C CA . LEU A 1 187 ? 5.517 -11.611 -9.396 1.00 97.38 187 LEU A CA 1
ATOM 1428 C C . LEU A 1 187 ? 4.683 -12.646 -8.643 1.00 97.38 187 LEU A C 1
ATOM 1430 O O . LEU A 1 187 ? 4.986 -13.839 -8.690 1.00 97.38 187 LEU A O 1
ATOM 1434 N N . ALA A 1 188 ? 3.633 -12.215 -7.954 1.00 94.31 188 ALA A N 1
ATOM 1435 C CA . ALA A 1 188 ? 2.797 -13.081 -7.132 1.00 94.31 188 ALA A CA 1
ATOM 1436 C C . ALA A 1 188 ? 1.309 -12.760 -7.279 1.00 94.31 188 ALA A C 1
ATOM 1438 O O . ALA A 1 188 ? 0.926 -11.651 -7.642 1.00 94.31 188 ALA A O 1
ATOM 1439 N N . ARG A 1 189 ? 0.478 -13.750 -6.939 1.00 90.00 189 ARG A N 1
ATOM 1440 C CA . ARG A 1 189 ? -0.921 -13.514 -6.579 1.00 90.00 189 ARG A CA 1
ATOM 1441 C C . ARG A 1 189 ? -0.950 -12.982 -5.146 1.00 90.00 189 ARG A C 1
ATOM 1443 O O . ARG A 1 189 ? -0.249 -13.570 -4.317 1.00 90.00 189 ARG A O 1
ATOM 1450 N N . PRO A 1 190 ? -1.740 -11.946 -4.835 1.00 85.25 190 PRO A N 1
ATOM 1451 C CA . PRO A 1 190 ? -1.946 -11.550 -3.451 1.00 85.25 190 PRO A CA 1
ATOM 1452 C C . PRO A 1 190 ? -2.660 -12.677 -2.690 1.00 85.25 190 PRO A C 1
ATOM 1454 O O . PRO A 1 190 ? -3.716 -13.135 -3.118 1.00 85.25 190 PRO A O 1
ATOM 1457 N N . ASP A 1 191 ? -2.132 -13.095 -1.538 1.00 74.38 191 ASP A N 1
ATOM 1458 C CA . ASP A 1 191 ? -2.671 -14.232 -0.761 1.00 74.38 191 ASP A CA 1
ATOM 1459 C C . ASP A 1 191 ? -4.094 -14.000 -0.205 1.00 74.38 191 ASP A C 1
ATOM 1461 O O . ASP A 1 191 ? -4.762 -14.939 0.245 1.00 74.38 191 ASP A O 1
ATOM 1465 N N . HIS A 1 192 ? -4.552 -12.743 -0.235 1.00 77.19 192 HIS A N 1
ATOM 1466 C CA . HIS A 1 192 ? -5.809 -12.265 0.341 1.00 77.19 192 HIS A CA 1
ATOM 1467 C C . HIS A 1 192 ? -6.434 -11.145 -0.509 1.00 77.19 192 HIS A C 1
ATOM 1469 O O . HIS A 1 192 ? -6.740 -10.075 0.007 1.00 77.19 192 HIS A O 1
ATOM 1475 N N . ALA A 1 193 ? -6.546 -11.324 -1.827 1.00 79.69 193 ALA A N 1
ATOM 1476 C CA . ALA A 1 193 ? -7.307 -10.392 -2.665 1.00 79.69 193 ALA A CA 1
ATOM 1477 C C . ALA A 1 193 ? -8.815 -10.525 -2.396 1.00 79.69 193 ALA A C 1
ATOM 1479 O O . ALA A 1 193 ? -9.304 -11.645 -2.262 1.00 79.69 193 ALA A O 1
ATOM 1480 N N . ALA A 1 194 ? -9.556 -9.410 -2.349 1.00 84.88 194 ALA A N 1
ATOM 1481 C CA . ALA A 1 194 ? -11.019 -9.487 -2.293 1.00 84.88 194 ALA A CA 1
ATOM 1482 C C . ALA A 1 194 ? -11.659 -9.625 -3.685 1.00 84.88 194 ALA A C 1
ATOM 1484 O O . ALA A 1 194 ? -12.875 -9.767 -3.784 1.00 84.88 194 ALA A O 1
ATOM 1485 N N . GLU A 1 195 ? -10.861 -9.565 -4.758 1.00 83.38 195 GLU A N 1
ATOM 1486 C CA . GLU A 1 195 ? -11.287 -9.740 -6.156 1.00 83.38 195 GLU A CA 1
ATOM 1487 C C . GLU A 1 195 ? -12.511 -8.888 -6.543 1.00 83.38 195 GLU A C 1
ATOM 1489 O O . GLU A 1 195 ? -13.405 -9.321 -7.272 1.00 83.38 195 GLU A O 1
ATOM 1494 N N . GLY A 1 196 ? -12.564 -7.655 -6.031 1.00 84.25 196 GLY A N 1
ATOM 1495 C CA . GLY A 1 196 ? -13.650 -6.709 -6.284 1.00 84.25 196 GLY A CA 1
ATOM 1496 C C . GLY A 1 196 ? -14.894 -6.887 -5.406 1.00 84.25 196 GLY A C 1
ATOM 1497 O O . GLY A 1 196 ? -15.809 -6.076 -5.507 1.00 84.25 196 GLY A O 1
ATOM 1498 N N . ALA A 1 197 ? -14.945 -7.870 -4.503 1.00 88.00 197 ALA A N 1
ATOM 1499 C CA . ALA A 1 197 ? -16.099 -8.084 -3.623 1.00 88.00 197 ALA A CA 1
ATOM 1500 C C . ALA A 1 197 ? -16.356 -6.941 -2.627 1.00 88.00 197 ALA A C 1
ATOM 1502 O O . ALA A 1 197 ? -17.466 -6.789 -2.120 1.00 88.00 197 ALA A O 1
ATOM 1503 N N . LEU A 1 198 ? -15.335 -6.133 -2.343 1.00 93.81 198 LEU A N 1
ATOM 1504 C CA . LEU A 1 198 ? -15.441 -4.956 -1.481 1.00 93.81 198 LEU A CA 1
ATOM 1505 C C . LEU A 1 198 ? -15.682 -3.662 -2.275 1.00 93.81 198 LEU A C 1
ATOM 1507 O O . LEU A 1 198 ? -15.914 -2.612 -1.670 1.00 93.81 198 LEU A O 1
ATOM 1511 N N . ALA A 1 199 ? -15.673 -3.716 -3.610 1.00 92.94 199 ALA A N 1
ATOM 1512 C CA . ALA A 1 199 ? -15.780 -2.534 -4.454 1.00 92.94 199 ALA A CA 1
ATOM 1513 C C . ALA A 1 199 ? -17.091 -1.776 -4.195 1.00 92.94 199 ALA A C 1
ATOM 1515 O O . ALA A 1 199 ? -18.178 -2.350 -4.164 1.00 92.94 199 ALA A O 1
ATOM 1516 N N . GLY A 1 200 ? -16.986 -0.463 -3.993 1.00 95.44 200 GLY A N 1
ATOM 1517 C CA . GLY A 1 200 ? -18.115 0.415 -3.690 1.00 95.44 200 GLY A CA 1
ATOM 1518 C C . GLY A 1 200 ? -18.632 0.341 -2.251 1.00 95.44 200 GLY A C 1
ATOM 1519 O O . GLY A 1 200 ? -19.415 1.209 -1.868 1.00 95.44 200 GLY A O 1
ATOM 1520 N N . SER A 1 201 ? -18.176 -0.619 -1.437 1.00 97.81 201 SER A N 1
ATOM 1521 C CA . SER A 1 201 ? -18.562 -0.697 -0.024 1.00 97.81 201 SER A CA 1
ATOM 1522 C C . SER A 1 201 ? -18.053 0.521 0.743 1.00 97.81 201 SER A C 1
ATOM 1524 O O . SER A 1 201 ? -16.920 0.969 0.559 1.00 97.81 201 SER A O 1
ATOM 1526 N N . SER A 1 202 ? -18.878 1.047 1.639 1.00 98.56 202 SER A N 1
ATOM 1527 C CA . SER A 1 202 ? -18.537 2.154 2.526 1.00 98.56 202 SER A CA 1
ATOM 1528 C C . SER A 1 202 ? -17.842 1.663 3.798 1.00 98.56 202 SER A C 1
ATOM 1530 O O . SER A 1 202 ? -18.276 0.704 4.437 1.00 98.56 202 SER A O 1
ATOM 1532 N N . VAL A 1 203 ? -16.756 2.329 4.191 1.00 98.75 203 VAL A N 1
ATOM 1533 C CA . VAL A 1 203 ? -16.006 2.002 5.410 1.00 98.75 203 VAL A CA 1
ATOM 1534 C C . VAL A 1 203 ? -15.732 3.251 6.236 1.00 98.75 203 VAL A C 1
ATOM 1536 O O . VAL A 1 203 ? -15.202 4.246 5.733 1.00 98.75 203 VAL A O 1
ATOM 1539 N N . TYR A 1 204 ? -16.088 3.201 7.520 1.00 98.81 204 TYR A N 1
ATOM 1540 C CA . TYR A 1 204 ? -15.678 4.207 8.500 1.00 98.81 204 TYR A CA 1
ATOM 1541 C C . TYR A 1 204 ? -14.465 3.716 9.277 1.00 98.81 204 TYR A C 1
ATOM 1543 O O . TYR A 1 204 ? -14.451 2.579 9.739 1.00 98.81 204 TYR A O 1
ATOM 1551 N N . ALA A 1 205 ? -13.462 4.581 9.427 1.00 98.75 205 ALA A N 1
ATOM 1552 C CA . ALA A 1 205 ? -12.226 4.254 10.126 1.00 98.75 205 ALA A CA 1
ATOM 1553 C C . ALA A 1 205 ? -11.994 5.156 11.341 1.00 98.75 205 ALA A C 1
ATOM 1555 O O . ALA A 1 205 ? -11.907 6.380 11.197 1.00 98.75 205 ALA A O 1
ATOM 1556 N N . PHE A 1 206 ? -11.852 4.546 12.515 1.00 98.75 206 PHE A N 1
ATOM 1557 C CA . PHE A 1 206 ? -11.581 5.208 13.794 1.00 98.75 206 PHE A CA 1
ATOM 1558 C C . PHE A 1 206 ? -10.265 4.709 14.368 1.00 98.75 206 PHE A C 1
ATOM 1560 O O . PHE A 1 206 ? -9.832 3.613 14.031 1.00 98.75 206 PHE A O 1
ATOM 1567 N N . GLY A 1 207 ? -9.628 5.492 15.228 1.00 98.06 207 GLY A N 1
ATOM 1568 C CA . GLY A 1 207 ? -8.373 5.046 15.812 1.00 98.06 207 GLY A CA 1
ATOM 1569 C C . GLY A 1 207 ? -7.379 6.147 16.093 1.00 98.06 207 GLY A C 1
ATOM 1570 O O . GLY A 1 207 ? -7.724 7.335 16.170 1.00 98.06 207 GLY A O 1
ATOM 1571 N N . ASP A 1 208 ? -6.135 5.717 16.236 1.00 97.25 208 ASP A N 1
ATOM 1572 C CA . ASP A 1 208 ? -5.009 6.564 16.587 1.00 97.25 208 ASP A CA 1
ATOM 1573 C C . ASP A 1 208 ? -4.165 7.002 15.370 1.00 97.25 208 ASP A C 1
ATOM 1575 O O . ASP A 1 208 ? -4.670 7.180 14.254 1.00 97.25 208 ASP A O 1
ATOM 1579 N N . SER A 1 209 ? -2.872 7.264 15.589 1.00 97.31 209 SER A N 1
ATOM 1580 C CA . SER A 1 209 ? -1.938 7.692 14.552 1.00 97.31 209 SER A CA 1
ATOM 1581 C C . SER A 1 209 ? -1.646 6.620 13.497 1.00 97.31 209 SER A C 1
ATOM 1583 O O . SER A 1 209 ? -1.237 6.972 12.388 1.00 97.31 209 SER A O 1
ATOM 1585 N N . ILE A 1 210 ? -1.873 5.338 13.786 1.00 98.19 210 ILE A N 1
ATOM 1586 C CA . ILE A 1 210 ? -1.653 4.234 12.842 1.00 98.19 210 ILE A CA 1
ATOM 1587 C C . ILE A 1 210 ? -2.778 4.200 11.796 1.00 98.19 210 ILE A C 1
ATOM 1589 O O . ILE A 1 210 ? -2.499 4.159 10.594 1.00 98.19 210 ILE A O 1
ATOM 1593 N N . VAL A 1 211 ? -4.042 4.327 12.215 1.00 98.38 211 VAL A N 1
ATOM 1594 C CA . VAL A 1 211 ? -5.179 4.503 11.288 1.00 98.38 211 VAL A CA 1
ATOM 1595 C C . VAL A 1 211 ? -5.111 5.864 10.589 1.00 98.38 211 VAL A C 1
ATOM 1597 O O . VAL A 1 211 ? -5.330 5.950 9.375 1.00 98.38 211 VAL A O 1
ATOM 1600 N N . TYR A 1 212 ? -4.778 6.941 11.312 1.00 97.50 212 TYR A N 1
ATOM 1601 C CA . TYR A 1 212 ? -4.660 8.280 10.721 1.00 97.50 212 TYR A CA 1
ATOM 1602 C C . TYR A 1 212 ? -3.561 8.356 9.649 1.00 97.50 212 TYR A C 1
ATOM 1604 O O . TYR A 1 212 ? -3.772 8.995 8.614 1.00 97.50 212 TYR A O 1
ATOM 1612 N N . GLY A 1 213 ? -2.430 7.682 9.856 1.00 95.19 213 GLY A N 1
ATOM 1613 C CA . GLY A 1 213 ? -1.219 7.848 9.060 1.00 95.19 213 GLY A CA 1
ATOM 1614 C C . GLY A 1 213 ? -0.348 8.968 9.637 1.00 95.19 213 GLY A C 1
ATOM 1615 O O . GLY A 1 213 ? -0.386 10.118 9.203 1.00 95.19 213 GLY A O 1
ATOM 1616 N N . HIS A 1 214 ? 0.398 8.658 10.693 1.00 95.06 214 HIS A N 1
ATOM 1617 C CA . HIS A 1 214 ? 1.286 9.586 11.396 1.00 95.06 214 HIS A CA 1
ATOM 1618 C C . HIS A 1 214 ? 2.153 10.423 10.446 1.00 95.06 214 HIS A C 1
ATOM 1620 O O . HIS A 1 214 ? 2.936 9.863 9.691 1.00 95.06 214 HIS A O 1
ATOM 1626 N N . SER A 1 215 ? 2.048 11.757 10.476 1.00 94.00 215 SER A N 1
ATOM 1627 C CA . SER A 1 215 ? 2.765 12.698 9.584 1.00 94.00 215 SER A CA 1
ATOM 1628 C C . SER A 1 215 ? 2.508 12.525 8.071 1.00 94.00 215 SER A C 1
ATOM 1630 O O . SER A 1 215 ? 2.630 13.486 7.319 1.00 94.00 215 SER A O 1
ATOM 1632 N N . TYR A 1 216 ? 2.095 11.342 7.620 1.00 93.44 216 TYR A N 1
ATOM 1633 C CA . TYR A 1 216 ? 1.669 10.979 6.281 1.00 93.44 216 TYR A CA 1
ATOM 1634 C C . TYR A 1 216 ? 0.225 10.507 6.367 1.00 93.44 216 TYR A C 1
ATOM 1636 O O . TYR A 1 216 ? 0.009 9.335 6.648 1.00 93.44 216 TYR A O 1
ATOM 1644 N N . SER A 1 217 ? -0.750 11.391 6.139 1.00 93.19 217 SER A N 1
ATOM 1645 C CA . SER A 1 217 ? -2.186 11.199 6.439 1.00 93.19 217 SER A CA 1
ATOM 1646 C C . SER A 1 217 ? -2.916 10.097 5.637 1.00 93.19 217 SER A C 1
ATOM 1648 O O . SER A 1 217 ? -4.128 10.162 5.406 1.00 93.19 217 SER A O 1
ATOM 1650 N N . ARG A 1 218 ? -2.194 9.051 5.231 1.00 93.19 218 ARG A N 1
ATOM 1651 C CA . ARG A 1 218 ? -2.642 7.782 4.667 1.00 93.19 218 ARG A CA 1
ATOM 1652 C C . ARG A 1 218 ? -2.112 6.633 5.541 1.00 93.19 218 ARG A C 1
ATOM 1654 O O . ARG A 1 218 ? -0.927 6.317 5.488 1.00 93.19 218 ARG A O 1
ATOM 1661 N N . GLY A 1 219 ? -2.999 6.037 6.340 1.00 95.31 219 GLY A N 1
ATOM 1662 C CA . GLY A 1 219 ? -2.732 4.820 7.117 1.00 95.31 219 GLY A CA 1
ATOM 1663 C C . GLY A 1 219 ? -3.082 3.559 6.322 1.00 95.31 219 GLY A C 1
ATOM 1664 O O . GLY A 1 219 ? -3.491 3.640 5.162 1.00 95.31 219 GLY A O 1
ATOM 1665 N N . PHE A 1 220 ? -2.984 2.382 6.941 1.00 97.31 220 PHE A N 1
ATOM 1666 C CA . PHE A 1 220 ? -3.190 1.103 6.243 1.00 97.31 220 PHE A CA 1
ATOM 1667 C C . PHE A 1 220 ? -4.591 0.967 5.631 1.00 97.31 220 PHE A C 1
ATOM 1669 O O . PHE A 1 220 ? -4.748 0.441 4.534 1.00 97.31 220 PHE A O 1
ATOM 1676 N N . VAL A 1 221 ? -5.604 1.514 6.301 1.00 98.00 221 VAL A N 1
ATOM 1677 C CA . VAL A 1 221 ? -6.988 1.546 5.817 1.00 98.00 221 VAL A CA 1
ATOM 1678 C C . VAL A 1 221 ? -7.147 2.364 4.530 1.00 98.00 221 VAL A C 1
ATOM 1680 O O . VAL A 1 221 ? -7.997 2.035 3.707 1.00 98.00 221 VAL A O 1
ATOM 1683 N N . ASN A 1 222 ? -6.315 3.389 4.302 1.00 96.69 222 ASN A N 1
ATOM 1684 C CA . ASN A 1 222 ? -6.294 4.076 3.010 1.00 96.69 222 ASN A CA 1
ATOM 1685 C C . ASN A 1 222 ? -5.846 3.122 1.909 1.00 96.69 222 ASN A C 1
ATOM 1687 O O . ASN A 1 222 ? -6.482 3.074 0.864 1.00 96.69 222 ASN A O 1
ATOM 1691 N N . LEU A 1 223 ? -4.787 2.352 2.162 1.00 94.06 223 LEU A N 1
ATOM 1692 C CA . LEU A 1 223 ? -4.264 1.412 1.178 1.00 94.06 223 LEU A CA 1
ATOM 1693 C C . LEU A 1 223 ? -5.272 0.297 0.896 1.00 94.06 223 LEU A C 1
ATOM 1695 O O . LEU A 1 223 ? -5.524 0.022 -0.265 1.00 94.06 223 LEU A O 1
ATOM 1699 N N . VAL A 1 224 ? -5.922 -0.269 1.921 1.00 95.44 224 VAL A N 1
ATOM 1700 C CA . VAL A 1 224 ? -6.993 -1.266 1.727 1.00 95.44 224 VAL A CA 1
ATOM 1701 C C . VAL A 1 224 ? -8.156 -0.689 0.923 1.00 95.44 224 VAL A C 1
ATOM 1703 O O . VAL A 1 224 ? -8.584 -1.299 -0.048 1.00 95.44 224 VAL A O 1
ATOM 1706 N N . ALA A 1 225 ? -8.653 0.498 1.277 1.00 95.12 225 ALA A N 1
ATOM 1707 C CA . ALA A 1 225 ? -9.789 1.085 0.572 1.00 95.12 225 ALA A CA 1
ATOM 1708 C C . ALA A 1 225 ? -9.463 1.424 -0.889 1.00 95.12 225 ALA A C 1
ATOM 1710 O O . ALA A 1 225 ? -10.282 1.204 -1.776 1.00 95.12 225 ALA A O 1
ATOM 1711 N N . GLU A 1 226 ? -8.266 1.946 -1.155 1.00 91.31 226 GLU A N 1
ATOM 1712 C CA . GLU A 1 226 ? -7.816 2.238 -2.514 1.00 91.31 226 GLU A CA 1
ATOM 1713 C C . GLU A 1 226 ? -7.591 0.969 -3.337 1.00 91.31 226 GLU A C 1
ATOM 1715 O O . GLU A 1 226 ? -7.978 0.938 -4.508 1.00 91.31 226 GLU A O 1
ATOM 1720 N N . ARG A 1 227 ? -6.986 -0.047 -2.713 1.00 89.69 227 ARG A N 1
ATOM 1721 C CA . ARG A 1 227 ? -6.729 -1.363 -3.290 1.00 89.69 227 ARG A CA 1
ATOM 1722 C C . ARG A 1 227 ? -8.023 -2.068 -3.666 1.00 89.69 227 ARG A C 1
ATOM 1724 O O . ARG A 1 227 ? -8.124 -2.567 -4.771 1.00 89.69 227 ARG A O 1
ATOM 1731 N N . GLU A 1 228 ? -9.004 -2.073 -2.773 1.00 91.06 228 GLU A N 1
ATOM 1732 C CA . GLU A 1 228 ? -10.225 -2.874 -2.912 1.00 91.06 228 GLU A CA 1
ATOM 1733 C C . GLU A 1 228 ? -11.429 -2.055 -3.420 1.00 91.06 228 GLU A C 1
ATOM 1735 O O . GLU A 1 228 ? -12.563 -2.531 -3.446 1.00 91.06 228 GLU A O 1
ATOM 1740 N N . GLY A 1 229 ? -11.202 -0.801 -3.829 1.00 91.12 229 GLY A N 1
ATOM 1741 C CA . GLY A 1 229 ? -12.224 0.060 -4.429 1.00 91.12 229 GLY A CA 1
ATOM 1742 C C . GLY A 1 229 ? -13.325 0.515 -3.464 1.00 91.12 229 GLY A C 1
ATOM 1743 O O . GLY A 1 229 ? -14.442 0.789 -3.901 1.00 91.12 229 GLY A O 1
ATOM 1744 N N . MET A 1 230 ? -13.034 0.592 -2.166 1.00 96.31 230 MET A N 1
ATOM 1745 C CA . MET A 1 230 ? -13.984 0.988 -1.121 1.00 96.31 230 MET A CA 1
ATOM 1746 C C . MET A 1 230 ? -14.102 2.516 -0.987 1.00 96.31 230 MET A C 1
ATOM 1748 O O . MET A 1 230 ? -13.187 3.275 -1.312 1.00 96.31 230 MET A O 1
ATOM 1752 N N . VAL A 1 231 ? -15.217 2.981 -0.419 1.00 98.00 231 VAL A N 1
ATOM 1753 C CA . VAL A 1 231 ? -15.456 4.391 -0.082 1.00 98.00 231 VAL A CA 1
ATOM 1754 C C . VAL A 1 231 ? -15.100 4.640 1.385 1.00 98.00 231 VAL A C 1
ATOM 1756 O O . VAL A 1 231 ? -15.893 4.378 2.291 1.00 98.00 231 VAL A O 1
ATOM 1759 N N . LEU A 1 232 ? -13.895 5.159 1.628 1.00 98.44 232 LEU A N 1
ATOM 1760 C CA . LEU A 1 232 ? -13.384 5.434 2.973 1.00 98.44 232 LEU A CA 1
ATOM 1761 C C . LEU A 1 232 ? -13.813 6.807 3.507 1.00 98.44 232 LEU A C 1
ATOM 1763 O O . LEU A 1 232 ? -13.519 7.836 2.903 1.00 98.44 232 LEU A O 1
ATOM 1767 N N . THR A 1 233 ? -14.383 6.826 4.715 1.00 98.50 233 THR A N 1
ATOM 1768 C CA . THR A 1 233 ? -14.458 8.023 5.570 1.00 98.50 233 THR A CA 1
ATOM 1769 C C . THR A 1 233 ? -13.640 7.795 6.837 1.00 98.50 233 THR A C 1
ATOM 1771 O O . THR A 1 233 ? -13.916 6.887 7.618 1.00 98.50 233 THR A O 1
ATOM 1774 N N . LYS A 1 234 ? -12.610 8.614 7.053 1.00 97.06 234 LYS A N 1
ATOM 1775 C CA . LYS A 1 234 ? -11.670 8.446 8.166 1.00 97.06 234 LYS A CA 1
ATOM 1776 C C . LYS A 1 234 ? -11.867 9.526 9.228 1.00 97.06 234 LYS A C 1
ATOM 1778 O O . LYS A 1 234 ? -11.828 10.710 8.912 1.00 97.06 234 LYS A O 1
ATOM 1783 N N . TYR A 1 235 ? -12.018 9.092 10.477 1.00 97.69 235 TYR A N 1
ATOM 1784 C CA . TYR A 1 235 ? -12.217 9.928 11.666 1.00 97.69 235 TYR A CA 1
ATOM 1785 C C . TYR A 1 235 ? -11.081 9.808 12.694 1.00 97.69 235 TYR A C 1
ATOM 1787 O O . TYR A 1 235 ? -11.117 10.489 13.718 1.00 97.69 235 TYR A O 1
ATOM 1795 N N . ALA A 1 236 ? -10.094 8.945 12.434 1.00 97.50 236 ALA A N 1
ATOM 1796 C CA . ALA A 1 236 ? -8.941 8.738 13.304 1.00 97.50 236 ALA A CA 1
ATOM 1797 C C . ALA A 1 236 ? -8.167 10.033 13.586 1.00 97.50 236 ALA A C 1
ATOM 1799 O O . ALA A 1 236 ? -8.124 10.945 12.758 1.00 97.50 236 ALA A O 1
ATOM 1800 N N . VAL A 1 237 ? -7.533 10.096 14.755 1.00 95.88 237 VAL A N 1
ATOM 1801 C CA . VAL A 1 237 ? -6.782 11.264 15.231 1.00 95.88 237 VAL A CA 1
ATOM 1802 C C . VAL A 1 237 ? -5.463 10.794 15.830 1.00 95.88 237 VAL A C 1
ATOM 1804 O O . VAL A 1 237 ? -5.441 9.873 16.643 1.00 95.88 237 VAL A O 1
ATOM 1807 N N . ASN A 1 238 ? -4.359 11.456 15.473 1.00 95.00 238 ASN A N 1
ATOM 1808 C CA . ASN A 1 238 ? -3.053 11.175 16.070 1.00 95.00 238 ASN A CA 1
ATOM 1809 C C . ASN A 1 238 ? -3.102 11.248 17.603 1.00 95.00 238 ASN A C 1
ATOM 1811 O O . ASN A 1 238 ? -3.614 12.217 18.162 1.00 95.00 238 ASN A O 1
ATOM 1815 N N . GLY A 1 239 ? -2.520 10.249 18.269 1.00 93.62 239 GLY A N 1
ATOM 1816 C CA . GLY A 1 239 ? -2.446 10.208 19.731 1.00 93.62 239 GLY A CA 1
ATOM 1817 C C . GLY A 1 239 ? -3.748 9.798 20.425 1.00 93.62 239 GLY A C 1
ATOM 1818 O O . GLY A 1 239 ? -3.816 9.876 21.650 1.00 93.62 239 GLY A O 1
ATOM 1819 N N . ALA A 1 240 ? -4.787 9.387 19.685 1.00 95.88 240 ALA A N 1
ATOM 1820 C CA . ALA A 1 240 ? -6.043 8.994 20.307 1.00 95.88 240 ALA A CA 1
ATOM 1821 C C . ALA A 1 240 ? -5.880 7.774 21.232 1.00 95.88 240 ALA A C 1
ATOM 1823 O O . ALA A 1 240 ? -5.073 6.882 20.975 1.00 95.88 240 ALA A O 1
ATOM 1824 N N . THR A 1 241 ? -6.670 7.756 22.304 1.00 96.00 241 THR A N 1
ATOM 1825 C CA . THR A 1 241 ? -6.744 6.683 23.305 1.00 96.00 241 THR A CA 1
ATOM 1826 C C . THR A 1 241 ? -8.150 6.095 23.355 1.00 96.00 241 THR A C 1
ATOM 1828 O O . THR A 1 241 ? -9.136 6.754 22.994 1.00 96.00 241 THR A O 1
ATOM 1831 N N . VAL A 1 242 ? -8.240 4.855 23.821 1.00 96.56 242 VAL A N 1
ATOM 1832 C CA . VAL A 1 242 ? -9.497 4.189 24.183 1.00 96.56 242 VAL A CA 1
ATOM 1833 C C . VAL A 1 242 ? -9.923 4.551 25.602 1.00 96.56 242 VAL A C 1
ATOM 1835 O O . VAL A 1 242 ? -11.118 4.700 25.828 1.00 96.56 242 VAL A O 1
ATOM 1838 N N . GLY A 1 243 ? -8.962 4.673 26.525 1.00 89.62 243 GLY A N 1
ATOM 1839 C CA . GLY A 1 243 ? -9.133 4.734 27.976 1.00 89.62 243 GLY A CA 1
ATOM 1840 C C . GLY A 1 243 ? -10.044 5.857 28.485 1.00 89.62 243 GLY A C 1
ATOM 1841 O O . GLY A 1 243 ? -10.616 6.606 27.695 1.00 89.62 243 GLY A O 1
ATOM 1842 N N . PRO A 1 244 ? -10.115 6.079 29.804 1.00 89.69 244 PRO A N 1
ATOM 1843 C CA . PRO A 1 244 ? -11.276 6.598 30.523 1.00 89.69 244 PRO A CA 1
ATOM 1844 C C . PRO A 1 244 ? -12.088 7.693 29.833 1.00 89.69 244 PRO A C 1
ATOM 1846 O O . PRO A 1 244 ? -11.554 8.720 29.391 1.00 89.69 244 PRO A O 1
ATOM 1849 N N . VAL A 1 245 ? -13.409 7.495 29.811 1.00 81.81 245 VAL A N 1
ATOM 1850 C CA . VAL A 1 245 ? -14.378 8.390 29.150 1.00 81.81 245 VAL A CA 1
ATOM 1851 C C . VAL A 1 245 ? -14.463 9.756 29.836 1.00 81.81 245 VAL A C 1
ATOM 1853 O O . VAL A 1 245 ? -14.762 10.756 29.185 1.00 81.81 245 VAL A O 1
ATOM 1856 N N . SER A 1 246 ? -14.200 9.802 31.142 1.00 67.62 246 SER A N 1
ATOM 1857 C CA . SER A 1 246 ? -14.304 10.990 31.998 1.00 67.62 246 SER A CA 1
ATOM 1858 C C . SER A 1 246 ? -13.140 11.986 31.857 1.00 67.62 246 SER A C 1
ATOM 1860 O O . SER A 1 246 ? -13.172 13.046 32.482 1.00 67.62 246 SER A O 1
ATOM 1862 N N . GLY A 1 247 ? -12.132 11.690 31.026 1.00 67.81 247 GLY A N 1
ATOM 1863 C CA . GLY A 1 247 ? -11.025 12.601 30.712 1.00 67.81 247 GLY A CA 1
ATOM 1864 C C . GLY A 1 247 ? -11.336 13.621 29.601 1.00 67.81 247 GLY A C 1
ATOM 1865 O O . GLY A 1 247 ? -12.461 13.684 29.096 1.00 67.81 247 GLY A O 1
ATOM 1866 N N . PRO A 1 248 ? -10.342 14.427 29.171 1.00 71.38 248 PRO A N 1
ATOM 1867 C CA . PRO A 1 248 ? -10.496 15.330 28.033 1.00 71.38 248 PRO A CA 1
ATOM 1868 C C . PRO A 1 248 ? -11.013 14.579 26.802 1.00 71.38 248 PRO A C 1
ATOM 1870 O O . PRO A 1 248 ? -10.415 13.601 26.356 1.00 71.38 248 PRO A O 1
ATOM 1873 N N . SER A 1 249 ? -12.134 15.040 26.244 1.00 70.94 249 SER A N 1
ATOM 1874 C CA . SER A 1 249 ? -12.780 14.389 25.096 1.00 70.94 249 SER A CA 1
ATOM 1875 C C . SER A 1 249 ? -11.928 14.456 23.824 1.00 70.94 249 SER A C 1
ATOM 1877 O O . SER A 1 249 ? -12.059 13.608 22.935 1.00 70.94 249 SER A O 1
ATOM 1879 N N . THR A 1 250 ? -11.042 15.449 23.733 1.00 70.06 250 THR A N 1
ATOM 1880 C CA . THR A 1 250 ? -10.046 15.587 22.671 1.00 70.06 250 THR A CA 1
ATOM 1881 C C . THR A 1 250 ? -9.043 14.438 22.751 1.00 70.06 250 THR A C 1
ATOM 1883 O O . THR A 1 250 ? -8.356 14.293 23.756 1.00 70.06 250 THR A O 1
ATOM 1886 N N . GLY A 1 251 ? -8.948 13.632 21.691 1.00 81.62 251 GLY A N 1
ATOM 1887 C CA . GLY A 1 251 ? -8.042 12.477 21.658 1.00 81.62 251 GLY A CA 1
ATOM 1888 C C . GLY A 1 251 ? -8.648 11.178 22.201 1.00 81.62 251 GLY A C 1
ATOM 1889 O O . GLY A 1 251 ? -7.906 10.276 22.572 1.00 81.62 251 GLY A O 1
ATOM 1890 N N . LYS A 1 252 ? -9.981 11.051 22.239 1.00 93.81 252 LYS A N 1
ATOM 1891 C CA . LYS A 1 252 ? -10.672 9.785 22.533 1.00 93.81 252 LYS A CA 1
ATOM 1892 C C . LYS A 1 252 ? -11.316 9.202 21.286 1.00 93.81 252 LYS A C 1
ATOM 1894 O O . LYS A 1 252 ? -11.989 9.921 20.545 1.00 93.81 252 LYS A O 1
ATOM 1899 N N . ILE A 1 253 ? -11.189 7.893 21.095 1.00 97.44 253 ILE A N 1
ATOM 1900 C CA . ILE A 1 253 ? -11.830 7.191 19.973 1.00 97.44 253 ILE A CA 1
ATOM 1901 C C . ILE A 1 253 ? -13.360 7.286 20.078 1.00 97.44 253 ILE A C 1
ATOM 1903 O O . ILE A 1 253 ? -14.032 7.565 19.086 1.00 97.44 253 ILE A O 1
ATOM 1907 N N . LEU A 1 254 ? -13.923 7.205 21.288 1.00 97.62 254 LEU A N 1
ATOM 1908 C CA . LEU A 1 254 ? -15.357 7.414 21.520 1.00 97.62 254 LEU A CA 1
ATOM 1909 C C . LEU A 1 254 ? -15.857 8.785 21.023 1.00 97.62 254 LEU A C 1
ATOM 1911 O O . LEU A 1 254 ? -16.971 8.892 20.508 1.00 97.62 254 LEU A O 1
ATOM 1915 N N . THR A 1 255 ? -15.044 9.840 21.134 1.00 96.94 255 THR A N 1
ATOM 1916 C CA . THR A 1 255 ? -15.393 11.170 20.608 1.00 96.94 255 THR A CA 1
ATOM 1917 C C . THR A 1 255 ? -15.463 11.160 19.084 1.00 96.94 255 THR A C 1
ATOM 1919 O O . THR A 1 255 ? -16.390 11.740 18.519 1.00 96.94 255 THR A O 1
ATOM 1922 N N . GLN A 1 256 ? -14.543 10.455 18.417 1.00 97.81 256 GLN A N 1
ATOM 1923 C CA . GLN A 1 256 ? -14.572 10.277 16.961 1.00 97.81 256 GLN A CA 1
ATOM 1924 C C . GLN A 1 256 ? -15.869 9.574 16.526 1.00 97.81 256 GLN A C 1
ATOM 1926 O O . GLN A 1 256 ? -16.569 10.061 15.639 1.00 97.81 256 GLN A O 1
ATOM 1931 N N . VAL A 1 257 ? -16.247 8.486 17.213 1.00 98.38 257 VAL A N 1
ATOM 1932 C CA . VAL A 1 257 ? -17.498 7.746 16.960 1.00 98.38 257 VAL A CA 1
ATOM 1933 C C . VAL A 1 257 ? -18.722 8.643 17.132 1.00 98.38 257 VAL A C 1
ATOM 1935 O O . VAL A 1 257 ? -19.613 8.662 16.280 1.00 98.38 257 VAL A O 1
ATOM 1938 N N . ARG A 1 258 ? -18.776 9.426 18.215 1.00 96.81 258 ARG A N 1
ATOM 1939 C CA . ARG A 1 258 ? -19.895 10.342 18.491 1.00 96.81 258 ARG A CA 1
ATOM 1940 C C . ARG A 1 258 ? -20.021 11.430 17.425 1.00 96.81 258 ARG A C 1
ATOM 1942 O O . ARG A 1 258 ? -21.142 11.696 16.996 1.00 96.81 258 ARG A O 1
ATOM 1949 N N . ALA A 1 259 ? -18.902 11.984 16.959 1.00 96.38 259 ALA A N 1
ATOM 1950 C CA . ALA A 1 259 ? -18.863 13.046 15.953 1.00 96.38 259 ALA A CA 1
ATOM 1951 C C . ALA A 1 259 ? -19.139 12.571 14.514 1.00 96.38 259 ALA A C 1
ATOM 1953 O O . ALA A 1 259 ? -19.520 13.381 13.671 1.00 96.38 259 ALA A O 1
ATOM 1954 N N . ALA A 1 260 ? -18.952 11.281 14.218 1.00 97.94 260 ALA A N 1
ATOM 1955 C CA . ALA A 1 260 ? -19.185 10.727 12.886 1.00 97.94 260 ALA A CA 1
ATOM 1956 C C . ALA A 1 260 ? -20.651 10.827 12.424 1.00 97.94 260 ALA A C 1
ATOM 1958 O O . ALA A 1 260 ? -21.562 11.053 13.223 1.00 97.94 260 ALA A O 1
ATOM 1959 N N . SER A 1 261 ? -20.892 10.616 11.129 1.00 97.19 261 SER A N 1
ATOM 1960 C CA . SER A 1 261 ? -22.247 10.595 10.559 1.00 97.19 261 SER A CA 1
ATOM 1961 C C . SER A 1 261 ? -23.143 9.551 11.240 1.00 97.19 261 SER A C 1
ATOM 1963 O O . SER A 1 261 ? -22.670 8.498 11.665 1.00 97.19 261 SER A O 1
ATOM 1965 N N . SER A 1 262 ? -24.449 9.816 11.339 1.00 96.81 262 SER A N 1
ATOM 1966 C CA . SER A 1 262 ? -25.436 8.809 11.757 1.00 96.81 262 SER A CA 1
ATOM 1967 C C . SER A 1 262 ? -25.759 7.795 10.655 1.00 96.81 262 SER A C 1
ATOM 1969 O O . SER A 1 262 ? -26.326 6.749 10.953 1.00 96.81 262 SER A O 1
ATOM 1971 N N . GLN A 1 263 ? -25.395 8.073 9.398 1.00 97.75 263 GLN A N 1
ATOM 1972 C CA . GLN A 1 263 ? -25.527 7.107 8.310 1.00 97.75 263 GLN A CA 1
ATOM 1973 C C . GLN A 1 263 ? -24.630 5.896 8.584 1.00 97.75 263 GLN A C 1
ATOM 1975 O O . GLN A 1 263 ? -23.447 6.058 8.883 1.00 97.75 263 GLN A O 1
ATOM 1980 N N . ALA A 1 264 ? -25.200 4.694 8.488 1.00 98.00 264 ALA A N 1
ATOM 1981 C CA . ALA A 1 264 ? -24.455 3.459 8.682 1.00 98.00 264 ALA A CA 1
ATOM 1982 C C . ALA A 1 264 ? -23.545 3.169 7.478 1.00 98.00 264 ALA A C 1
ATOM 1984 O O . ALA A 1 264 ? -24.041 3.188 6.347 1.00 98.00 264 ALA A O 1
ATOM 1985 N N . PRO A 1 265 ? -22.246 2.898 7.702 1.00 98.62 265 PRO A N 1
ATOM 1986 C CA . PRO A 1 265 ? -21.386 2.314 6.685 1.00 98.62 265 PRO A CA 1
ATOM 1987 C C . PRO A 1 265 ? -21.615 0.795 6.589 1.00 98.62 265 PRO A C 1
ATOM 1989 O O . PRO A 1 265 ? -22.186 0.181 7.494 1.00 98.62 265 PRO A O 1
ATOM 1992 N N . ASP A 1 266 ? -21.100 0.168 5.533 1.00 98.62 266 ASP A N 1
ATOM 1993 C CA . ASP A 1 266 ? -21.082 -1.295 5.399 1.00 98.62 266 ASP A CA 1
ATOM 1994 C C . ASP A 1 266 ? -20.117 -1.938 6.406 1.00 98.62 266 ASP A C 1
ATOM 1996 O O . ASP A 1 266 ? -20.380 -3.026 6.937 1.00 98.62 266 ASP A O 1
ATOM 2000 N N . PHE A 1 267 ? -19.006 -1.242 6.675 1.00 98.81 267 PHE A N 1
ATOM 2001 C CA . PHE A 1 267 ? -17.954 -1.658 7.594 1.00 98.81 267 PHE A CA 1
ATOM 2002 C C . PHE A 1 267 ? -17.518 -0.525 8.526 1.00 98.81 267 PHE A C 1
ATOM 2004 O O . PHE A 1 267 ? -17.414 0.639 8.133 1.00 98.81 267 PHE A O 1
ATOM 2011 N N . VAL A 1 268 ? -17.180 -0.888 9.759 1.00 98.88 268 VAL A N 1
ATOM 2012 C CA . VAL A 1 268 ? -16.449 -0.031 10.696 1.00 98.88 268 VAL A CA 1
ATOM 2013 C C . VAL A 1 268 ? -15.125 -0.711 11.005 1.00 98.88 268 VAL A C 1
ATOM 2015 O O . VAL A 1 268 ? -15.117 -1.829 11.504 1.00 98.88 268 VAL A O 1
ATOM 2018 N N . VAL A 1 269 ? -14.015 -0.037 10.730 1.00 98.94 269 VAL A N 1
ATOM 2019 C CA . VAL A 1 269 ? -12.667 -0.490 11.086 1.00 98.94 269 VAL A CA 1
ATOM 2020 C C . VAL A 1 269 ? -12.140 0.412 12.189 1.00 98.94 269 VAL A C 1
ATOM 2022 O O . VAL A 1 269 ? -12.219 1.637 12.079 1.00 98.94 269 VAL A O 1
ATOM 2025 N N . PHE A 1 270 ? -11.593 -0.167 13.250 1.00 98.75 270 PHE A N 1
ATOM 2026 C CA . PHE A 1 270 ? -10.961 0.627 14.291 1.00 98.75 270 PHE A CA 1
ATOM 2027 C C . PHE A 1 270 ? -9.763 -0.064 14.927 1.00 98.75 270 PHE A C 1
ATOM 2029 O O . PHE A 1 270 ? -9.736 -1.284 15.060 1.00 98.75 270 PHE A O 1
ATOM 2036 N N . ASP A 1 271 ? -8.777 0.735 15.323 1.00 97.88 271 ASP A N 1
ATOM 2037 C CA . ASP A 1 271 ? -7.707 0.323 16.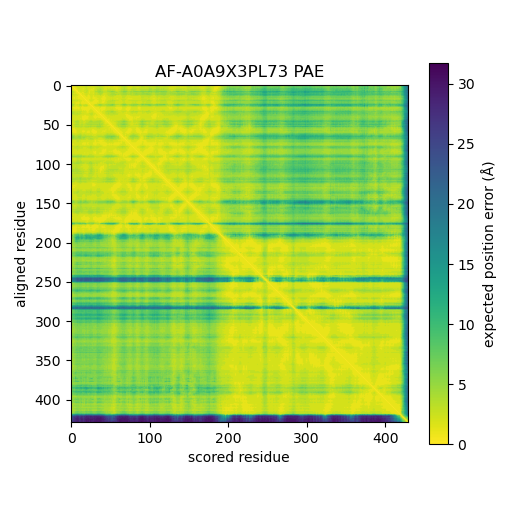229 1.00 97.88 271 ASP A CA 1
ATOM 2038 C C . ASP A 1 271 ? -7.792 1.106 17.546 1.00 97.88 271 ASP A C 1
ATOM 2040 O O . ASP A 1 271 ? -8.737 1.863 17.773 1.00 97.88 271 ASP A O 1
ATOM 2044 N N . GLY A 1 272 ? -6.844 0.868 18.446 1.00 95.38 272 GLY A N 1
ATOM 2045 C CA . GLY A 1 272 ? -6.733 1.541 19.736 1.00 95.38 272 GLY A CA 1
ATOM 2046 C C . GLY A 1 272 ? -5.867 0.732 20.697 1.00 95.38 272 GLY A C 1
ATOM 2047 O O . GLY A 1 272 ? -5.704 -0.475 20.509 1.00 95.38 272 GLY A O 1
ATOM 2048 N N . GLY A 1 273 ? -5.311 1.383 21.721 1.00 95.38 273 GLY A N 1
ATOM 2049 C CA . GLY A 1 273 ? -4.400 0.761 22.687 1.00 95.38 273 GLY A CA 1
ATOM 2050 C C . GLY A 1 273 ? -2.952 1.252 22.594 1.00 95.38 273 GLY A C 1
ATOM 2051 O O . GLY A 1 273 ? -2.240 1.222 23.594 1.00 95.38 273 GLY A O 1
ATOM 2052 N N . THR A 1 274 ? -2.504 1.776 21.446 1.00 95.88 274 THR A N 1
ATOM 2053 C CA . THR A 1 274 ? -1.106 2.218 21.256 1.00 95.88 274 THR A CA 1
ATOM 2054 C C . THR A 1 274 ? -0.714 3.331 22.227 1.00 95.88 274 THR A C 1
ATOM 2056 O O . THR A 1 274 ? 0.354 3.291 22.836 1.00 95.88 274 THR A O 1
ATOM 2059 N N . ASN A 1 275 ? -1.555 4.356 22.370 1.00 95.00 275 ASN A N 1
ATOM 2060 C CA . ASN A 1 275 ? -1.290 5.484 23.274 1.00 95.00 275 ASN A CA 1
ATOM 2061 C C . ASN A 1 275 ? -1.744 5.186 24.708 1.00 95.00 275 ASN A C 1
ATOM 2063 O O . ASN A 1 275 ? -1.215 5.752 25.665 1.00 95.00 275 ASN A O 1
ATOM 2067 N N . ASP A 1 276 ? -2.687 4.257 24.861 1.00 95.50 276 ASP A N 1
ATOM 2068 C CA . ASP A 1 276 ? -3.111 3.743 26.157 1.00 95.50 276 ASP A CA 1
ATOM 2069 C C . ASP A 1 276 ? -1.961 3.008 26.850 1.00 95.50 276 ASP A C 1
ATOM 2071 O O . ASP A 1 276 ? -1.713 3.253 28.024 1.00 95.50 276 ASP A O 1
ATOM 2075 N N . ALA A 1 277 ? -1.184 2.209 26.108 1.00 94.19 277 ALA A N 1
ATOM 2076 C CA . ALA A 1 277 ? -0.015 1.499 26.625 1.00 94.19 277 ALA A CA 1
ATOM 2077 C C . ALA A 1 277 ? 1.020 2.435 27.274 1.00 94.19 277 ALA A C 1
ATOM 2079 O O . ALA A 1 277 ? 1.559 2.114 28.327 1.00 94.19 277 ALA A O 1
ATOM 2080 N N . LEU A 1 278 ? 1.258 3.614 26.685 1.00 87.94 278 LEU A N 1
ATOM 2081 C CA . LEU A 1 278 ? 2.127 4.635 27.282 1.00 87.94 278 LEU A CA 1
ATOM 2082 C C . LEU A 1 278 ? 1.532 5.159 28.598 1.00 87.94 278 LEU A C 1
ATOM 2084 O O . LEU A 1 278 ? 2.228 5.307 29.595 1.00 87.94 278 LEU A O 1
ATOM 2088 N N . THR A 1 279 ? 0.222 5.409 28.613 1.00 85.88 279 THR A N 1
ATOM 2089 C CA . THR A 1 279 ? -0.465 5.962 29.787 1.00 85.88 279 THR A CA 1
ATOM 2090 C C . THR A 1 279 ? -0.505 4.974 30.957 1.00 85.88 279 THR A C 1
ATOM 2092 O O . THR A 1 279 ? -0.312 5.372 32.103 1.00 85.88 279 THR A O 1
ATOM 2095 N N . LEU A 1 280 ? -0.731 3.696 30.653 1.00 88.88 280 LEU A N 1
ATOM 2096 C CA . LEU A 1 280 ? -0.787 2.588 31.605 1.00 88.88 280 LEU A CA 1
ATOM 2097 C C . LEU A 1 280 ? 0.583 2.262 32.202 1.00 88.88 280 LEU A C 1
ATOM 2099 O O . LEU A 1 280 ? 0.677 1.970 33.387 1.00 88.88 280 LEU A O 1
ATOM 2103 N N . HIS A 1 281 ? 1.638 2.301 31.385 1.00 87.00 281 HIS A N 1
ATOM 2104 C CA . HIS A 1 281 ? 2.971 1.892 31.818 1.00 87.00 281 HIS A CA 1
ATOM 2105 C C . HIS A 1 281 ? 3.787 3.035 32.434 1.00 87.00 281 HIS A C 1
ATOM 2107 O O . HIS A 1 281 ? 4.491 2.833 33.419 1.00 87.00 281 HIS A O 1
ATOM 2113 N N . GLU A 1 282 ? 3.721 4.235 31.851 1.00 80.75 282 GLU A N 1
ATOM 2114 C CA . GLU A 1 282 ? 4.661 5.319 32.169 1.00 80.75 282 GLU A CA 1
ATOM 2115 C C . GLU A 1 282 ? 4.037 6.445 32.998 1.00 80.75 282 GLU A C 1
ATOM 2117 O O . GLU A 1 282 ? 4.757 7.160 33.694 1.00 80.75 282 GLU A O 1
ATOM 2122 N N . LEU A 1 283 ? 2.715 6.634 32.916 1.00 74.31 283 LEU A N 1
ATOM 2123 C CA . LEU A 1 283 ? 2.037 7.813 33.471 1.00 74.31 283 LEU A CA 1
ATOM 2124 C C . LEU A 1 283 ? 1.089 7.501 34.637 1.00 74.31 283 LEU A C 1
ATOM 2126 O O . LEU A 1 283 ? 0.480 8.437 35.151 1.00 74.31 283 LEU A O 1
ATOM 2130 N N . ASP A 1 284 ? 0.957 6.226 35.029 1.00 71.00 284 ASP A N 1
ATOM 2131 C CA . ASP A 1 284 ? 0.029 5.744 36.071 1.00 71.00 284 ASP A CA 1
ATOM 2132 C C . ASP A 1 284 ? -1.390 6.331 35.910 1.00 71.00 284 ASP A C 1
ATOM 2134 O O . ASP A 1 284 ? -2.018 6.827 36.845 1.00 71.00 284 ASP A O 1
ATOM 2138 N N . GLY A 1 285 ? -1.862 6.403 34.657 1.00 72.81 285 GLY A N 1
ATOM 2139 C CA . GLY A 1 285 ? -3.019 7.235 34.319 1.00 72.81 285 GLY A CA 1
ATOM 2140 C C . GLY A 1 285 ? -4.382 6.588 34.572 1.00 72.81 285 GLY A C 1
ATOM 2141 O O . GLY A 1 285 ? -5.367 7.313 34.717 1.00 72.81 285 GLY A O 1
ATOM 2142 N N . TYR A 1 286 ? -4.458 5.255 34.553 1.00 88.19 286 TYR A N 1
ATOM 2143 C CA . TYR A 1 286 ? -5.643 4.429 34.837 1.00 88.19 286 TYR A CA 1
ATOM 2144 C C . TYR A 1 286 ? -5.262 2.944 34.790 1.00 88.19 286 TYR A C 1
ATOM 2146 O O . TYR A 1 286 ? -4.133 2.613 34.452 1.00 88.19 286 TYR A O 1
ATOM 2154 N N . GLU A 1 287 ? -6.202 2.046 35.090 1.00 93.31 287 GLU A N 1
ATOM 2155 C CA . GLU A 1 287 ? -5.996 0.594 35.048 1.00 93.31 287 GLU A CA 1
ATOM 2156 C C . GLU A 1 287 ? -6.567 -0.046 33.771 1.00 93.31 287 GLU A C 1
ATOM 2158 O O . GLU A 1 287 ? -7.459 0.500 33.110 1.00 93.31 287 GLU A O 1
ATOM 2163 N N . ILE A 1 288 ? -6.088 -1.251 33.437 1.00 95.62 288 ILE A N 1
ATOM 2164 C CA . ILE A 1 288 ? -6.622 -2.029 32.310 1.00 95.62 288 ILE A CA 1
ATOM 2165 C C . ILE A 1 288 ? -8.096 -2.397 32.551 1.00 95.62 288 ILE A C 1
ATOM 2167 O O . ILE A 1 288 ? -8.910 -2.250 31.642 1.00 95.62 288 ILE A O 1
ATOM 2171 N N . GLY A 1 289 ? -8.458 -2.803 33.771 1.00 96.25 289 GLY A N 1
ATOM 2172 C CA . GLY A 1 289 ? -9.801 -3.288 34.103 1.00 96.25 289 GLY A CA 1
ATOM 2173 C C . GLY A 1 289 ? -10.086 -4.697 33.575 1.00 96.25 289 GLY A C 1
ATOM 2174 O O . GLY A 1 289 ? -9.172 -5.419 33.179 1.00 96.25 289 GLY A O 1
ATOM 2175 N N . ALA A 1 290 ? -11.361 -5.087 33.582 1.00 97.25 290 ALA A N 1
ATOM 2176 C CA . ALA A 1 290 ? -11.830 -6.396 33.129 1.00 97.25 290 ALA A CA 1
ATOM 2177 C C . ALA A 1 290 ? -13.124 -6.268 32.316 1.00 97.25 290 ALA A C 1
ATOM 2179 O O . ALA A 1 290 ? -13.918 -5.352 32.548 1.00 97.25 290 ALA A O 1
ATOM 2180 N N . VAL A 1 291 ? -13.336 -7.197 31.383 1.00 97.31 291 VAL A N 1
ATOM 2181 C CA . VAL A 1 291 ? -14.595 -7.325 30.640 1.00 97.31 291 VAL A CA 1
ATOM 2182 C C . VAL A 1 291 ? -15.592 -8.080 31.522 1.00 97.31 291 VAL A C 1
ATOM 2184 O O . VAL A 1 291 ? -15.292 -9.153 32.036 1.00 97.31 291 VAL A O 1
ATOM 2187 N N . GLY A 1 292 ? -16.772 -7.503 31.751 1.00 93.62 292 GLY A N 1
ATOM 2188 C CA . GLY A 1 292 ? -17.845 -8.175 32.500 1.00 93.62 292 GLY A CA 1
ATOM 2189 C C . GLY A 1 292 ? -18.768 -8.996 31.593 1.00 93.62 292 GLY A C 1
ATOM 2190 O O . GLY A 1 292 ? -18.700 -8.880 30.377 1.00 93.62 292 GLY A O 1
ATOM 2191 N N . ASP A 1 293 ? -19.723 -9.742 32.152 1.00 95.06 293 ASP A N 1
ATOM 2192 C CA . ASP A 1 293 ? -20.708 -10.500 31.347 1.00 95.06 293 ASP A CA 1
ATOM 2193 C C . ASP A 1 293 ? -21.861 -9.631 30.807 1.00 95.06 293 ASP A C 1
ATOM 2195 O O . ASP A 1 293 ? -22.492 -9.942 29.796 1.00 95.06 293 ASP A O 1
ATOM 2199 N N . SER A 1 294 ? -22.167 -8.526 31.492 1.00 96.12 294 SER A N 1
ATOM 2200 C CA . SER A 1 294 ? -23.317 -7.664 31.195 1.00 96.12 294 SER A CA 1
ATOM 2201 C C . SER A 1 294 ? -23.116 -6.848 29.917 1.00 96.12 294 SER A C 1
ATOM 2203 O O . SER A 1 294 ? -22.044 -6.298 29.699 1.00 96.12 294 SER A O 1
ATOM 2205 N N . TYR A 1 295 ? -24.160 -6.697 29.100 1.00 96.62 295 TYR A N 1
ATOM 2206 C CA . TYR A 1 295 ? -24.168 -5.790 27.940 1.00 96.62 295 TYR A CA 1
ATOM 2207 C C . TYR A 1 295 ? -24.766 -4.409 28.263 1.00 96.62 295 TYR A C 1
ATOM 2209 O O . TYR A 1 295 ? -24.843 -3.555 27.379 1.00 96.62 295 TYR A O 1
ATOM 2217 N N . ASP A 1 296 ? -25.210 -4.184 29.504 1.00 96.12 296 ASP A N 1
ATOM 2218 C CA . ASP A 1 296 ? -25.747 -2.895 29.943 1.00 96.12 296 ASP A CA 1
ATOM 2219 C C . ASP A 1 296 ? -24.611 -1.866 30.091 1.00 96.12 296 ASP A C 1
ATOM 2221 O O . ASP A 1 296 ? -23.742 -2.056 30.951 1.00 96.12 296 ASP A O 1
ATOM 2225 N N . PRO A 1 297 ? -24.611 -0.754 29.330 1.00 93.25 297 PRO A N 1
ATOM 2226 C CA . PRO A 1 297 ? -23.591 0.281 29.461 1.00 93.25 297 PRO A CA 1
ATOM 2227 C C . PRO A 1 297 ? -23.499 0.903 30.858 1.00 93.25 297 PRO A C 1
ATOM 2229 O O . PRO A 1 297 ? -22.439 1.413 31.212 1.00 93.25 297 PRO A O 1
ATOM 2232 N N . GLY A 1 298 ? -24.561 0.844 31.672 1.00 94.56 298 GLY A N 1
ATOM 2233 C CA . GLY A 1 298 ? -24.523 1.293 33.067 1.00 94.56 298 GLY A CA 1
ATOM 2234 C C . GLY A 1 298 ? -23.631 0.441 33.980 1.00 94.56 298 GLY A C 1
ATOM 2235 O O . GLY A 1 298 ? -23.293 0.883 35.075 1.00 94.56 298 GLY A O 1
ATOM 2236 N N . SER A 1 299 ? -23.238 -0.756 33.535 1.00 95.06 299 SER A N 1
ATOM 2237 C CA . SER A 1 299 ? -22.391 -1.687 34.292 1.00 95.06 299 SER A CA 1
ATOM 2238 C C . SER A 1 299 ? -20.899 -1.609 33.952 1.00 95.06 299 SER A C 1
ATOM 2240 O O . SER A 1 299 ? -20.094 -2.244 34.629 1.00 95.06 299 SER A O 1
ATOM 2242 N N . PHE A 1 300 ? -20.511 -0.845 32.926 1.00 96.31 300 PHE A N 1
ATOM 2243 C CA . PHE A 1 300 ? -19.110 -0.749 32.511 1.00 96.31 300 PHE A CA 1
ATOM 2244 C C . PHE A 1 300 ? -18.328 0.183 33.436 1.00 96.31 300 PHE A C 1
ATOM 2246 O O . PHE A 1 300 ? -18.738 1.321 33.681 1.00 96.31 300 PHE A O 1
ATOM 2253 N N . ASP A 1 301 ? -17.145 -0.250 33.874 1.00 96.00 301 ASP A N 1
ATOM 2254 C CA . ASP A 1 301 ? -16.215 0.638 34.567 1.00 96.00 301 ASP A CA 1
ATOM 2255 C C . ASP A 1 301 ? -15.498 1.555 33.565 1.00 96.00 301 ASP A C 1
ATOM 2257 O O . ASP A 1 301 ? -14.402 1.277 33.071 1.00 96.00 301 ASP A O 1
ATOM 2261 N N . THR A 1 302 ? -16.138 2.681 33.255 1.00 94.94 302 THR A N 1
ATOM 2262 C CA . THR A 1 302 ? -15.608 3.697 32.329 1.00 94.94 302 THR A CA 1
ATOM 2263 C C . THR A 1 302 ? -14.373 4.448 32.851 1.00 94.94 302 THR A C 1
ATOM 2265 O O . THR A 1 302 ? -13.841 5.301 32.134 1.00 94.94 302 THR A O 1
ATOM 2268 N N . GLY A 1 303 ? -13.909 4.139 34.070 1.00 93.94 303 GLY A N 1
ATOM 2269 C CA . GLY A 1 303 ? -12.628 4.569 34.633 1.00 93.94 303 GLY A CA 1
ATOM 2270 C C . GLY A 1 303 ? -11.442 3.675 34.245 1.00 93.94 303 GLY A C 1
ATOM 2271 O O . GLY A 1 303 ? -10.304 4.020 34.554 1.00 93.94 303 GLY A O 1
ATOM 2272 N N . THR A 1 304 ? -11.686 2.572 33.532 1.00 95.81 304 THR A N 1
ATOM 2273 C CA . THR A 1 304 ? -10.663 1.630 33.045 1.00 95.81 304 THR A CA 1
ATOM 2274 C C . THR A 1 304 ? -10.578 1.607 31.520 1.00 95.81 304 THR A C 1
ATOM 2276 O O . THR A 1 304 ? -11.454 2.129 30.814 1.00 95.81 304 THR A O 1
ATOM 2279 N N . PHE A 1 305 ? -9.528 0.975 30.988 1.00 97.00 305 PHE A N 1
ATOM 2280 C CA . PHE A 1 305 ? -9.421 0.713 29.553 1.00 97.00 305 PHE A CA 1
ATOM 2281 C C . PHE A 1 305 ? -10.552 -0.206 29.066 1.00 97.00 305 PHE A C 1
ATOM 2283 O O . PHE A 1 305 ? -11.239 0.146 28.107 1.00 97.00 305 PHE A O 1
ATOM 2290 N N . ALA A 1 306 ? -10.785 -1.333 29.749 1.00 98.00 306 ALA A N 1
ATOM 2291 C CA . ALA A 1 306 ? -11.779 -2.343 29.384 1.00 98.00 306 ALA A CA 1
ATOM 2292 C C . ALA A 1 306 ? -13.181 -1.735 29.262 1.00 98.00 306 ALA A C 1
ATOM 2294 O O . ALA A 1 306 ? -13.783 -1.775 28.189 1.00 98.00 306 ALA A O 1
ATOM 2295 N N . GLY A 1 307 ? -13.667 -1.067 30.313 1.00 97.88 307 GLY A N 1
ATOM 2296 C CA . GLY A 1 307 ? -15.004 -0.474 30.286 1.00 97.88 307 GLY A CA 1
ATOM 2297 C C . GLY A 1 307 ? -15.141 0.657 29.261 1.00 97.88 307 GLY A C 1
ATOM 2298 O O . GLY A 1 307 ? -16.209 0.835 28.669 1.00 97.88 307 GLY A O 1
ATOM 2299 N N . SER A 1 308 ? -14.065 1.395 28.970 1.00 97.38 308 SER A N 1
ATOM 2300 C CA . SER A 1 308 ? -14.065 2.410 27.904 1.00 97.38 308 SER A CA 1
ATOM 2301 C C . SER A 1 308 ? -14.078 1.796 26.498 1.00 97.38 308 SER A C 1
ATOM 2303 O O . SER A 1 308 ? -14.751 2.318 25.599 1.00 97.38 308 SER A O 1
ATOM 2305 N N . PHE A 1 309 ? -13.394 0.667 26.302 1.00 98.25 309 PHE A N 1
ATOM 2306 C CA . PHE A 1 309 ? -13.433 -0.098 25.058 1.00 98.25 309 PHE A CA 1
ATOM 2307 C C . PHE A 1 309 ? -14.834 -0.667 24.807 1.00 98.25 309 PHE A C 1
ATOM 2309 O O . PHE A 1 309 ? -15.400 -0.443 23.735 1.00 98.25 309 PHE A O 1
ATOM 2316 N N . GLU A 1 310 ? -15.454 -1.282 25.819 1.00 98.44 310 GLU A N 1
ATOM 2317 C CA . GLU A 1 310 ? -16.840 -1.763 25.749 1.00 98.44 310 GLU A CA 1
ATOM 2318 C C . GLU A 1 310 ? -17.831 -0.627 25.479 1.00 98.44 310 GLU A C 1
ATOM 2320 O O . GLU A 1 310 ? -18.691 -0.738 24.605 1.00 98.44 310 GLU A O 1
ATOM 2325 N N . THR A 1 311 ? -17.659 0.519 26.146 1.00 98.19 311 THR A N 1
ATOM 2326 C CA . THR A 1 311 ? -18.462 1.725 25.888 1.00 98.19 311 THR A CA 1
ATOM 2327 C C . THR A 1 311 ? -18.342 2.180 24.433 1.00 98.19 311 THR A C 1
ATOM 2329 O O . THR A 1 311 ? -19.331 2.596 23.822 1.00 98.19 311 THR A O 1
ATOM 2332 N N . THR A 1 312 ? -17.140 2.098 23.861 1.00 98.44 312 THR A N 1
ATOM 2333 C CA . THR A 1 312 ? -16.875 2.473 22.469 1.00 98.44 312 THR A CA 1
ATOM 2334 C C . THR A 1 312 ? -17.551 1.511 21.493 1.00 98.44 312 THR A C 1
ATOM 2336 O O . THR A 1 312 ? -18.259 1.972 20.594 1.00 98.44 312 THR A O 1
ATOM 2339 N N . ILE A 1 313 ? -17.423 0.195 21.699 1.00 98.69 313 ILE A N 1
ATOM 2340 C CA . ILE A 1 313 ? -18.093 -0.821 20.870 1.00 98.69 313 ILE A CA 1
ATOM 2341 C C . ILE A 1 313 ? -19.614 -0.686 20.965 1.00 98.69 313 ILE A C 1
ATOM 2343 O O . ILE A 1 313 ? -20.300 -0.662 19.939 1.00 98.69 313 ILE A O 1
ATOM 2347 N N . HIS A 1 314 ? -20.148 -0.543 22.181 1.00 98.56 314 HIS A N 1
ATOM 2348 C CA . HIS A 1 314 ? -21.573 -0.331 22.406 1.00 98.56 314 HIS A CA 1
ATOM 2349 C C . HIS A 1 314 ? -22.066 0.908 21.644 1.00 98.56 314 HIS A C 1
ATOM 2351 O O . HIS A 1 314 ? -23.059 0.834 20.923 1.00 98.56 314 HIS A O 1
ATOM 2357 N N . ALA A 1 315 ? -21.344 2.033 21.720 1.00 98.50 315 ALA A N 1
ATOM 2358 C CA . ALA A 1 315 ? -21.701 3.248 20.990 1.00 98.50 315 ALA A CA 1
ATOM 2359 C C . ALA A 1 315 ? -21.720 3.043 19.465 1.00 98.50 315 ALA A C 1
ATOM 2361 O O . ALA A 1 315 ? -22.643 3.519 18.805 1.00 98.50 315 ALA A O 1
ATOM 2362 N N . MET A 1 316 ? -20.744 2.320 18.905 1.00 98.69 316 MET A N 1
ATOM 2363 C CA . MET A 1 316 ? -20.723 1.987 17.476 1.00 98.69 316 MET A CA 1
ATOM 2364 C C . MET A 1 316 ? -21.921 1.112 17.080 1.00 98.69 316 MET A C 1
ATOM 2366 O O . MET A 1 316 ? -22.595 1.427 16.103 1.00 98.69 316 MET A O 1
ATOM 2370 N N . LYS A 1 317 ? -22.233 0.059 17.849 1.00 98.38 317 LYS A N 1
ATOM 2371 C CA . LYS A 1 317 ? -23.355 -0.855 17.559 1.00 98.38 317 LYS A CA 1
ATOM 2372 C C . LYS A 1 317 ? -24.723 -0.191 17.703 1.00 98.38 317 LYS A C 1
ATOM 2374 O O . LYS A 1 317 ? -25.609 -0.469 16.903 1.00 98.38 317 LYS A O 1
ATOM 2379 N N . GLN A 1 318 ? -24.894 0.713 18.669 1.00 98.31 318 GLN A N 1
ATOM 2380 C CA . GLN A 1 318 ? -26.126 1.503 18.787 1.00 98.31 318 GLN A CA 1
ATOM 2381 C C . GLN A 1 318 ? -26.290 2.477 17.621 1.00 98.31 318 GLN A C 1
ATOM 2383 O O . GLN A 1 318 ? -27.389 2.661 17.105 1.00 98.31 318 GLN A O 1
ATOM 2388 N N . LYS A 1 319 ? -25.193 3.116 17.205 1.00 98.56 319 LYS A N 1
ATOM 2389 C CA . LYS A 1 319 ? -25.229 4.116 16.139 1.00 98.56 319 LYS A CA 1
ATOM 2390 C C . LYS A 1 319 ? -25.385 3.486 14.755 1.00 98.56 319 LYS A C 1
ATOM 2392 O O . LYS A 1 319 ? -26.091 4.040 13.917 1.00 98.56 319 LYS A O 1
ATOM 2397 N N . TRP A 1 320 ? -24.759 2.334 14.527 1.00 98.56 320 TRP A N 1
ATOM 2398 C CA . TRP A 1 320 ? -24.730 1.637 13.242 1.00 98.56 320 TRP A CA 1
ATOM 2399 C C . TRP A 1 320 ? -25.025 0.138 13.421 1.00 98.56 320 TRP A C 1
ATOM 2401 O O . TRP A 1 320 ? -24.126 -0.692 13.277 1.00 98.56 320 TRP A O 1
ATOM 2411 N N . PRO A 1 321 ? -26.284 -0.238 13.710 1.00 97.38 321 PRO A N 1
ATOM 2412 C CA . PRO A 1 321 ? -26.649 -1.622 14.034 1.00 97.38 321 PRO A CA 1
ATOM 2413 C C . PRO A 1 321 ? -26.445 -2.611 12.878 1.00 97.38 321 PRO A C 1
ATOM 2415 O O . PRO A 1 321 ? -26.367 -3.814 13.109 1.00 97.38 321 PRO A O 1
ATOM 2418 N N . THR A 1 322 ? -26.357 -2.122 11.638 1.00 96.94 322 THR A N 1
ATOM 2419 C CA . THR A 1 322 ? -26.128 -2.938 10.436 1.00 96.94 322 THR A CA 1
ATOM 2420 C C . THR A 1 322 ? -24.662 -3.005 10.013 1.00 96.94 322 THR A C 1
ATOM 2422 O O . THR A 1 322 ? -24.329 -3.796 9.133 1.00 96.94 322 THR A O 1
ATOM 2425 N N . ALA A 1 323 ? -23.787 -2.173 10.587 1.00 98.31 323 ALA A N 1
ATOM 2426 C CA . ALA A 1 323 ? -22.384 -2.141 10.196 1.00 98.31 323 ALA A CA 1
ATOM 2427 C C . ALA A 1 323 ? -21.635 -3.353 10.761 1.00 98.31 323 ALA A C 1
ATOM 2429 O O . ALA A 1 323 ? -21.811 -3.737 11.920 1.00 98.31 323 ALA A O 1
ATOM 2430 N N . ARG A 1 324 ? -20.743 -3.931 9.954 1.00 98.38 324 ARG A N 1
ATOM 2431 C CA . ARG A 1 324 ? -19.846 -5.005 10.399 1.00 98.38 324 ARG A CA 1
ATOM 2432 C C . ARG A 1 324 ? -18.583 -4.382 10.984 1.00 98.38 324 ARG A C 1
ATOM 2434 O O . ARG A 1 324 ? -17.855 -3.680 10.284 1.00 98.38 324 ARG A O 1
ATOM 2441 N N . LEU A 1 325 ? -18.355 -4.597 12.276 1.00 98.81 325 LEU A N 1
ATOM 2442 C CA . LEU A 1 325 ? -17.227 -4.017 13.006 1.00 98.81 325 LEU A CA 1
ATOM 2443 C C . LEU A 1 325 ? -16.002 -4.930 12.915 1.00 98.81 325 LEU A C 1
ATOM 2445 O O . LEU A 1 325 ? -16.117 -6.135 13.139 1.00 98.81 325 LEU A O 1
ATOM 2449 N N . VAL A 1 326 ? -14.842 -4.329 12.661 1.00 98.88 326 VAL A N 1
ATOM 2450 C CA . VAL A 1 326 ? -13.526 -4.969 12.656 1.00 98.88 326 VAL A CA 1
ATOM 2451 C C . VAL A 1 326 ? -12.589 -4.191 13.576 1.00 98.88 326 VAL A C 1
ATOM 2453 O O . VAL A 1 326 ? -12.301 -3.020 13.321 1.00 98.88 326 VAL A O 1
ATOM 2456 N N . TYR A 1 327 ? -12.098 -4.845 14.625 1.00 98.81 327 TYR A N 1
ATOM 2457 C CA . TYR A 1 327 ? -10.997 -4.345 15.439 1.00 98.81 327 TYR A CA 1
ATOM 2458 C C . TYR A 1 327 ? -9.657 -4.813 14.859 1.00 98.81 327 TYR A C 1
ATOM 2460 O O . TYR A 1 327 ? -9.521 -5.965 14.436 1.00 98.81 327 TYR A O 1
ATOM 2468 N N . VAL A 1 328 ? -8.666 -3.923 14.836 1.00 98.81 328 VAL A N 1
ATOM 2469 C CA . VAL A 1 328 ? -7.318 -4.191 14.321 1.00 98.81 328 VAL A CA 1
ATOM 2470 C C . VAL A 1 328 ? -6.304 -4.081 15.464 1.00 98.81 328 VAL A C 1
ATOM 2472 O O . VAL A 1 328 ? -5.786 -2.989 15.716 1.00 98.81 328 VAL A O 1
ATOM 2475 N N . PRO A 1 329 ? -5.990 -5.186 16.167 1.00 98.31 329 PRO A N 1
ATOM 2476 C CA . PRO A 1 329 ? -4.804 -5.254 17.009 1.00 98.31 329 PRO A CA 1
ATOM 2477 C C . PRO A 1 329 ? -3.558 -4.924 16.181 1.00 98.31 329 PRO A C 1
ATOM 2479 O O . PRO A 1 329 ? -3.315 -5.526 15.133 1.00 98.31 329 PRO A O 1
ATOM 2482 N N . VAL A 1 330 ? -2.776 -3.950 16.640 1.00 98.25 330 VAL A N 1
ATOM 2483 C CA . VAL A 1 330 ? -1.570 -3.486 15.941 1.00 98.25 330 VAL A CA 1
ATOM 2484 C C . VAL A 1 330 ? -0.419 -4.485 16.085 1.00 98.25 330 VAL A C 1
ATOM 2486 O O . VAL A 1 330 ? -0.451 -5.359 16.944 1.00 98.25 330 VAL A O 1
ATOM 2489 N N . HIS A 1 331 ? 0.608 -4.367 15.240 1.00 98.50 331 HIS A N 1
ATOM 2490 C CA . HIS A 1 331 ? 1.801 -5.217 15.311 1.00 98.50 331 HIS A CA 1
ATOM 2491 C C . HIS A 1 331 ? 2.514 -5.144 16.673 1.00 98.50 331 HIS A C 1
ATOM 2493 O O . HIS A 1 331 ? 2.259 -4.251 17.477 1.00 98.50 331 HIS A O 1
ATOM 2499 N N . LYS A 1 332 ? 3.456 -6.063 16.921 1.00 98.62 332 LYS A N 1
ATOM 2500 C CA . LYS A 1 332 ? 4.258 -6.079 18.156 1.00 98.62 332 LYS A CA 1
ATOM 2501 C C . LYS A 1 332 ? 5.140 -4.824 18.196 1.00 98.62 332 LYS A C 1
ATOM 2503 O O . LYS A 1 332 ? 6.097 -4.725 17.425 1.00 98.62 332 LYS A O 1
ATOM 2508 N N . LEU A 1 333 ? 4.791 -3.872 19.061 1.00 97.88 333 LEU A N 1
ATOM 2509 C CA . LEU A 1 333 ? 5.391 -2.542 19.127 1.00 97.88 333 LEU A CA 1
ATOM 2510 C C . LEU A 1 333 ? 6.694 -2.582 19.932 1.00 97.88 333 LEU A C 1
ATOM 2512 O O . LEU A 1 333 ? 6.680 -2.824 21.137 1.00 97.88 333 LEU A O 1
ATOM 2516 N N . GLY A 1 334 ? 7.819 -2.277 19.286 1.00 96.50 334 GLY A N 1
ATOM 2517 C CA . GLY A 1 334 ? 9.121 -2.114 19.941 1.00 96.50 334 GLY A CA 1
ATOM 2518 C C . GLY A 1 334 ? 9.232 -0.854 20.799 1.00 96.50 334 GLY A C 1
ATOM 2519 O O . GLY A 1 334 ? 10.110 -0.763 21.649 1.00 96.50 334 GLY A O 1
ATOM 2520 N N . SER A 1 335 ? 8.326 0.104 20.595 1.00 95.88 335 SER A N 1
ATOM 2521 C CA . SER A 1 335 ? 8.246 1.378 21.317 1.00 95.88 335 SER A CA 1
ATOM 2522 C C . SER A 1 335 ? 7.302 1.353 22.522 1.00 95.88 335 SER A C 1
ATOM 2524 O O . SER A 1 335 ? 7.011 2.412 23.082 1.00 95.88 335 SER A O 1
ATOM 2526 N N . ARG A 1 336 ? 6.752 0.188 22.883 1.00 95.88 336 ARG A N 1
ATOM 2527 C CA . ARG A 1 336 ? 5.853 0.007 24.030 1.00 95.88 336 ARG A CA 1
ATOM 2528 C C . ARG A 1 336 ? 6.315 -1.162 24.879 1.00 95.88 336 ARG A C 1
ATOM 2530 O O . ARG A 1 336 ? 6.890 -2.119 24.363 1.00 95.88 336 ARG A O 1
ATOM 2537 N N . ASP A 1 337 ? 6.013 -1.089 26.170 1.00 96.19 337 ASP A N 1
ATOM 2538 C CA . ASP A 1 337 ? 6.244 -2.196 27.090 1.00 96.19 337 ASP A CA 1
ATOM 2539 C C . ASP A 1 337 ? 5.532 -3.473 26.616 1.00 96.19 337 ASP A C 1
ATOM 2541 O O . ASP A 1 337 ? 4.407 -3.429 26.112 1.00 96.19 337 ASP A O 1
ATOM 2545 N N . TRP A 1 338 ? 6.218 -4.610 26.735 1.00 96.75 338 TRP A N 1
ATOM 2546 C CA . TRP A 1 338 ? 5.771 -5.896 26.198 1.00 96.75 338 TRP A CA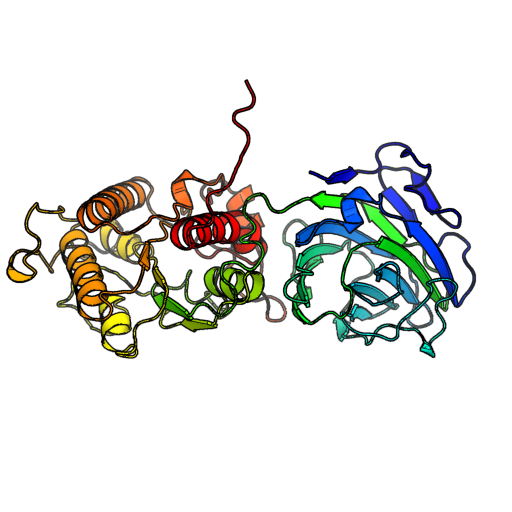 1
ATOM 2547 C C . TRP A 1 338 ? 4.585 -6.474 26.970 1.00 96.75 338 TRP A C 1
ATOM 2549 O O . TRP A 1 338 ? 3.609 -6.908 26.360 1.00 96.75 338 TRP A O 1
ATOM 2559 N N . GLU A 1 339 ? 4.633 -6.436 28.298 1.00 96.75 339 GLU A N 1
ATOM 2560 C CA . GLU A 1 339 ? 3.561 -7.001 29.120 1.00 96.75 339 GLU A CA 1
ATOM 2561 C C . GLU A 1 339 ? 2.299 -6.137 29.040 1.00 96.75 339 GLU A C 1
ATOM 2563 O O . GLU A 1 339 ? 1.190 -6.656 28.909 1.00 96.75 339 GLU A O 1
ATOM 2568 N N . THR A 1 340 ? 2.460 -4.813 28.994 1.00 96.12 340 THR A N 1
ATOM 2569 C CA . THR A 1 340 ? 1.340 -3.876 28.837 1.00 96.12 340 THR A CA 1
ATOM 2570 C C . THR A 1 340 ? 0.591 -4.097 27.521 1.00 96.12 340 THR A C 1
ATOM 2572 O O . THR A 1 340 ? -0.637 -4.182 27.516 1.00 96.12 340 THR A O 1
ATOM 2575 N N . GLN A 1 341 ? 1.299 -4.229 26.392 1.00 96.56 341 GLN A N 1
ATOM 2576 C CA . GLN A 1 341 ? 0.641 -4.471 25.100 1.00 96.56 341 GLN A CA 1
ATOM 2577 C C . GLN A 1 341 ? -0.002 -5.869 25.013 1.00 96.56 341 GLN A C 1
ATOM 2579 O O . GLN A 1 341 ? -1.065 -6.002 24.405 1.00 96.56 341 GLN A O 1
ATOM 2584 N N . LEU A 1 342 ? 0.574 -6.894 25.661 1.00 98.00 342 LEU A N 1
ATOM 2585 C CA . LEU A 1 342 ? -0.059 -8.214 25.777 1.00 98.00 342 LEU A CA 1
ATOM 2586 C C . LEU A 1 342 ? -1.359 -8.158 26.585 1.00 98.00 342 LEU A C 1
ATOM 2588 O O . LEU A 1 342 ? -2.371 -8.706 26.144 1.00 98.00 342 LEU A O 1
ATOM 2592 N N . ALA A 1 343 ? -1.350 -7.474 27.729 1.00 97.62 343 ALA A N 1
ATOM 2593 C CA . ALA A 1 343 ? -2.518 -7.344 28.593 1.00 97.62 343 ALA A CA 1
ATOM 2594 C C . ALA A 1 343 ? -3.644 -6.539 27.921 1.00 97.62 343 ALA A C 1
ATOM 2596 O O . ALA A 1 343 ? -4.804 -6.950 27.951 1.00 97.62 343 ALA A O 1
ATOM 2597 N N . LEU A 1 344 ? -3.299 -5.447 27.230 1.00 97.56 344 LEU A N 1
ATOM 2598 C CA . LEU A 1 344 ? -4.245 -4.690 26.409 1.00 97.56 344 LEU A CA 1
ATOM 2599 C C . LEU A 1 344 ? -4.870 -5.556 25.314 1.00 97.56 344 LEU A C 1
ATOM 2601 O O . LEU A 1 344 ? -6.090 -5.563 25.167 1.00 97.56 344 LEU A O 1
ATOM 2605 N N . ARG A 1 345 ? -4.052 -6.306 24.562 1.00 97.94 345 ARG A N 1
ATOM 2606 C CA . ARG A 1 345 ? -4.554 -7.190 23.502 1.00 97.94 345 ARG A CA 1
ATOM 2607 C C . ARG A 1 345 ? -5.464 -8.284 24.063 1.00 97.94 345 ARG A C 1
ATOM 2609 O O . ARG A 1 345 ? -6.477 -8.584 23.447 1.00 97.94 345 ARG A O 1
ATOM 2616 N N . ALA A 1 346 ? -5.138 -8.873 25.212 1.00 98.44 346 ALA A N 1
ATOM 2617 C CA . ALA A 1 346 ? -5.988 -9.890 25.831 1.00 98.44 346 ALA A CA 1
ATOM 2618 C C . ALA A 1 346 ? -7.401 -9.350 26.111 1.00 98.44 346 ALA A C 1
ATOM 2620 O O . ALA A 1 346 ? -8.384 -9.946 25.677 1.00 98.44 346 ALA A O 1
ATOM 2621 N N . VAL A 1 347 ? -7.490 -8.172 26.733 1.00 98.19 347 VAL A N 1
ATOM 2622 C CA . VAL A 1 347 ? -8.770 -7.526 27.060 1.00 98.19 347 VAL A CA 1
ATOM 2623 C C . VAL A 1 347 ? -9.537 -7.078 25.816 1.00 98.19 347 VAL A C 1
ATOM 2625 O O . VAL A 1 347 ? -10.759 -7.222 25.763 1.00 98.19 347 VAL A O 1
ATOM 2628 N N . THR A 1 348 ? -8.864 -6.554 24.786 1.00 98.31 348 THR A N 1
ATOM 2629 C CA . THR A 1 348 ? -9.565 -6.166 23.552 1.00 98.31 348 THR A CA 1
ATOM 2630 C C . THR A 1 348 ? -10.092 -7.365 22.776 1.00 98.31 348 THR A C 1
ATOM 2632 O O . THR A 1 348 ? -11.166 -7.256 22.187 1.00 98.31 348 THR A O 1
ATOM 2635 N N . LEU A 1 349 ? -9.395 -8.505 22.794 1.00 98.69 349 LEU A N 1
ATOM 2636 C CA . LEU A 1 349 ? -9.879 -9.743 22.181 1.00 98.69 349 LEU A CA 1
ATOM 2637 C C . LEU A 1 349 ? -11.069 -10.335 22.937 1.00 98.69 349 LEU A C 1
ATOM 2639 O O . LEU A 1 349 ? -12.048 -10.708 22.297 1.00 98.69 349 LEU A O 1
ATOM 2643 N N . GLU A 1 350 ? -11.023 -10.354 24.269 1.00 98.62 350 GLU A N 1
ATOM 2644 C CA . GLU A 1 350 ? -12.144 -10.793 25.109 1.00 98.62 350 GLU A CA 1
ATOM 2645 C C . GLU A 1 350 ? -13.399 -9.944 24.851 1.00 98.62 350 GLU A C 1
ATOM 2647 O O . GLU A 1 350 ? -14.487 -10.466 24.596 1.00 98.62 350 GLU A O 1
ATOM 2652 N N . ALA A 1 351 ? -13.248 -8.617 24.814 1.00 98.50 351 ALA A N 1
ATOM 2653 C CA . ALA A 1 351 ? -14.344 -7.724 24.465 1.00 98.50 351 ALA A CA 1
ATOM 2654 C C . ALA A 1 351 ? -14.808 -7.925 23.011 1.00 98.50 351 ALA A C 1
ATOM 2656 O O . ALA A 1 351 ? -16.009 -7.926 22.739 1.00 98.50 351 ALA A O 1
ATOM 2657 N N . ALA A 1 352 ? -13.893 -8.106 22.054 1.00 98.56 352 ALA A N 1
ATOM 2658 C CA . ALA A 1 352 ? -14.270 -8.338 20.663 1.00 98.56 352 ALA A CA 1
ATOM 2659 C C . ALA A 1 352 ? -15.093 -9.626 20.504 1.00 98.56 352 ALA A C 1
ATOM 2661 O O . ALA A 1 352 ? -16.117 -9.605 19.819 1.00 98.56 352 ALA A O 1
ATOM 2662 N N . GLU A 1 353 ? -14.705 -10.705 21.187 1.00 98.56 353 GLU A N 1
ATOM 2663 C CA . GLU A 1 353 ? -15.453 -11.963 21.232 1.00 98.56 353 GLU A CA 1
ATOM 2664 C C . GLU A 1 353 ? -16.846 -11.757 21.832 1.00 98.56 353 GLU A C 1
ATOM 2666 O O . GLU A 1 353 ? -17.842 -12.025 21.154 1.00 98.56 353 GLU A O 1
ATOM 2671 N N . LYS A 1 354 ? -16.928 -11.195 23.047 1.00 98.38 354 LYS A N 1
ATOM 2672 C CA . LYS A 1 354 ? -18.200 -10.896 23.723 1.00 98.38 354 LYS A CA 1
ATOM 2673 C C . LYS A 1 354 ? -19.149 -10.123 22.810 1.00 98.38 354 LYS A C 1
ATOM 2675 O O . LYS A 1 354 ? -20.317 -10.464 22.661 1.00 98.38 354 LYS A O 1
ATOM 2680 N N . TRP A 1 355 ? -18.658 -9.070 22.169 1.00 98.31 355 TRP A N 1
ATOM 2681 C CA . TRP A 1 355 ? -19.501 -8.184 21.375 1.00 98.31 355 TRP A CA 1
ATOM 2682 C C . TRP A 1 355 ? -19.714 -8.653 19.931 1.00 98.31 355 TRP A C 1
ATOM 2684 O O . TRP A 1 355 ? -20.441 -7.985 19.188 1.00 98.31 355 TRP A O 1
ATOM 2694 N N . GLY A 1 356 ? -19.112 -9.764 19.496 1.00 97.81 356 GLY A N 1
ATOM 2695 C CA . GLY A 1 356 ? -19.162 -10.201 18.099 1.00 97.81 356 GLY A CA 1
ATOM 2696 C C . GLY A 1 356 ? -18.576 -9.149 17.152 1.00 97.81 356 GLY A C 1
ATOM 2697 O O . GLY A 1 356 ? -19.207 -8.764 16.163 1.00 97.81 356 GLY A O 1
ATOM 2698 N N . VAL A 1 357 ? -17.418 -8.597 17.512 1.00 98.69 357 VAL A N 1
ATOM 2699 C CA . VAL A 1 357 ? -16.589 -7.735 16.666 1.00 98.69 357 VAL A CA 1
ATOM 2700 C C . VAL A 1 357 ? -15.540 -8.617 16.002 1.00 98.69 357 VAL A C 1
ATOM 2702 O O . VAL A 1 357 ? -14.841 -9.376 16.666 1.00 98.69 357 VAL A O 1
ATOM 2705 N N . ALA A 1 358 ? -15.425 -8.529 14.681 1.00 98.62 358 ALA A N 1
ATOM 2706 C CA . ALA A 1 358 ? -14.409 -9.276 13.959 1.00 98.62 358 ALA A CA 1
ATOM 2707 C C . ALA A 1 358 ? -13.007 -8.735 14.268 1.00 98.62 358 ALA A C 1
ATOM 2709 O O . ALA A 1 358 ? -12.841 -7.548 14.538 1.00 98.62 358 ALA A O 1
ATOM 2710 N N . VAL A 1 359 ? -11.987 -9.587 14.171 1.00 98.75 359 VAL A N 1
ATOM 2711 C CA . VAL A 1 359 ? -10.600 -9.204 14.462 1.00 98.75 359 VAL A CA 1
ATOM 2712 C C . VAL A 1 359 ? -9.718 -9.425 13.234 1.00 98.75 359 VAL A C 1
ATOM 2714 O O . VAL A 1 359 ? -9.713 -10.509 12.644 1.00 98.75 359 VAL A O 1
ATOM 2717 N N . ALA A 1 360 ? -8.983 -8.384 12.847 1.00 98.44 360 ALA A N 1
ATOM 2718 C CA . ALA A 1 360 ? -7.897 -8.420 11.870 1.00 98.44 360 ALA A CA 1
ATOM 2719 C C . ALA A 1 360 ? -6.569 -8.263 12.632 1.00 98.44 360 ALA A C 1
ATOM 2721 O O . ALA A 1 360 ? -6.083 -7.150 12.828 1.00 98.44 360 ALA A O 1
ATOM 2722 N N . ASP A 1 361 ? -6.037 -9.375 13.144 1.00 98.25 361 ASP A N 1
ATOM 2723 C CA . ASP A 1 361 ? -5.015 -9.385 14.191 1.00 98.25 361 ASP A CA 1
ATOM 2724 C C . ASP A 1 361 ? -3.593 -9.292 13.631 1.00 98.25 361 ASP A C 1
ATOM 2726 O O . ASP A 1 361 ? -2.897 -10.291 13.466 1.00 98.25 361 ASP A O 1
ATOM 2730 N N . VAL A 1 362 ? -3.116 -8.076 13.366 1.00 98.50 362 VAL A N 1
ATOM 2731 C CA . VAL A 1 362 ? -1.754 -7.879 12.841 1.00 98.50 362 VAL A CA 1
ATOM 2732 C C . VAL A 1 362 ? -0.697 -8.369 13.837 1.00 98.50 362 VAL A C 1
ATOM 2734 O O . VAL A 1 362 ? 0.377 -8.816 13.429 1.00 98.50 362 VAL A O 1
ATOM 2737 N N . PHE A 1 363 ? -0.990 -8.325 15.141 1.00 98.38 363 PHE A N 1
ATOM 2738 C CA . PHE A 1 363 ? -0.092 -8.819 16.181 1.00 98.38 363 PHE A CA 1
ATOM 2739 C C . PHE A 1 363 ? 0.179 -10.320 16.038 1.00 98.38 363 PHE A C 1
ATOM 2741 O O . PHE A 1 363 ? 1.338 -10.734 16.133 1.00 98.38 363 PHE A O 1
ATOM 2748 N N . ALA A 1 364 ? -0.863 -11.132 15.847 1.00 97.75 364 ALA A N 1
ATOM 2749 C CA . ALA A 1 364 ? -0.759 -12.591 15.801 1.00 97.75 364 ALA A CA 1
ATOM 2750 C C . ALA A 1 364 ? -0.565 -13.152 14.390 1.00 97.75 364 ALA A C 1
ATOM 2752 O O . ALA A 1 364 ? 0.224 -14.079 14.216 1.00 97.75 364 ALA A O 1
ATOM 2753 N N . ASP A 1 365 ? -1.224 -12.565 13.393 1.00 97.12 365 ASP A N 1
ATOM 2754 C CA . ASP A 1 365 ? -1.304 -13.121 12.039 1.00 97.12 365 ASP A CA 1
ATOM 2755 C C . ASP A 1 365 ? -0.123 -12.691 11.155 1.00 97.12 365 ASP A C 1
ATOM 2757 O O . ASP A 1 365 ? -0.062 -13.025 9.972 1.00 97.12 365 ASP A O 1
ATOM 2761 N N . THR A 1 366 ? 0.840 -11.949 11.717 1.00 96.88 366 THR A N 1
ATOM 2762 C CA . THR A 1 366 ? 2.019 -11.473 10.987 1.00 96.88 366 THR A CA 1
ATOM 2763 C C . THR A 1 366 ? 3.325 -11.640 11.755 1.00 96.88 366 THR A C 1
ATOM 2765 O O . THR A 1 366 ? 3.387 -11.753 12.985 1.00 96.88 366 THR A O 1
ATOM 2768 N N . THR A 1 367 ? 4.417 -11.605 10.996 1.00 97.19 367 THR A N 1
ATOM 2769 C CA . THR A 1 367 ? 5.787 -11.648 11.511 1.00 97.19 367 THR A CA 1
ATOM 2770 C C . THR A 1 367 ? 6.330 -10.272 11.905 1.00 97.19 367 THR A C 1
ATOM 2772 O O . THR A 1 367 ? 7.459 -10.198 12.396 1.00 97.19 367 THR A O 1
ATOM 2775 N N . LEU A 1 368 ? 5.563 -9.185 11.731 1.00 98.19 368 LEU A N 1
ATOM 2776 C CA . LEU A 1 368 ? 6.033 -7.846 12.075 1.00 98.19 368 LEU A CA 1
ATOM 2777 C C . LEU A 1 368 ? 6.227 -7.724 13.590 1.00 98.19 368 LEU A C 1
ATOM 2779 O O . LEU A 1 368 ? 5.300 -7.862 14.392 1.00 98.19 368 LEU A O 1
ATOM 2783 N N . ASP A 1 369 ? 7.474 -7.456 13.959 1.00 98.44 369 ASP A N 1
ATOM 2784 C CA . ASP A 1 369 ? 7.916 -7.316 15.339 1.00 98.44 369 ASP A CA 1
ATOM 2785 C C . ASP A 1 369 ? 9.000 -6.256 15.411 1.00 98.44 369 ASP A C 1
ATOM 2787 O O . ASP A 1 369 ? 10.150 -6.509 15.060 1.00 98.44 369 ASP A O 1
ATOM 2791 N N . THR A 1 370 ? 8.633 -5.050 15.831 1.00 98.38 370 THR A N 1
ATOM 2792 C CA . THR A 1 370 ? 9.547 -3.905 15.820 1.00 98.38 370 THR A CA 1
ATOM 2793 C C . THR A 1 370 ? 10.424 -3.839 17.068 1.00 98.38 370 THR A C 1
ATOM 2795 O O . THR A 1 370 ? 11.225 -2.916 17.197 1.00 98.38 370 THR A O 1
ATOM 2798 N N . ARG A 1 371 ? 10.362 -4.852 17.948 1.00 97.62 371 ARG A N 1
ATOM 2799 C CA . ARG A 1 371 ? 11.427 -5.137 18.929 1.00 97.62 371 ARG A CA 1
ATOM 2800 C C . ARG A 1 371 ? 12.671 -5.704 18.240 1.00 97.62 371 ARG A C 1
ATOM 2802 O O . ARG A 1 371 ? 13.773 -5.621 18.776 1.00 97.62 371 ARG A O 1
ATOM 2809 N N . ILE A 1 372 ? 12.501 -6.275 17.044 1.00 97.88 372 ILE A N 1
ATOM 2810 C CA . ILE A 1 372 ? 13.597 -6.693 16.173 1.00 97.88 372 ILE A CA 1
ATOM 2811 C C . ILE A 1 372 ? 14.065 -5.471 15.380 1.00 97.88 372 ILE A C 1
ATOM 2813 O O . ILE A 1 372 ? 13.322 -4.903 14.579 1.00 97.88 372 ILE A O 1
ATOM 2817 N N . GLU A 1 373 ? 15.325 -5.084 15.571 1.00 95.50 373 GLU A N 1
ATOM 2818 C CA . GLU A 1 373 ? 15.889 -3.854 15.000 1.00 95.50 373 GLU A CA 1
ATOM 2819 C C . GLU A 1 373 ? 15.777 -3.788 13.469 1.00 95.50 373 GLU A C 1
ATOM 2821 O O . GLU A 1 373 ? 15.425 -2.751 12.909 1.00 95.50 373 GLU A O 1
ATOM 2826 N N . SER A 1 374 ? 16.014 -4.903 12.773 1.00 91.12 374 SER A N 1
ATOM 2827 C CA . SER A 1 374 ? 15.888 -4.952 11.313 1.00 91.12 374 SER A CA 1
ATOM 2828 C C . SER A 1 374 ? 14.458 -4.680 10.844 1.00 91.12 374 SER A C 1
ATOM 2830 O O . SER A 1 374 ? 14.268 -3.985 9.848 1.00 91.12 374 SER A O 1
ATOM 2832 N N . HIS A 1 375 ? 13.451 -5.169 11.572 1.00 95.75 375 HIS A N 1
ATOM 2833 C CA . HIS A 1 375 ? 12.045 -4.907 11.269 1.00 95.75 375 HIS A CA 1
ATOM 2834 C C . HIS A 1 375 ? 11.683 -3.455 11.581 1.00 95.75 375 HIS A C 1
ATOM 2836 O O . HIS A 1 375 ? 11.064 -2.787 10.754 1.00 95.75 375 HIS A O 1
ATOM 2842 N N . ARG A 1 376 ? 12.113 -2.941 12.742 1.00 96.44 376 ARG A N 1
ATOM 2843 C CA . ARG A 1 376 ? 11.917 -1.538 13.133 1.00 96.44 376 ARG A CA 1
ATOM 2844 C C . ARG A 1 376 ? 12.430 -0.595 12.052 1.00 96.44 376 ARG A C 1
ATOM 2846 O O . ARG A 1 376 ? 11.700 0.292 11.605 1.00 96.44 376 ARG A O 1
ATOM 2853 N N . VAL A 1 377 ? 13.665 -0.818 11.603 1.00 90.06 377 VAL A N 1
ATOM 2854 C CA . VAL A 1 377 ? 14.305 0.008 10.582 1.00 90.06 377 VAL A CA 1
ATOM 2855 C C . VAL A 1 377 ? 13.592 -0.118 9.243 1.00 90.06 377 VAL A C 1
ATOM 2857 O O . VAL A 1 377 ? 13.282 0.907 8.641 1.00 90.06 377 VAL A O 1
ATOM 2860 N N . ALA A 1 378 ? 13.295 -1.336 8.790 1.00 84.12 378 ALA A N 1
ATOM 2861 C CA . ALA A 1 378 ? 12.713 -1.558 7.470 1.00 84.12 378 ALA A CA 1
ATOM 2862 C C . ALA A 1 378 ? 11.268 -1.051 7.346 1.00 84.12 378 ALA A C 1
ATOM 2864 O O . ALA A 1 378 ? 10.895 -0.512 6.302 1.00 84.12 378 ALA A O 1
ATOM 2865 N N . TYR A 1 379 ? 10.462 -1.200 8.398 1.00 93.81 379 TYR A N 1
ATOM 2866 C CA . TYR A 1 379 ? 9.004 -1.130 8.285 1.00 93.81 379 TYR A CA 1
ATOM 2867 C C . TYR A 1 379 ? 8.348 0.014 9.047 1.00 93.81 379 TYR A C 1
ATOM 2869 O O . TYR A 1 379 ? 7.128 0.143 8.982 1.00 93.81 379 TYR A O 1
ATOM 2877 N N . THR A 1 380 ? 9.111 0.871 9.734 1.00 95.81 380 THR A N 1
ATOM 2878 C CA . THR A 1 380 ? 8.537 2.002 10.483 1.00 95.81 380 THR A CA 1
ATOM 2879 C C . THR A 1 380 ? 9.178 3.344 10.169 1.00 95.81 380 THR A C 1
ATOM 2881 O O . THR A 1 380 ? 10.303 3.417 9.671 1.00 95.81 380 THR A O 1
ATOM 2884 N N . PHE A 1 381 ? 8.452 4.423 10.458 1.00 95.62 381 PHE A N 1
ATOM 2885 C CA . PHE A 1 381 ? 8.887 5.800 10.238 1.00 95.62 381 PHE A CA 1
ATOM 2886 C C . PHE A 1 381 ? 8.353 6.744 11.319 1.00 95.62 381 PHE A C 1
ATOM 2888 O O . PHE A 1 381 ? 7.336 6.465 11.941 1.00 95.62 381 PHE A O 1
ATOM 2895 N N . ASP A 1 382 ? 9.008 7.890 11.494 1.00 94.88 382 ASP A N 1
ATOM 2896 C CA . ASP A 1 382 ? 8.471 9.006 12.293 1.00 94.88 382 ASP A CA 1
ATOM 2897 C C . ASP A 1 382 ? 8.332 10.287 11.452 1.00 94.88 382 ASP A C 1
ATOM 2899 O O . ASP A 1 382 ? 7.436 11.104 11.654 1.00 94.88 382 ASP A O 1
ATOM 2903 N N . GLY A 1 383 ? 9.213 10.463 10.464 1.00 92.50 383 GLY A N 1
ATOM 2904 C CA . GLY A 1 383 ? 9.270 11.650 9.617 1.00 92.50 383 GLY A CA 1
ATOM 2905 C C . GLY A 1 383 ? 9.079 11.346 8.138 1.00 92.50 383 GLY A C 1
ATOM 2906 O O . GLY A 1 383 ? 9.287 10.224 7.665 1.00 92.50 383 GLY A O 1
ATOM 2907 N N . LEU A 1 384 ? 8.714 12.387 7.393 1.00 91.56 384 LEU A N 1
ATOM 2908 C CA . LEU A 1 384 ? 8.644 12.318 5.940 1.00 91.56 384 LEU A CA 1
ATOM 2909 C C . LEU A 1 384 ? 10.009 12.581 5.307 1.00 91.56 384 LEU A C 1
ATOM 2911 O O . LEU A 1 384 ? 10.745 13.472 5.730 1.00 91.56 384 LEU A O 1
ATOM 2915 N N . VAL A 1 385 ? 10.287 11.893 4.205 1.00 81.50 385 VAL A N 1
ATOM 2916 C CA . VAL A 1 385 ? 11.405 12.189 3.311 1.00 81.50 385 VAL A CA 1
ATOM 2917 C C . VAL A 1 385 ? 10.843 12.444 1.917 1.00 81.50 385 VAL A C 1
ATOM 2919 O O . VAL A 1 385 ? 10.308 11.552 1.270 1.00 81.50 385 VAL A O 1
ATOM 2922 N N . GLY A 1 386 ? 10.930 13.690 1.443 1.00 78.50 386 GLY A N 1
ATOM 2923 C CA . GLY A 1 386 ? 10.346 14.070 0.149 1.00 78.50 386 GLY A CA 1
ATOM 2924 C C . GLY A 1 386 ? 8.819 13.940 0.090 1.00 78.50 386 GLY A C 1
ATOM 2925 O O . GLY A 1 386 ? 8.285 13.690 -0.984 1.00 78.50 386 GLY A O 1
ATOM 2926 N N . GLY A 1 387 ? 8.133 14.088 1.229 1.00 86.19 387 GLY A N 1
ATOM 2927 C CA . GLY A 1 387 ? 6.670 13.997 1.330 1.00 86.19 387 GLY A CA 1
ATOM 2928 C C . GLY A 1 387 ? 6.118 12.585 1.560 1.00 86.19 387 GLY A C 1
ATOM 2929 O O . GLY A 1 387 ? 4.908 12.435 1.708 1.00 86.19 387 GLY A O 1
ATOM 2930 N N . PHE A 1 388 ? 6.977 11.565 1.633 1.00 87.88 388 PHE A N 1
ATOM 2931 C CA . PHE A 1 388 ? 6.589 10.170 1.858 1.00 87.88 388 PHE A CA 1
ATOM 2932 C C . PHE A 1 388 ? 7.148 9.628 3.177 1.00 87.88 388 PHE A C 1
ATOM 2934 O O . PHE A 1 388 ? 8.160 10.154 3.644 1.00 87.88 388 PHE A O 1
ATOM 2941 N N . PRO A 1 389 ? 6.546 8.577 3.765 1.00 90.75 389 PRO A N 1
ATOM 2942 C CA . PRO A 1 389 ? 7.102 7.893 4.928 1.00 90.75 389 PRO A CA 1
ATOM 2943 C C . PRO A 1 389 ? 8.560 7.482 4.704 1.00 90.75 389 PRO A C 1
ATOM 2945 O O . PRO A 1 389 ? 8.883 6.868 3.685 1.00 90.75 389 PRO A O 1
ATOM 2948 N N . GLY A 1 390 ? 9.434 7.844 5.642 1.00 86.50 390 GLY A N 1
ATOM 2949 C CA . GLY A 1 390 ? 10.816 7.370 5.664 1.00 86.50 390 GLY A CA 1
ATOM 2950 C C . GLY A 1 390 ? 10.947 5.934 6.184 1.00 86.50 390 GLY A C 1
ATOM 2951 O O . GLY A 1 390 ? 9.999 5.148 6.195 1.00 86.50 390 GLY A O 1
ATOM 2952 N N . THR A 1 391 ? 12.144 5.609 6.655 1.00 87.44 391 THR A N 1
ATOM 2953 C CA . THR A 1 391 ? 12.467 4.371 7.379 1.00 87.44 391 THR A CA 1
ATOM 2954 C C . THR A 1 391 ? 13.145 4.707 8.707 1.00 87.44 391 THR A C 1
ATOM 2956 O O . THR A 1 391 ? 13.444 5.873 8.973 1.00 87.44 391 THR A O 1
ATOM 2959 N N . GLY A 1 392 ? 13.430 3.703 9.540 1.00 87.81 392 GLY A N 1
ATOM 2960 C CA . GLY A 1 392 ? 14.179 3.912 10.784 1.00 87.81 392 GLY A CA 1
ATOM 2961 C C . GLY A 1 392 ? 13.377 4.531 11.928 1.00 87.81 392 GLY A C 1
ATOM 2962 O O . GLY A 1 392 ? 13.992 5.024 12.872 1.00 87.81 392 GLY A O 1
ATOM 2963 N N . GLY A 1 393 ? 12.044 4.522 11.849 1.00 93.50 393 GLY A N 1
ATOM 2964 C CA . GLY A 1 393 ? 11.178 5.100 12.877 1.00 93.50 393 GLY A CA 1
ATOM 2965 C C . GLY A 1 393 ? 11.252 4.390 14.226 1.00 93.50 393 GLY A C 1
ATOM 2966 O O . GLY A 1 393 ? 11.865 3.335 14.364 1.00 93.50 393 GLY A O 1
ATOM 2967 N N . THR A 1 394 ? 10.583 4.935 15.236 1.00 95.88 394 THR A N 1
ATOM 2968 C CA . THR A 1 394 ? 10.589 4.413 16.617 1.00 95.88 394 THR A CA 1
ATOM 2969 C C . THR A 1 394 ? 10.119 2.963 16.790 1.00 95.88 394 THR A C 1
ATOM 2971 O O . THR A 1 394 ? 10.294 2.403 17.866 1.00 95.88 394 THR A O 1
ATOM 2974 N N . GLY A 1 395 ? 9.519 2.341 15.772 1.00 97.06 395 GLY A N 1
ATOM 2975 C CA . GLY A 1 395 ? 8.817 1.063 15.905 1.00 97.06 395 GLY A CA 1
ATOM 2976 C C . GLY A 1 395 ? 7.309 1.207 16.111 1.00 97.06 395 GLY A C 1
ATOM 2977 O O . GLY A 1 395 ? 6.639 0.194 16.256 1.00 97.06 395 GLY A O 1
ATOM 2978 N N . THR A 1 396 ? 6.778 2.438 16.106 1.00 97.75 396 THR A N 1
ATOM 2979 C CA . THR A 1 396 ? 5.344 2.709 16.317 1.00 97.75 396 THR A CA 1
ATOM 2980 C C . THR A 1 396 ? 4.555 2.750 15.009 1.00 97.75 396 THR A C 1
ATOM 2982 O O . THR A 1 396 ? 3.556 2.053 14.854 1.00 97.75 396 THR A O 1
ATOM 2985 N N . HIS A 1 397 ? 4.975 3.591 14.060 1.00 98.00 397 HIS A N 1
ATOM 2986 C CA . HIS A 1 397 ? 4.164 3.901 12.883 1.00 98.00 397 HIS A CA 1
ATOM 2987 C C . HIS A 1 397 ? 4.667 3.128 11.661 1.00 98.00 397 HIS A C 1
ATOM 2989 O O . HIS A 1 397 ? 5.813 3.342 11.250 1.00 98.00 397 HIS A O 1
ATOM 2995 N N . PRO A 1 398 ? 3.850 2.246 11.060 1.00 97.00 398 PRO A N 1
ATOM 2996 C CA . PRO A 1 398 ? 4.265 1.476 9.897 1.00 97.00 398 PRO A CA 1
ATOM 2997 C C . PRO A 1 398 ? 4.424 2.387 8.674 1.00 97.00 398 PRO A C 1
ATOM 2999 O O . PRO A 1 398 ? 3.540 3.180 8.359 1.00 97.00 398 PRO A O 1
ATOM 3002 N N . ASN A 1 399 ? 5.543 2.271 7.960 1.00 92.88 399 ASN A N 1
ATOM 3003 C CA . ASN A 1 399 ? 5.731 2.941 6.673 1.00 92.88 399 ASN A CA 1
ATOM 3004 C C . ASN A 1 399 ? 4.944 2.214 5.564 1.00 92.88 399 ASN A C 1
ATOM 3006 O O . ASN A 1 399 ? 4.206 1.266 5.826 1.00 92.88 399 ASN A O 1
ATOM 3010 N N . ILE A 1 400 ? 5.087 2.642 4.305 1.00 89.56 400 ILE A N 1
ATOM 3011 C CA . ILE A 1 400 ? 4.345 2.034 3.183 1.00 89.56 400 ILE A CA 1
ATOM 3012 C C . ILE A 1 400 ? 4.612 0.530 3.070 1.00 89.56 400 ILE A C 1
ATOM 3014 O O . ILE A 1 400 ? 3.662 -0.225 2.867 1.00 89.56 400 ILE A O 1
ATOM 3018 N N . ALA A 1 401 ? 5.860 0.090 3.243 1.00 86.19 401 ALA A N 1
ATOM 3019 C CA . ALA A 1 401 ? 6.199 -1.329 3.209 1.00 86.19 401 ALA A CA 1
ATOM 3020 C C . ALA A 1 401 ? 5.545 -2.077 4.379 1.00 86.19 401 ALA A C 1
ATOM 3022 O O . ALA A 1 401 ? 4.871 -3.074 4.154 1.00 86.19 401 ALA A O 1
ATOM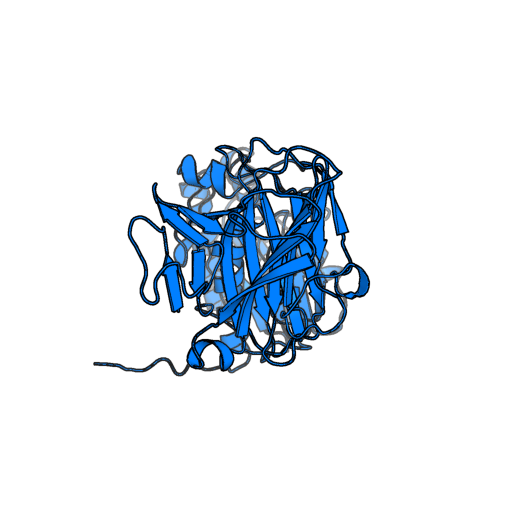 3023 N N . GLY A 1 402 ? 5.643 -1.544 5.602 1.00 92.69 402 GLY A N 1
ATOM 3024 C CA . GLY A 1 402 ? 5.022 -2.149 6.783 1.00 92.69 402 GLY A CA 1
ATOM 3025 C C . GLY A 1 402 ? 3.500 -2.269 6.660 1.00 92.69 402 GLY A C 1
ATOM 3026 O O . GLY A 1 402 ? 2.918 -3.298 6.996 1.00 92.69 402 GLY A O 1
ATOM 3027 N N . MET A 1 403 ? 2.842 -1.242 6.119 1.00 94.88 403 MET A N 1
ATOM 3028 C CA . MET A 1 403 ? 1.400 -1.279 5.872 1.00 94.88 403 MET A CA 1
ATOM 3029 C C . MET A 1 403 ? 1.033 -2.286 4.779 1.00 94.88 403 MET A C 1
ATOM 3031 O O . MET A 1 403 ? 0.104 -3.067 4.961 1.00 94.88 403 MET A O 1
ATOM 3035 N N . THR A 1 404 ? 1.750 -2.274 3.655 1.00 88.25 404 THR A N 1
ATOM 3036 C CA . THR A 1 404 ? 1.434 -3.113 2.487 1.00 88.25 404 THR A CA 1
ATOM 3037 C C . THR A 1 404 ? 1.698 -4.592 2.760 1.00 88.25 404 THR A C 1
ATOM 3039 O O . THR A 1 404 ? 0.902 -5.429 2.353 1.00 88.25 404 THR A O 1
ATOM 3042 N N . GLU A 1 405 ? 2.782 -4.914 3.468 1.00 88.25 405 GLU A N 1
ATOM 3043 C CA . GLU A 1 405 ? 3.191 -6.296 3.730 1.00 88.25 405 GLU A CA 1
ATOM 3044 C C . GLU A 1 405 ? 2.393 -6.934 4.875 1.00 88.25 405 GLU A C 1
ATOM 3046 O O . GLU A 1 405 ? 2.031 -8.103 4.785 1.00 88.25 405 GLU A O 1
ATOM 3051 N N . PHE A 1 406 ? 2.070 -6.175 5.931 1.00 95.75 406 PHE A N 1
ATOM 3052 C CA . PHE A 1 406 ? 1.531 -6.764 7.164 1.00 95.75 406 PHE A CA 1
ATOM 3053 C C . PHE A 1 406 ? 0.097 -6.346 7.495 1.00 95.75 406 PHE A C 1
ATOM 3055 O O . PHE A 1 406 ? -0.674 -7.157 7.994 1.00 95.75 406 PHE A O 1
ATOM 3062 N N . TYR A 1 407 ? -0.304 -5.107 7.211 1.00 97.69 407 TYR A N 1
ATOM 3063 C CA . TYR A 1 407 ? -1.642 -4.633 7.588 1.00 97.69 407 TYR A CA 1
ATOM 3064 C C . TYR A 1 407 ? -2.687 -4.877 6.501 1.00 97.69 407 TYR A C 1
ATOM 3066 O O . TYR A 1 407 ? -3.787 -5.353 6.784 1.00 97.69 407 TYR A O 1
ATOM 3074 N N . VAL A 1 408 ? -2.358 -4.526 5.256 1.00 95.31 408 VAL A N 1
ATOM 3075 C CA . VAL A 1 408 ? -3.280 -4.620 4.119 1.00 95.31 408 VAL A CA 1
ATOM 3076 C C . VAL A 1 408 ? -3.803 -6.048 3.928 1.00 95.31 408 VAL A C 1
ATOM 3078 O O . VAL A 1 408 ? -5.023 -6.185 3.827 1.00 95.31 408 VAL A O 1
ATOM 3081 N N . PRO A 1 409 ? -2.975 -7.114 3.930 1.00 93.44 409 PRO A N 1
ATOM 3082 C CA . PRO A 1 409 ? -3.473 -8.468 3.687 1.00 93.44 409 PRO A CA 1
ATOM 3083 C C . PRO A 1 409 ? -4.417 -8.955 4.791 1.00 93.44 409 PRO A C 1
ATOM 3085 O O . PRO A 1 409 ? -5.483 -9.490 4.491 1.00 93.44 409 PRO A O 1
ATOM 3088 N N . VAL A 1 410 ? -4.067 -8.701 6.057 1.00 96.75 410 VAL A N 1
ATOM 3089 C CA . VAL A 1 410 ? -4.852 -9.128 7.226 1.00 96.75 410 VAL A CA 1
ATOM 3090 C C . VAL A 1 410 ? -6.218 -8.444 7.248 1.00 96.75 410 VAL A C 1
ATOM 3092 O O . VAL A 1 410 ? -7.246 -9.109 7.392 1.00 96.75 410 VAL A O 1
ATOM 3095 N N . LEU A 1 411 ? -6.258 -7.120 7.048 1.00 98.00 411 LEU A N 1
ATOM 3096 C CA . LEU A 1 411 ? -7.529 -6.399 7.012 1.00 98.00 411 LEU A CA 1
ATOM 3097 C C . LEU A 1 411 ? -8.360 -6.780 5.778 1.00 98.00 411 LEU A C 1
ATOM 3099 O O . LEU A 1 411 ? -9.567 -6.982 5.905 1.00 98.00 411 LEU A O 1
ATOM 3103 N N . THR A 1 412 ? -7.737 -6.905 4.602 1.00 95.62 412 THR A N 1
ATOM 3104 C CA . THR A 1 412 ? -8.448 -7.272 3.365 1.00 95.62 412 THR A CA 1
ATOM 3105 C C . THR A 1 412 ? -9.114 -8.634 3.501 1.00 95.62 412 THR A C 1
ATOM 3107 O O . THR A 1 412 ? -10.305 -8.749 3.222 1.00 95.62 412 THR A O 1
ATOM 3110 N N . MET A 1 413 ? -8.381 -9.637 4.002 1.00 94.31 413 MET A N 1
ATOM 3111 C CA . MET A 1 413 ? -8.929 -10.966 4.276 1.00 94.31 413 MET A CA 1
ATOM 3112 C C . MET A 1 413 ? -10.170 -10.869 5.158 1.00 94.31 413 MET A C 1
ATOM 3114 O O . MET A 1 413 ? -11.224 -11.390 4.805 1.00 94.31 413 MET A O 1
ATOM 3118 N N . ARG A 1 414 ? -10.072 -10.149 6.283 1.00 97.25 414 ARG A N 1
ATOM 3119 C CA . ARG A 1 414 ? -11.180 -10.093 7.234 1.00 97.25 414 ARG A CA 1
ATOM 3120 C C . ARG A 1 414 ? -12.408 -9.381 6.672 1.00 97.25 414 ARG A C 1
ATOM 3122 O O . ARG A 1 414 ? -13.531 -9.803 6.936 1.00 97.25 414 ARG A O 1
ATOM 3129 N N . LEU A 1 415 ? -12.213 -8.308 5.909 1.00 97.44 415 LEU A N 1
ATOM 3130 C CA . LEU A 1 415 ? -13.313 -7.608 5.248 1.00 97.44 415 LEU A CA 1
ATOM 3131 C C . LEU A 1 415 ? -13.970 -8.489 4.177 1.00 97.44 415 LEU A C 1
ATOM 3133 O O . LEU A 1 415 ? -15.198 -8.531 4.108 1.00 97.44 415 LEU A O 1
ATOM 3137 N N . ALA A 1 416 ? -13.178 -9.214 3.384 1.00 93.50 416 ALA A N 1
ATOM 3138 C CA . ALA A 1 416 ? -13.678 -10.127 2.358 1.00 93.50 416 ALA A CA 1
ATOM 3139 C C . ALA A 1 416 ? -14.487 -11.291 2.963 1.00 93.50 416 ALA A C 1
ATOM 3141 O O . ALA A 1 416 ? -15.594 -11.566 2.493 1.00 93.50 416 ALA A O 1
ATOM 3142 N N . ASP A 1 417 ? -14.006 -11.897 4.056 1.00 93.38 417 ASP A N 1
ATOM 3143 C CA . ASP A 1 417 ? -14.740 -12.930 4.803 1.00 93.38 417 ASP A CA 1
ATOM 3144 C C . ASP A 1 417 ? -16.123 -12.415 5.231 1.00 93.38 417 ASP A C 1
ATOM 3146 O O . ASP A 1 417 ? -17.154 -13.052 5.007 1.00 93.38 417 ASP A O 1
ATOM 3150 N N . LEU A 1 418 ? -16.158 -11.212 5.811 1.00 94.50 418 LEU A N 1
ATOM 3151 C CA . LEU A 1 418 ? -17.386 -10.558 6.265 1.00 94.50 418 LEU A CA 1
ATOM 3152 C C . LEU A 1 418 ? -18.319 -10.152 5.117 1.00 94.50 418 LEU A C 1
ATOM 3154 O O . LEU A 1 418 ? -19.523 -9.989 5.339 1.00 94.50 418 LEU A O 1
ATOM 3158 N N . ALA A 1 419 ? -17.787 -9.960 3.910 1.00 91.56 419 ALA A N 1
ATOM 3159 C CA . ALA A 1 419 ? -18.556 -9.724 2.692 1.00 91.56 419 ALA A CA 1
ATOM 3160 C C . ALA A 1 419 ? -19.176 -11.008 2.111 1.00 91.56 419 ALA A C 1
ATOM 3162 O O . ALA A 1 419 ? -19.972 -10.919 1.179 1.00 91.56 419 ALA A O 1
ATOM 3163 N N . GLY A 1 420 ? -18.869 -12.182 2.675 1.00 82.25 420 GLY A N 1
ATOM 3164 C CA . GLY A 1 420 ? -19.367 -13.469 2.191 1.00 82.25 420 GLY A CA 1
ATOM 3165 C C . GLY A 1 420 ? -18.523 -14.067 1.068 1.00 82.25 420 GLY A C 1
ATOM 3166 O O . GLY A 1 420 ? -18.983 -14.982 0.386 1.00 82.25 420 GLY A O 1
ATOM 3167 N N . VAL A 1 421 ? -17.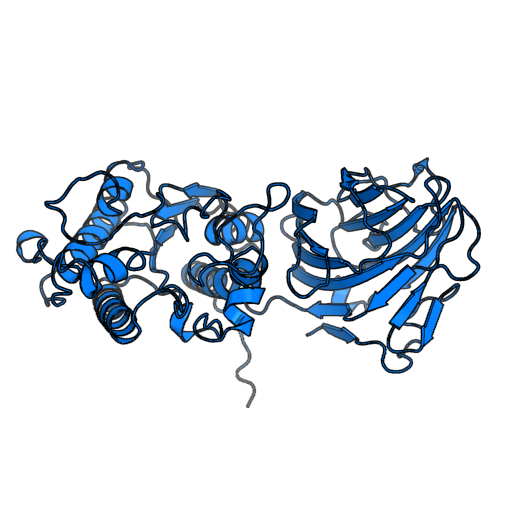289 -13.587 0.879 1.00 66.88 421 VAL A N 1
ATOM 3168 C CA . VAL A 1 421 ? -16.307 -14.240 0.009 1.00 66.88 421 VAL A CA 1
ATOM 3169 C C . VAL A 1 421 ? -15.693 -15.391 0.798 1.00 66.88 421 VAL A C 1
ATOM 3171 O O . VAL A 1 421 ? -14.632 -15.258 1.401 1.00 66.88 421 VAL A O 1
ATOM 3174 N N . ALA A 1 422 ? -16.381 -16.530 0.849 1.00 49.94 422 ALA A N 1
ATOM 3175 C CA . ALA A 1 422 ? -15.748 -17.754 1.315 1.00 49.94 422 ALA A CA 1
ATOM 3176 C C . ALA A 1 422 ? -14.575 -18.049 0.373 1.00 49.94 422 ALA A C 1
ATOM 3178 O O . ALA A 1 422 ? -14.769 -18.287 -0.820 1.00 49.94 422 ALA A O 1
ATOM 3179 N N . THR A 1 423 ? -13.351 -18.004 0.897 1.00 45.09 423 THR A N 1
ATOM 3180 C CA . THR A 1 423 ? -12.197 -18.527 0.176 1.00 45.09 423 THR A CA 1
ATOM 3181 C C . THR A 1 423 ? -12.417 -20.025 -0.009 1.00 45.09 423 THR A C 1
ATOM 3183 O O . THR A 1 423 ? -12.217 -20.816 0.909 1.00 45.09 423 THR A O 1
ATOM 3186 N N . GLU A 1 424 ? -12.827 -20.442 -1.207 1.00 37.25 424 GLU A N 1
ATOM 3187 C CA . GLU A 1 424 ? -12.587 -21.806 -1.666 1.00 37.25 424 GLU A CA 1
ATOM 3188 C C . GLU A 1 424 ? -11.065 -21.998 -1.752 1.00 37.25 424 GLU A C 1
ATOM 3190 O O . GLU A 1 424 ? -10.442 -21.839 -2.798 1.00 37.25 424 GLU A O 1
ATOM 3195 N N . ARG A 1 425 ? -10.424 -22.300 -0.620 1.00 43.62 425 ARG A N 1
ATOM 3196 C CA . ARG A 1 425 ? -9.094 -22.900 -0.609 1.00 43.62 425 ARG A CA 1
ATOM 3197 C C . ARG A 1 425 ? -9.260 -24.389 -0.371 1.00 43.62 425 ARG A C 1
ATOM 3199 O O . ARG A 1 425 ? -9.595 -24.821 0.726 1.00 43.62 425 ARG A O 1
ATOM 3206 N N . ASN A 1 426 ? -9.027 -25.127 -1.455 1.00 36.56 426 ASN A N 1
ATOM 3207 C CA . ASN A 1 426 ? -8.721 -26.551 -1.527 1.00 36.56 426 ASN A CA 1
ATOM 3208 C C . ASN A 1 426 ? -8.365 -27.182 -0.174 1.00 36.56 426 ASN A C 1
ATOM 3210 O O . ASN A 1 426 ? -7.259 -27.009 0.339 1.00 36.56 426 ASN A O 1
ATOM 3214 N N . SER A 1 427 ? -9.266 -28.027 0.317 1.00 32.81 427 SER A N 1
ATOM 3215 C CA . SER A 1 427 ? -8.911 -29.206 1.097 1.00 32.81 427 SER A CA 1
ATOM 3216 C C . SER A 1 427 ? -8.119 -30.168 0.199 1.00 32.81 427 SER A C 1
ATOM 3218 O O . SER A 1 427 ? -8.652 -31.117 -0.371 1.00 32.81 427 SER A O 1
ATOM 3220 N N . GLY A 1 428 ? -6.832 -29.879 0.017 1.00 35.66 428 GLY A N 1
ATOM 3221 C CA . GLY A 1 428 ? -5.866 -30.800 -0.571 1.00 35.66 428 GLY A CA 1
ATOM 3222 C C . GLY A 1 428 ? -5.223 -31.629 0.532 1.00 35.66 428 GLY A C 1
ATOM 3223 O O . GLY A 1 428 ? -4.473 -31.082 1.337 1.00 35.66 428 GLY A O 1
ATOM 3224 N N . ALA A 1 429 ? -5.592 -32.908 0.567 1.00 32.41 429 ALA A N 1
ATOM 3225 C CA . ALA A 1 429 ? -4.995 -33.967 1.375 1.00 32.41 429 ALA A CA 1
ATOM 3226 C C . ALA A 1 429 ? -3.505 -34.198 1.074 1.00 32.41 429 ALA A C 1
ATOM 3228 O O . ALA A 1 429 ? -3.073 -33.872 -0.058 1.00 32.41 429 ALA A O 1
#

Solvent-accessible surface area (backbone atoms only — not comparable to full-atom values): 21650 Å² total; per-residue (Å²): 119,77,44,82,41,52,33,76,56,80,46,89,52,56,44,67,43,29,85,50,34,44,43,56,58,95,41,23,37,35,32,40,45,94,47,54,63,27,28,47,28,55,16,68,55,58,72,75,53,42,72,45,52,47,39,37,39,34,32,32,40,36,52,59,46,85,34,69,78,18,31,34,34,42,38,34,20,18,87,82,13,26,30,50,38,34,42,34,37,39,40,57,32,32,30,36,25,38,47,48,50,67,36,90,59,74,52,34,48,83,89,48,45,56,54,69,47,76,44,82,44,63,72,88,51,40,30,36,36,42,36,44,38,31,38,84,79,24,34,32,37,40,39,34,23,41,62,57,97,68,37,46,38,76,46,70,53,73,45,68,31,78,21,68,32,54,32,31,46,32,36,32,21,41,29,47,72,32,42,30,40,36,32,57,39,32,34,28,63,58,96,38,66,51,86,59,73,44,45,69,40,34,33,37,35,40,14,16,26,56,53,26,13,64,94,39,79,62,15,37,63,50,54,39,24,66,73,38,48,30,44,74,47,79,54,32,38,68,71,14,22,42,40,40,68,88,52,75,61,78,50,29,38,57,47,39,62,68,71,45,77,73,72,63,37,58,27,34,40,32,45,63,46,76,47,34,39,50,32,48,73,76,60,74,67,52,50,61,70,65,79,72,92,73,87,55,75,89,73,46,52,36,69,12,32,33,17,16,44,51,49,36,52,52,52,50,44,71,58,22,74,81,33,48,44,33,41,35,48,60,51,44,45,42,66,48,65,67,66,53,51,52,53,52,50,53,52,53,50,54,46,26,59,76,70,70,36,44,73,27,44,28,41,76,80,36,86,57,38,23,72,41,65,71,46,10,30,68,25,5,20,70,53,66,40,93,84,30,50,25,38,59,17,73,17,72,34,62,13,68,62,30,22,59,72,43,40,28,41,45,44,35,39,47,52,27,49,76,68,67,52,73,80,88,69,79,92,73,128

Foldseek 3Di:
DQDWAQLPDADVVGLQQFPDQWHGDPRWIKHQHPPAAFAKTKHWDDVVQQPDQKKKKKKKKAKAADAQQWKKWKFWAACQQWGCKIWMDGNFKTWIAQGFDRDNRGTHEPNGDGPIDIFTDDNVWMKMKIWIGGLLQQKIWIWIWTPDLWIATGDTDMDGTPGNGTTIIMIHGNGDGMMMIMGRIDMDDQPQALNLLQAAFEEEEFEECQPCPAQQRHHLVNVLCRSNNYHYDYQYYHLAALAAPPDDLPRHRLVSLVPDDLDATQAYEYEHQLNVLCCVPPVVNAEQDAADLDLDLVPAPSRHSLSSLSVSLNSNCVSHVNHQAEYELDAAALLGDRVSSVSNVVSNVVSCVSSVHHYLYLHPPDPQHCVPVSSQFPFAANDHDPSAGIGNHNRRHGGPCNSVVRPSRSVSNRVSVVSVVDPPDDPDD